Protein AF-0000000066259050 (afdb_homodimer)

Foldseek 3Di:
DKKKWWKWFQLQQFQKADDDPPTHHVQVQQQVLVCVVVVHDDGFHKAWQDIAGRLATAPTIMIMGDDPDDDDQVCVQVSSVVRGPPRMGTDGMDDDDPPDDNHPQFQKFKKKFAAFQDCDDDPVCNSAHHYDVAFFDQVQLALLQVVQAAWAQQLLQADPPDPDDGRIWHKHDWDWDDDPGGIMIMTMTRDHHHLNVQQSVQQSRCCRRPVDGSVLSVVSRVVSHNVSTGDRHDNSRMYRYYTDGDD/DKKKWWKWFQLQQFQKADDDPPTHHVQVQQQVLVCVVVVHDDGFHKAWQDIAGRLATAPTIMIMGDDPDDDPFVCVQVSSVVRGDPRMGTDGMDDDDPPDDNHPQFQKFKKKFAAFQDCDDDPVCNSAHHYDVAFFDQVQLFLLQVVQAAWAQQLLQADPPDPDDGRIWHKHDWDWDDDPGGIMIMTMTRDHHHLRVQQSVQQSRCSRRPVDGSVLSVVSRVVSHNVSTGDRHDNSRMYRYYTDGDD

Radius of gyration: 25.81 Å; Cα contacts (8 Å, |Δi|>4): 1143; chains: 2; bounding box: 56×66×53 Å

Solvent-accessible surface area (backbone atoms only — not comparable to full-atom values): 25130 Å² total; per-residue (Å²): 88,36,40,36,34,35,32,27,30,47,18,72,83,25,66,13,26,52,75,44,93,97,50,56,18,52,45,51,51,52,19,49,32,47,9,55,76,66,72,46,88,59,66,42,72,71,42,46,46,68,74,47,54,51,23,25,28,24,64,24,39,38,32,29,36,74,43,89,74,87,66,61,43,87,46,46,24,58,58,48,41,73,59,37,59,79,45,40,34,44,75,40,43,41,80,49,61,87,83,65,40,49,46,79,48,50,54,31,38,30,36,34,38,30,36,28,43,44,82,59,74,51,46,88,42,58,71,53,24,36,76,44,61,60,78,62,40,62,65,48,24,46,54,28,38,54,73,60,47,38,76,44,54,39,43,15,38,24,55,83,92,56,86,72,79,79,46,63,41,36,29,76,44,57,44,71,42,85,50,98,55,32,40,34,36,42,38,29,21,60,54,77,56,61,59,17,68,34,18,48,50,24,27,38,52,35,27,18,57,60,79,39,61,44,72,48,49,59,54,22,45,70,60,55,33,43,82,62,40,47,56,70,38,70,40,34,14,33,27,40,47,38,66,39,60,89,127,88,35,40,36,34,35,30,27,29,47,18,73,82,24,65,13,27,54,76,43,93,97,50,56,17,53,46,50,50,52,19,48,32,47,8,55,75,67,71,44,87,60,66,42,74,70,42,45,44,70,74,47,53,51,23,25,28,25,65,24,39,39,34,29,34,72,43,89,73,87,67,61,43,86,46,45,24,59,58,47,41,73,58,37,60,78,44,42,34,44,76,41,43,39,80,49,60,86,82,64,38,48,47,79,50,50,54,31,39,32,37,34,39,31,35,28,42,46,83,60,73,50,44,87,41,57,71,54,24,36,76,44,61,56,76,64,39,61,66,49,24,46,55,27,37,54,73,61,48,39,78,43,53,41,43,15,37,24,54,82,93,56,85,73,78,79,46,65,41,37,30,76,41,56,43,72,42,81,49,97,55,33,40,35,36,41,37,29,20,59,54,78,55,61,58,17,68,34,18,48,50,23,27,38,51,35,27,17,59,59,76,39,62,42,72,50,50,60,54,22,46,71,60,55,32,44,83,62,41,49,55,70,38,72,39,34,14,32,28,39,46,39,68,38,61,88,125

Secondary structure (DSSP, 8-state):
-EEEEEEEE-GGG-S-SS--TTS--HHHHHHHHHHHHTT-SS----EES--PPTT-EEEEEEEEEE------GGGHHHHHHTTS-TTEEEEEEEEE-TT--TTTTEEEEEEEEEEE--SS--TTTTTTSEE--S---HHHHHHHHHTTSEEEE-GGGS-TT---S--EEEEEEEEEEEETTEEEEEEEES---TTHHHHHHHHHHHHHTTSS-TTHHHHHHHHT-GGGS-PPPPGGGEEEEEEEE--/-EEEEEEEE-GGG-S-SS--TTS--HHHHHHHHHHHHTT-SS----EES--PPTT-EEEEEEEEEE------GGGHHHHHHTTS-TTEEEEEEEEE-TT--TTTTEEEEEEEEEEE--SS--TTTTTTSEE--S---HHHHHHHHHTTSEEEE-GGGS-TT---S--EEEEEEEEEEEETTEEEEEEEES---TTHHHHHHHHHHHHHTTSS-TTHHHHHHHHT-GGGS-PPPPGGGEEEEEEEE--

Structure (mmCIF, N/CA/C/O backbone):
data_AF-0000000066259050-model_v1
#
loop_
_entity.id
_entity.type
_entity.pdbx_description
1 polymer 'tRNA pseudouridine synthase A'
#
loop_
_atom_site.group_PDB
_atom_site.id
_atom_site.type_symbol
_atom_site.label_atom_id
_atom_site.label_alt_id
_atom_site.label_comp_id
_atom_site.label_asym_id
_atom_site.label_entity_id
_atom_site.label_seq_id
_atom_site.pdbx_PDB_ins_code
_atom_site.Cartn_x
_atom_site.Cartn_y
_atom_site.Cartn_z
_atom_site.occupancy
_atom_site.B_iso_or_equiv
_atom_site.auth_seq_id
_atom_site.auth_comp_id
_atom_site.auth_asym_id
_atom_site.auth_atom_id
_atom_site.pdbx_PDB_model_num
ATOM 1 N N . MET A 1 1 ? 21.953 25.75 14.781 1 95.38 1 MET A N 1
ATOM 2 C CA . MET A 1 1 ? 21.312 25.859 13.477 1 95.38 1 MET A CA 1
ATOM 3 C C . MET A 1 1 ? 19.922 25.25 13.5 1 95.38 1 MET A C 1
ATOM 5 O O . MET A 1 1 ? 19.625 24.359 14.312 1 95.38 1 MET A O 1
ATOM 9 N N . LYS A 1 2 ? 19.109 25.797 12.703 1 97.88 2 LYS A N 1
ATOM 10 C CA . LYS A 1 2 ? 17.75 25.281 12.609 1 97.88 2 LYS A CA 1
ATOM 11 C C . LYS A 1 2 ? 17.562 24.453 11.344 1 97.88 2 LYS A C 1
ATOM 13 O O . LYS A 1 2 ? 17.875 24.906 10.242 1 97.88 2 LYS A O 1
ATOM 18 N N . VAL A 1 3 ? 17.094 23.188 11.562 1 98.44 3 VAL A N 1
ATOM 19 C CA . VAL A 1 3 ? 16.922 22.25 10.461 1 98.44 3 VAL A CA 1
ATOM 20 C C . VAL A 1 3 ? 15.438 21.969 10.242 1 98.44 3 VAL A C 1
ATOM 22 O O . VAL A 1 3 ? 14.703 21.719 11.203 1 98.44 3 VAL A O 1
ATOM 25 N N . LYS A 1 4 ? 15 22.125 9.008 1 98.75 4 LYS A N 1
ATOM 26 C CA . LYS A 1 4 ? 13.664 21.75 8.555 1 98.75 4 LYS A CA 1
ATOM 27 C C . LYS A 1 4 ? 13.695 20.406 7.82 1 98.75 4 LYS A C 1
ATOM 29 O O . LYS A 1 4 ? 14.516 20.203 6.93 1 98.75 4 LYS A O 1
ATOM 34 N N . CYS A 1 5 ? 12.852 19.5 8.203 1 98.81 5 CYS A N 1
ATOM 35 C CA . CYS A 1 5 ? 12.766 18.203 7.535 1 98.81 5 CYS A CA 1
ATOM 36 C C . CYS A 1 5 ? 11.359 17.969 6.996 1 98.81 5 CYS A C 1
ATOM 38 O O . CYS A 1 5 ? 10.375 18.344 7.629 1 98.81 5 CYS A O 1
ATOM 40 N N . THR A 1 6 ? 11.273 17.391 5.828 1 98.88 6 THR A N 1
ATOM 41 C CA . THR A 1 6 ? 10.039 16.781 5.332 1 98.88 6 THR A CA 1
ATOM 42 C C . THR A 1 6 ? 9.984 15.297 5.672 1 98.88 6 THR A C 1
ATOM 44 O O . THR A 1 6 ? 10.922 14.555 5.363 1 98.88 6 THR A O 1
ATOM 47 N N . VAL A 1 7 ? 8.922 14.891 6.293 1 98.88 7 VAL A N 1
ATOM 48 C CA . VAL A 1 7 ? 8.844 13.547 6.855 1 98.88 7 VAL A CA 1
ATOM 49 C C . VAL A 1 7 ? 7.586 12.844 6.336 1 98.88 7 VAL A C 1
ATOM 51 O O . VAL A 1 7 ? 6.508 13.445 6.293 1 98.88 7 VAL A O 1
ATOM 54 N N . SER A 1 8 ? 7.75 11.625 5.918 1 98.94 8 SER A N 1
ATOM 55 C CA . SER A 1 8 ? 6.645 10.742 5.57 1 98.94 8 SER A CA 1
ATOM 56 C C . SER A 1 8 ? 6.492 9.625 6.598 1 98.94 8 SER A C 1
ATOM 58 O O . SER A 1 8 ? 7.48 9.117 7.125 1 98.94 8 SER A O 1
ATOM 60 N N . TYR A 1 9 ? 5.25 9.305 6.93 1 98.94 9 TYR A N 1
ATOM 61 C CA . TYR A 1 9 ? 5.066 8.18 7.84 1 98.94 9 TYR A CA 1
ATOM 62 C C . TYR A 1 9 ? 3.744 7.469 7.578 1 98.94 9 TYR A C 1
ATOM 64 O O . TYR A 1 9 ? 2.764 8.102 7.176 1 98.94 9 TYR A O 1
ATOM 72 N N . ASP A 1 10 ? 3.748 6.184 7.676 1 98.88 10 ASP A N 1
ATOM 73 C CA . ASP A 1 10 ? 2.58 5.312 7.77 1 98.88 10 ASP A CA 1
ATOM 74 C C . ASP A 1 10 ? 1.981 5.352 9.172 1 98.88 10 ASP A C 1
ATOM 76 O O . ASP A 1 10 ? 2.543 4.777 10.109 1 98.88 10 ASP A O 1
ATOM 80 N N . GLY A 1 11 ? 0.837 5.957 9.305 1 98.81 11 GLY A N 1
ATOM 81 C CA . GLY A 1 11 ? 0.256 6.223 10.609 1 98.81 11 GLY A CA 1
ATOM 82 C C . GLY A 1 11 ? -0.428 5.008 11.219 1 98.81 11 GLY A C 1
ATOM 83 O O . GLY A 1 11 ? -0.92 5.066 12.344 1 98.81 11 GLY A O 1
ATOM 84 N N . THR A 1 12 ? -0.425 3.898 10.617 1 98.31 12 THR A N 1
ATOM 85 C CA . THR A 1 12 ? -1.229 2.727 10.945 1 98.31 12 THR A CA 1
ATOM 86 C C . THR A 1 12 ? -1 2.299 12.391 1 98.31 12 THR A C 1
ATOM 88 O O . THR A 1 12 ? -1.951 1.971 13.102 1 98.31 12 THR A O 1
ATOM 91 N N . HIS A 1 13 ? 0.211 2.318 12.836 1 98 13 HIS A N 1
ATOM 92 C CA . HIS A 1 13 ? 0.525 1.746 14.141 1 98 13 HIS A CA 1
ATOM 93 C C . HIS A 1 13 ? 0.914 2.832 15.141 1 98 13 HIS A C 1
ATOM 95 O O . HIS A 1 13 ? 1.601 2.557 16.125 1 98 13 HIS A O 1
ATOM 101 N N . PHE A 1 14 ? 0.519 4.043 14.867 1 98.62 14 PHE A N 1
ATOM 102 C CA . PHE A 1 14 ? 0.807 5.145 15.773 1 98.62 14 PHE A CA 1
ATOM 103 C C . PHE A 1 14 ? -0.468 5.637 16.453 1 98.62 14 PHE A C 1
ATOM 105 O O . PHE A 1 14 ? -1.526 5.695 15.82 1 98.62 14 PHE A O 1
ATOM 112 N N . LYS A 1 15 ? -0.369 6.016 17.656 1 98.19 15 LYS A N 1
ATOM 113 C CA . LYS A 1 15 ? -1.437 6.727 18.359 1 98.19 15 LYS A CA 1
ATOM 114 C C . LYS A 1 15 ? -1.343 8.227 18.125 1 98.19 15 LYS A C 1
ATOM 116 O O . LYS A 1 15 ? -1.374 9.016 19.062 1 98.19 15 LYS A O 1
ATOM 121 N N . GLY A 1 16 ? -1.185 8.625 16.797 1 97.88 16 GLY A N 1
ATOM 122 C CA . GLY A 1 16 ? -1.098 10.016 16.391 1 97.88 16 GLY A CA 1
ATOM 123 C C . GLY A 1 16 ? 0.329 10.523 16.312 1 97.88 16 GLY A C 1
ATOM 124 O O . GLY A 1 16 ? 1.279 9.758 16.469 1 97.88 16 GLY A O 1
ATOM 125 N N . TYR A 1 17 ? 0.377 11.766 15.984 1 98.5 17 TYR A N 1
ATOM 126 C CA . TYR A 1 17 ? 1.682 12.414 15.867 1 98.5 17 TYR A CA 1
ATOM 127 C C . TYR A 1 17 ? 2.24 12.758 17.25 1 98.5 17 TYR A C 1
ATOM 129 O O . TYR A 1 17 ? 3.395 12.445 17.547 1 98.5 17 TYR A O 1
ATOM 137 N N . GLN A 1 18 ? 1.467 13.328 18.078 1 97.25 18 GLN A N 1
ATOM 138 C CA . GLN A 1 18 ? 1.889 13.984 19.312 1 97.25 18 GLN A CA 1
ATOM 139 C C . GLN A 1 18 ? 2.195 12.961 20.406 1 97.25 18 GLN A C 1
ATOM 141 O O . GLN A 1 18 ? 1.489 11.961 20.547 1 97.25 18 GLN A O 1
ATOM 146 N N . VAL A 1 19 ? 3.111 13.32 21.219 1 96.88 19 VAL A N 1
ATOM 147 C CA . VAL A 1 19 ? 3.539 12.469 22.312 1 96.88 19 VAL A CA 1
ATOM 148 C C . VAL A 1 19 ? 2.352 12.156 23.219 1 96.88 19 VAL A C 1
ATOM 150 O O . VAL A 1 19 ? 1.592 13.062 23.594 1 96.88 19 VAL A O 1
ATOM 153 N N . GLN A 1 20 ? 2.178 10.969 23.5 1 94.94 20 GLN A N 1
ATOM 154 C CA . GLN A 1 20 ? 1.234 10.445 24.469 1 94.94 20 GLN A CA 1
ATOM 155 C C . GLN A 1 20 ? 1.911 9.438 25.406 1 94.94 20 GLN A C 1
ATOM 157 O O . GLN A 1 20 ? 2.537 8.484 24.938 1 94.94 20 GLN A O 1
ATOM 162 N N . PRO A 1 21 ? 1.773 9.648 26.672 1 93.88 21 PRO A N 1
ATOM 163 C CA . PRO A 1 21 ? 2.463 8.75 27.609 1 93.88 21 PRO A CA 1
ATOM 164 C C . PRO A 1 21 ? 2.156 7.277 27.344 1 93.88 21 PRO A C 1
ATOM 166 O O . PRO A 1 21 ? 0.988 6.895 27.25 1 93.88 21 PRO A O 1
ATOM 169 N N . GLY A 1 22 ? 3.25 6.551 27.172 1 95.25 22 GLY A N 1
ATOM 170 C CA . GLY A 1 22 ? 3.148 5.105 27.047 1 95.25 22 GLY A CA 1
ATOM 171 C C . GLY A 1 22 ? 2.691 4.645 25.688 1 95.25 22 GLY A C 1
ATOM 172 O O . GLY A 1 22 ? 2.516 3.445 25.453 1 95.25 22 GLY A O 1
ATOM 173 N N . GLN A 1 23 ? 2.492 5.535 24.828 1 97.38 23 GLN A N 1
ATOM 174 C CA . GLN A 1 23 ? 2.008 5.164 23.5 1 97.38 23 GLN A CA 1
ATOM 175 C C . GLN A 1 23 ? 3.064 5.438 22.438 1 97.38 23 GLN A C 1
ATOM 177 O O . GLN A 1 23 ? 3.924 6.305 22.609 1 97.38 23 GLN A O 1
ATOM 182 N N . ARG A 1 24 ? 3.029 4.656 21.375 1 98 24 ARG A N 1
ATOM 183 C CA . ARG A 1 24 ? 3.91 4.895 20.234 1 98 24 ARG A CA 1
ATOM 184 C C . ARG A 1 24 ? 3.396 6.043 19.375 1 98 24 ARG A C 1
ATOM 186 O O . ARG A 1 24 ? 2.303 5.965 18.812 1 98 24 ARG A O 1
ATOM 193 N N . THR A 1 25 ? 4.145 7.117 19.281 1 98.62 25 THR A N 1
ATOM 194 C CA . THR A 1 25 ? 3.766 8.281 18.484 1 98.62 25 THR A CA 1
ATOM 195 C C . THR A 1 25 ? 4.875 8.648 17.5 1 98.62 25 THR A C 1
ATOM 197 O O . THR A 1 25 ? 6.031 8.273 17.703 1 98.62 25 THR A O 1
ATOM 200 N N . VAL A 1 26 ? 4.543 9.344 16.422 1 98.81 26 VAL A N 1
ATOM 201 C CA . VAL A 1 26 ? 5.516 9.75 15.414 1 98.81 26 VAL A CA 1
ATOM 202 C C . VAL A 1 26 ? 6.57 10.656 16.047 1 98.81 26 VAL A C 1
ATOM 204 O O . VAL A 1 26 ? 7.77 10.469 15.82 1 98.81 26 VAL A O 1
ATOM 207 N N . GLN A 1 27 ? 6.09 11.594 16.844 1 98.69 27 GLN A N 1
ATOM 208 C CA . GLN A 1 27 ? 6.969 12.562 17.484 1 98.69 27 GLN A CA 1
ATOM 209 C C . GLN A 1 27 ? 8.023 11.867 18.344 1 98.69 27 GLN A C 1
ATOM 211 O O . GLN A 1 27 ? 9.211 12.164 18.234 1 98.69 27 GLN A O 1
ATOM 216 N N . THR A 1 28 ? 7.582 10.93 19.188 1 97.94 28 THR A N 1
ATOM 217 C CA . THR A 1 28 ? 8.5 10.25 20.078 1 97.94 28 THR A CA 1
ATOM 218 C C . THR A 1 28 ? 9.562 9.484 19.297 1 97.94 28 THR A C 1
ATOM 220 O O . THR A 1 28 ? 10.734 9.477 19.672 1 97.94 28 THR A O 1
ATOM 223 N N . GLU A 1 29 ? 9.203 8.867 18.219 1 98.44 29 GLU A N 1
ATOM 224 C CA . GLU A 1 29 ? 10.148 8.125 17.391 1 98.44 29 GLU A CA 1
ATOM 225 C C . GLU A 1 29 ? 11.211 9.055 16.812 1 98.44 29 GLU A C 1
ATOM 227 O O . GLU A 1 29 ? 12.398 8.734 16.812 1 98.44 29 GLU A O 1
ATOM 232 N N . ILE A 1 30 ? 10.773 10.188 16.281 1 98.75 30 ILE A N 1
ATOM 233 C CA . ILE A 1 30 ? 11.703 11.109 15.625 1 98.75 30 ILE A CA 1
ATOM 234 C C . ILE A 1 30 ? 12.617 11.742 16.672 1 98.75 30 ILE A C 1
ATOM 236 O O . ILE A 1 30 ? 13.828 11.828 16.469 1 98.75 30 ILE A O 1
ATOM 240 N N . GLU A 1 31 ? 12.039 12.211 17.781 1 98.56 31 GLU A N 1
ATOM 241 C CA . GLU A 1 31 ? 12.844 12.805 18.859 1 98.56 31 GLU A CA 1
ATOM 242 C C . GLU A 1 31 ? 13.867 11.805 19.391 1 98.56 31 GLU A C 1
ATOM 244 O O . GLU A 1 31 ? 15.008 12.18 19.688 1 98.56 31 GLU A O 1
ATOM 249 N N . SER A 1 32 ? 13.453 10.555 19.531 1 97.88 32 SER A N 1
ATOM 250 C CA . SER A 1 32 ? 14.359 9.5 19.984 1 97.88 32 SER A CA 1
ATOM 251 C C . SER A 1 32 ? 15.508 9.305 19 1 97.88 32 SER A C 1
ATOM 253 O O . SER A 1 32 ? 16.672 9.172 19.406 1 97.88 32 SER A O 1
ATOM 255 N N . ALA A 1 33 ? 15.203 9.266 17.703 1 98.44 33 ALA A N 1
ATOM 256 C CA . ALA A 1 33 ? 16.234 9.133 16.688 1 98.44 33 ALA A CA 1
ATOM 257 C C . ALA A 1 33 ? 17.219 10.305 16.75 1 98.44 33 ALA A C 1
ATOM 259 O O . ALA A 1 33 ? 18.438 10.109 16.641 1 98.44 33 ALA A O 1
ATOM 260 N N . LEU A 1 34 ? 16.703 11.5 16.906 1 98.56 34 LEU A N 1
ATOM 261 C CA . LEU A 1 34 ? 17.531 12.688 17.016 1 98.56 34 LEU A CA 1
ATOM 262 C C . LEU A 1 34 ? 18.422 12.617 18.25 1 98.56 34 LEU A C 1
ATOM 264 O O . LEU A 1 34 ? 19.594 13.008 18.203 1 98.56 34 LEU A O 1
ATOM 268 N N . ALA A 1 35 ? 17.859 12.156 19.375 1 98.38 35 ALA A N 1
ATOM 269 C CA . ALA A 1 35 ? 18.656 12.008 20.594 1 98.38 35 ALA A CA 1
ATOM 270 C C . ALA A 1 35 ? 19.844 11.086 20.359 1 98.38 35 ALA A C 1
ATOM 272 O O . ALA A 1 35 ? 20.969 11.398 20.766 1 98.38 35 ALA A O 1
ATOM 273 N N . LYS A 1 36 ? 19.594 9.984 19.688 1 97.94 36 LYS A N 1
ATOM 274 C CA . LYS A 1 36 ? 20.656 9.039 19.375 1 97.94 36 LYS A CA 1
ATOM 275 C C . LYS A 1 36 ? 21.719 9.688 18.5 1 97.94 36 LYS A C 1
ATOM 277 O O . LYS A 1 36 ? 22.922 9.516 18.75 1 97.94 36 LYS A O 1
ATOM 282 N N . MET A 1 37 ? 21.281 10.383 17.516 1 96.88 37 MET A N 1
ATOM 283 C CA . MET A 1 37 ? 22.203 11.062 16.609 1 96.88 37 MET A CA 1
ATOM 284 C C . MET A 1 37 ? 23.062 12.07 17.359 1 96.88 37 MET A C 1
ATOM 286 O O . MET A 1 37 ? 24.219 12.273 17.016 1 96.88 37 MET A O 1
ATOM 290 N N . HIS A 1 38 ? 22.516 12.656 18.312 1 97 38 HIS A N 1
ATOM 291 C CA . HIS A 1 38 ? 23.203 13.664 19.109 1 97 38 HIS A CA 1
ATOM 292 C C . HIS A 1 38 ? 23.984 13.016 20.25 1 97 38 HIS A C 1
ATOM 294 O O . HIS A 1 38 ? 24.625 13.711 21.047 1 97 38 HIS A O 1
ATOM 300 N N . LYS A 1 39 ? 23.859 11.711 20.422 1 96.38 39 LYS A N 1
ATOM 301 C CA . LYS A 1 39 ? 24.547 10.945 21.469 1 96.38 39 LYS A CA 1
ATOM 302 C C . LYS A 1 39 ? 24.172 11.469 22.844 1 96.38 39 LYS A C 1
ATOM 304 O O . LYS A 1 39 ? 25.062 11.719 23.672 1 96.38 39 LYS A O 1
ATOM 309 N N . GLN A 1 40 ? 22.859 11.633 23.031 1 95.12 40 GLN A N 1
ATOM 310 C CA . GLN A 1 40 ? 22.375 12.078 24.328 1 95.12 40 GLN A CA 1
ATOM 311 C C . GLN A 1 40 ? 21.125 11.297 24.75 1 95.12 40 GLN A C 1
ATOM 313 O O . GLN A 1 40 ? 20.469 10.664 23.922 1 95.12 40 GLN A O 1
ATOM 318 N N . ASP A 1 41 ? 20.844 11.375 26.031 1 92.81 41 ASP A N 1
ATOM 319 C CA . ASP A 1 41 ? 19.719 10.633 26.594 1 92.81 41 ASP A CA 1
ATOM 320 C C . ASP A 1 41 ? 18.422 11.422 26.453 1 92.81 41 ASP A C 1
ATOM 322 O O . ASP A 1 41 ? 17.344 10.844 26.266 1 92.81 41 ASP A O 1
ATOM 326 N N . GLU A 1 42 ? 18.688 12.703 26.562 1 92.44 42 GLU A N 1
ATOM 327 C CA . GLU A 1 42 ? 17.5 13.562 26.484 1 92.44 42 GLU A CA 1
ATOM 328 C C . GLU A 1 42 ? 16.984 13.664 25.062 1 92.44 42 GLU A C 1
ATOM 330 O O . GLU A 1 42 ? 17.766 13.789 24.109 1 92.44 42 GLU A O 1
ATOM 335 N N . LEU A 1 43 ? 15.672 13.664 24.969 1 92.31 43 LEU A N 1
ATOM 336 C CA . LEU A 1 43 ? 15.055 13.812 23.656 1 92.31 43 LEU A CA 1
ATOM 337 C C . LEU A 1 43 ? 15.336 15.195 23.078 1 92.31 43 LEU A C 1
ATOM 339 O O . LEU A 1 43 ? 15.422 16.172 23.828 1 92.31 43 LEU A O 1
ATOM 343 N N . VAL A 1 44 ? 15.508 15.242 21.828 1 94.75 44 VAL A N 1
ATOM 344 C CA . VAL A 1 44 ? 15.625 16.516 21.125 1 94.75 44 VAL A CA 1
ATOM 345 C C . VAL A 1 44 ? 14.234 16.984 20.688 1 94.75 44 VAL A C 1
ATOM 347 O O . VAL A 1 44 ? 13.586 16.344 19.859 1 94.75 44 VAL A O 1
ATOM 350 N N . PRO A 1 45 ? 13.836 18.047 21.234 1 96.75 45 PRO A N 1
ATOM 351 C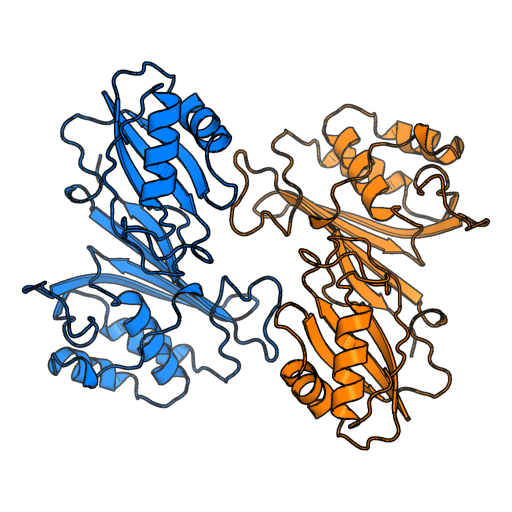 CA . PRO A 1 45 ? 12.477 18.5 20.906 1 96.75 45 PRO A CA 1
ATOM 352 C C . PRO A 1 45 ? 12.328 18.906 19.438 1 96.75 45 PRO A C 1
ATOM 354 O O . PRO A 1 45 ? 13.25 19.484 18.859 1 96.75 45 PRO A O 1
ATOM 357 N N . ILE A 1 46 ? 11.211 18.531 18.859 1 98.56 46 ILE A N 1
ATOM 358 C CA . ILE A 1 46 ? 10.891 18.953 17.484 1 98.56 46 ILE A CA 1
ATOM 359 C C . ILE A 1 46 ? 9.547 19.672 17.484 1 98.56 46 ILE A C 1
ATOM 361 O O . ILE A 1 46 ? 8.727 19.5 18.391 1 98.56 46 ILE A O 1
ATOM 365 N N . VAL A 1 47 ? 9.352 20.531 16.5 1 98.56 47 VAL A N 1
ATOM 366 C CA . VAL A 1 47 ? 8.086 21.219 16.25 1 98.56 47 VAL A CA 1
ATOM 367 C C . VAL A 1 47 ? 7.547 20.797 14.883 1 98.56 47 VAL A C 1
ATOM 369 O O . VAL A 1 47 ? 8.281 20.797 13.891 1 98.56 47 VAL A O 1
ATOM 372 N N . ALA A 1 48 ? 6.363 20.422 14.867 1 98.69 48 ALA A N 1
ATOM 373 C CA . ALA A 1 48 ? 5.742 20 13.609 1 98.69 48 ALA A CA 1
ATOM 374 C C . ALA A 1 48 ? 4.797 21.078 13.078 1 98.69 48 ALA A C 1
ATOM 376 O O . ALA A 1 48 ? 4.367 21.953 13.836 1 98.69 48 ALA A O 1
ATOM 377 N N . SER A 1 49 ? 4.531 20.984 11.773 1 98.5 49 SER A N 1
ATOM 378 C CA . SER A 1 49 ? 3.584 21.906 11.156 1 98.5 49 SER A CA 1
ATOM 379 C C . SER A 1 49 ? 2.172 21.688 11.688 1 98.5 49 SER A C 1
ATOM 381 O O . SER A 1 49 ? 1.343 22.609 11.648 1 98.5 49 SER A O 1
ATOM 383 N N . GLY A 1 50 ? 1.875 20.531 12.102 1 96.19 50 GLY A N 1
ATOM 384 C CA . GLY A 1 50 ? 0.585 20.109 12.625 1 96.19 50 GLY A CA 1
ATOM 385 C C . GLY A 1 50 ? 0.606 18.719 13.219 1 96.19 50 GLY A C 1
ATOM 386 O O . GLY A 1 50 ? 1.619 18.016 13.141 1 96.19 50 GLY A O 1
ATOM 387 N N . ARG A 1 51 ? -0.431 18.359 13.836 1 95.06 51 ARG A N 1
ATOM 388 C CA . ARG A 1 51 ? -0.564 17.047 14.477 1 95.06 51 ARG A CA 1
ATOM 389 C C . ARG A 1 51 ? -1.593 16.188 13.75 1 95.06 51 ARG A C 1
ATOM 391 O O . ARG A 1 51 ? -2.678 16.656 13.406 1 95.06 51 ARG A O 1
ATOM 398 N N . THR A 1 52 ? -1.215 15.039 13.359 1 97.62 52 THR A N 1
ATOM 399 C CA . THR A 1 52 ? -2.156 14.102 12.758 1 97.62 52 THR A CA 1
ATOM 400 C C . THR A 1 52 ? -2.748 13.18 13.82 1 97.62 52 THR A C 1
ATOM 402 O O . THR A 1 52 ? -2.066 12.805 14.773 1 97.62 52 THR A O 1
ATOM 405 N N . ASP A 1 53 ? -3.988 12.75 13.602 1 96.5 53 ASP A N 1
ATOM 406 C CA . ASP A 1 53 ? -4.68 11.82 14.484 1 96.5 53 ASP A CA 1
ATOM 407 C C . ASP A 1 53 ? -4.094 10.414 14.383 1 96.5 53 ASP A C 1
ATOM 409 O O . ASP A 1 53 ? -3.309 10.133 13.469 1 96.5 53 ASP A O 1
ATOM 413 N N . SER A 1 54 ? -4.512 9.633 15.445 1 98 54 SER A N 1
ATOM 414 C CA . SER A 1 54 ? -4.188 8.211 15.367 1 98 54 SER A CA 1
ATOM 415 C C . SER A 1 54 ? -4.648 7.609 14.039 1 98 54 SER A C 1
ATOM 417 O O . SER A 1 54 ? -5.781 7.844 13.609 1 98 54 SER A O 1
ATOM 419 N N . GLY A 1 55 ? -3.725 6.945 13.375 1 98.5 55 GLY A N 1
ATOM 420 C CA . GLY A 1 55 ? -4.082 6.23 12.156 1 98.5 55 GLY A CA 1
ATOM 421 C C . GLY A 1 55 ? -3.904 7.066 10.906 1 98.5 55 GLY A C 1
ATOM 422 O O . GLY A 1 55 ? -3.92 6.535 9.789 1 98.5 55 GLY A O 1
ATOM 423 N N . VAL A 1 56 ? -3.758 8.367 11.047 1 98.88 56 VAL A N 1
ATOM 424 C CA . VAL A 1 56 ? -3.617 9.25 9.891 1 98.88 56 VAL A CA 1
ATOM 425 C C . VAL A 1 56 ? -2.18 9.211 9.383 1 98.88 56 VAL A C 1
ATOM 427 O O . VAL A 1 56 ? -1.234 9.156 10.172 1 98.88 56 VAL A O 1
ATOM 430 N N . HIS A 1 57 ? -2.045 9.227 8.102 1 98.94 57 HIS A N 1
ATOM 431 C CA . HIS A 1 57 ? -0.75 9.141 7.441 1 98.94 57 HIS A CA 1
ATOM 432 C C . HIS A 1 57 ? -0.213 10.523 7.094 1 98.94 57 HIS A C 1
ATOM 434 O O . HIS A 1 57 ? -0.936 11.516 7.191 1 98.94 57 HIS A O 1
ATOM 440 N N . ALA A 1 58 ? 1.052 10.516 6.695 1 98.94 58 ALA A N 1
ATOM 441 C CA . ALA A 1 58 ? 1.622 11.734 6.125 1 98.94 58 ALA A CA 1
ATOM 442 C C . ALA A 1 58 ? 2.58 11.414 4.984 1 98.94 58 ALA A C 1
ATOM 444 O O . ALA A 1 58 ? 3.449 10.547 5.121 1 98.94 58 ALA A O 1
ATOM 445 N N . LYS A 1 59 ? 2.383 12.055 3.898 1 98.69 59 LYS A N 1
ATOM 446 C CA . LYS A 1 59 ? 3.344 12.031 2.799 1 98.69 59 LYS A CA 1
ATOM 447 C C . LYS A 1 59 ? 4.375 13.141 2.947 1 98.69 59 LYS A C 1
ATOM 449 O O . LYS A 1 59 ? 5.523 12.992 2.521 1 98.69 59 LYS A O 1
ATOM 454 N N . GLY A 1 60 ? 3.875 14.242 3.59 1 98.69 60 GLY A N 1
ATOM 455 C CA . GLY A 1 60 ? 4.77 15.383 3.674 1 98.69 60 GLY A CA 1
ATOM 456 C C . GLY A 1 60 ? 4.551 16.219 4.918 1 98.69 60 GLY A C 1
ATOM 457 O O . GLY A 1 60 ? 4.293 17.422 4.828 1 98.69 60 GLY A O 1
ATOM 458 N N . GLN A 1 61 ? 4.68 15.656 6.086 1 98.88 61 GLN A N 1
ATOM 459 C CA . GLN A 1 61 ? 4.77 16.438 7.316 1 98.88 61 GLN A CA 1
ATOM 460 C C . GLN A 1 61 ? 6.07 17.234 7.363 1 98.88 61 GLN A C 1
ATOM 462 O O . GLN A 1 61 ? 7.074 16.844 6.77 1 98.88 61 GLN A O 1
ATOM 467 N N . VAL A 1 62 ? 6.027 18.391 7.988 1 98.88 62 VAL A N 1
ATOM 468 C CA . VAL A 1 62 ? 7.238 19.188 8.141 1 98.88 62 VAL A CA 1
ATOM 469 C C . VAL A 1 62 ? 7.543 19.375 9.625 1 98.88 62 VAL A C 1
ATOM 471 O O . VAL A 1 62 ? 6.648 19.703 10.414 1 98.88 62 VAL A O 1
ATOM 474 N N . ILE A 1 63 ? 8.734 19.172 9.953 1 98.88 63 ILE A N 1
ATOM 475 C CA . ILE A 1 63 ? 9.188 19.438 11.32 1 98.88 63 ILE A CA 1
ATOM 476 C C . ILE A 1 63 ? 10.43 20.328 11.289 1 98.88 63 ILE A C 1
ATOM 478 O O . ILE A 1 63 ? 11.094 20.453 10.258 1 98.88 63 ILE A O 1
ATOM 482 N N . HIS A 1 64 ? 10.719 20.969 12.391 1 98.75 64 HIS A N 1
ATOM 483 C CA . HIS A 1 64 ? 12.016 21.625 12.555 1 98.75 64 HIS A CA 1
ATOM 484 C C . HIS A 1 64 ? 12.57 21.375 13.953 1 98.75 64 HIS A C 1
ATOM 486 O O . HIS A 1 64 ? 11.828 21.016 14.875 1 98.75 64 HIS A O 1
ATOM 492 N N . PHE A 1 65 ? 13.812 21.484 14.086 1 98.62 65 PHE A N 1
ATOM 493 C CA . PHE A 1 65 ? 14.523 21.391 15.359 1 98.62 65 PHE A CA 1
ATOM 494 C C . PHE A 1 65 ? 15.844 22.141 15.297 1 98.62 65 PHE A C 1
ATOM 496 O O . PHE A 1 65 ? 16.312 22.484 14.219 1 98.62 65 PHE A O 1
ATOM 503 N N . ASP A 1 66 ? 16.344 22.469 16.453 1 97.94 66 ASP A N 1
ATOM 504 C CA . ASP A 1 66 ? 17.656 23.078 16.578 1 97.94 66 ASP A CA 1
ATOM 505 C C . ASP A 1 66 ? 18.734 22.031 16.859 1 97.94 66 ASP A C 1
ATOM 507 O O . ASP A 1 66 ? 18.469 21.062 17.578 1 97.94 66 ASP A O 1
ATOM 511 N N . THR A 1 67 ? 19.859 22.281 16.281 1 97.69 67 THR A N 1
ATOM 512 C CA . THR A 1 67 ? 20.922 21.297 16.469 1 97.69 67 THR A CA 1
ATOM 513 C C . THR A 1 67 ? 22.297 21.953 16.391 1 97.69 67 THR A C 1
ATOM 515 O O . THR A 1 67 ? 22.5 22.875 15.602 1 97.69 67 THR A O 1
ATOM 518 N N . PRO A 1 68 ? 23.266 21.484 17.203 1 96.56 68 PRO A N 1
ATOM 519 C CA . PRO A 1 68 ? 24.656 21.938 17.078 1 96.56 68 PRO A CA 1
ATOM 520 C C . PRO A 1 68 ? 25.469 21.125 16.078 1 96.56 68 PRO A C 1
ATOM 522 O O . PRO A 1 68 ? 26.609 21.453 15.789 1 96.56 68 PRO A O 1
ATOM 525 N N . LEU A 1 69 ? 24.828 20.031 15.547 1 96.25 69 LEU A N 1
ATOM 526 C CA . LEU A 1 69 ? 25.547 19.141 14.656 1 96.25 69 LEU A CA 1
ATOM 527 C C . LEU A 1 69 ? 25.766 19.781 13.289 1 96.25 69 LEU A C 1
ATOM 529 O O . LEU A 1 69 ? 24.859 20.453 12.766 1 96.25 69 LEU A O 1
ATOM 533 N N . SER A 1 70 ? 26.953 19.578 12.789 1 93.94 70 SER A N 1
ATOM 534 C CA . SER A 1 70 ? 27.281 20.109 11.469 1 93.94 70 SER A CA 1
ATOM 535 C C . SER A 1 70 ? 27.266 19 10.414 1 93.94 70 SER A C 1
ATOM 537 O O . SER A 1 70 ? 28.312 18.672 9.852 1 93.94 70 SER A O 1
ATOM 539 N N . ILE A 1 71 ? 26.219 18.422 10.211 1 95.12 71 ILE A N 1
ATOM 540 C CA . ILE A 1 71 ? 26 17.406 9.188 1 95.12 71 ILE A CA 1
ATOM 541 C C . ILE A 1 71 ? 25.5 18.062 7.906 1 95.12 71 ILE A C 1
ATOM 543 O O . ILE A 1 71 ? 24.625 18.938 7.945 1 95.12 71 ILE A O 1
ATOM 547 N N . PRO A 1 72 ? 26.172 17.719 6.746 1 97.56 72 PRO A N 1
ATOM 548 C CA . PRO A 1 72 ? 25.609 18.234 5.5 1 97.56 72 PRO A CA 1
ATOM 549 C C . PRO A 1 72 ? 24.125 17.906 5.348 1 97.56 72 PRO A C 1
ATOM 551 O O . PRO A 1 72 ? 23.703 16.781 5.664 1 97.56 72 PRO A O 1
ATOM 554 N N . MET A 1 73 ? 23.359 18.875 4.859 1 97.62 73 MET A N 1
ATOM 555 C CA . MET A 1 73 ? 21.891 18.766 4.84 1 97.62 73 MET A CA 1
ATOM 556 C C . MET A 1 73 ? 21.469 17.547 4.035 1 97.62 73 MET A C 1
ATOM 558 O O . MET A 1 73 ? 20.5 16.859 4.406 1 97.62 73 MET A O 1
ATOM 562 N N . GLU A 1 74 ? 22.172 17.25 2.963 1 97.44 74 GLU A N 1
ATOM 563 C CA . GLU A 1 74 ? 21.812 16.141 2.098 1 97.44 74 GLU A CA 1
ATOM 564 C C . GLU A 1 74 ? 22.016 14.797 2.805 1 97.44 74 GLU A C 1
ATOM 566 O O . GLU A 1 74 ? 21.5 13.766 2.359 1 97.44 74 GLU A O 1
ATOM 571 N N . ARG A 1 75 ? 22.703 14.773 3.912 1 98 75 ARG A N 1
ATOM 572 C CA . ARG A 1 75 ? 23.031 13.539 4.609 1 98 75 ARG A CA 1
ATOM 573 C C . ARG A 1 75 ? 22.062 13.289 5.77 1 98 75 ARG A C 1
ATOM 575 O O . ARG A 1 75 ? 21.984 12.18 6.293 1 98 75 ARG A O 1
ATOM 582 N N . TRP A 1 76 ? 21.375 14.344 6.215 1 98.12 76 TRP A N 1
ATOM 583 C CA . TRP A 1 76 ? 20.484 14.25 7.367 1 98.12 76 TRP A CA 1
ATOM 584 C C . TRP A 1 76 ? 19.438 13.156 7.156 1 98.12 76 TRP A C 1
ATOM 586 O O . TRP A 1 76 ? 19.234 12.312 8.031 1 98.12 76 TRP A O 1
ATOM 596 N N . PRO A 1 77 ? 18.766 13.133 5.953 1 98.69 77 PRO A N 1
ATOM 597 C CA . PRO A 1 77 ? 17.781 12.078 5.758 1 98.69 77 PRO A CA 1
ATOM 598 C C . PRO A 1 77 ? 18.359 10.672 5.91 1 98.69 77 PRO A C 1
ATOM 600 O O . PRO A 1 77 ? 17.766 9.82 6.574 1 98.69 77 PRO A O 1
ATOM 603 N N . PHE A 1 78 ? 19.531 10.469 5.363 1 98.25 78 PHE A N 1
ATOM 604 C CA . PHE A 1 78 ? 20.156 9.156 5.449 1 98.25 78 PHE A CA 1
ATOM 605 C C . PHE A 1 78 ? 20.484 8.812 6.895 1 98.25 78 PHE A C 1
ATOM 607 O O . PHE A 1 78 ? 20.234 7.695 7.348 1 98.25 78 PHE A O 1
ATOM 614 N N . ALA A 1 79 ? 21.078 9.719 7.586 1 98.12 79 ALA A N 1
ATOM 615 C CA . ALA A 1 79 ? 21.453 9.508 8.977 1 98.12 79 ALA A CA 1
ATOM 616 C C . ALA A 1 79 ? 20.234 9.203 9.844 1 98.12 79 ALA A C 1
ATOM 618 O O . ALA A 1 79 ? 20.234 8.234 10.609 1 98.12 79 ALA A O 1
ATOM 619 N N . LEU A 1 80 ? 19.219 10.008 9.711 1 98.56 80 LEU A N 1
ATOM 620 C CA . LEU A 1 80 ? 18.016 9.82 10.516 1 98.56 80 LEU A CA 1
ATOM 621 C C . LEU A 1 80 ? 17.297 8.523 10.141 1 98.56 80 LEU A C 1
ATOM 623 O O . LEU A 1 80 ? 16.844 7.785 11.016 1 98.56 80 LEU A O 1
ATOM 627 N N . ASN A 1 81 ? 17.203 8.266 8.867 1 98.62 81 ASN A N 1
ATOM 628 C CA . ASN A 1 81 ? 16.469 7.094 8.398 1 98.62 81 ASN A CA 1
ATOM 629 C C . ASN A 1 81 ? 17.156 5.801 8.836 1 98.62 81 ASN A C 1
ATOM 631 O O . ASN A 1 81 ? 16.5 4.758 8.938 1 98.62 81 ASN A O 1
ATOM 635 N N . SER A 1 82 ? 18.438 5.848 9.086 1 98.12 82 SER A N 1
ATOM 636 C CA . SER A 1 82 ? 19.125 4.676 9.594 1 98.12 82 SER A CA 1
ATOM 637 C C . SER A 1 82 ? 18.734 4.387 11.039 1 98.12 82 SER A C 1
ATOM 639 O O . SER A 1 82 ? 18.969 3.279 11.539 1 98.12 82 SER A O 1
ATOM 641 N N . LEU A 1 83 ? 18.172 5.344 11.719 1 98.44 83 LEU A N 1
ATOM 642 C CA . LEU A 1 83 ? 17.828 5.227 13.133 1 98.44 83 LEU A CA 1
ATOM 643 C C . LEU A 1 83 ? 16.312 5.113 13.32 1 98.44 83 LEU A C 1
ATOM 645 O O . LEU A 1 83 ? 15.836 4.738 14.398 1 98.44 83 LEU A O 1
ATOM 649 N N . LEU A 1 84 ? 15.578 5.449 12.336 1 98.75 84 LEU A N 1
ATOM 650 C CA . LEU A 1 84 ? 14.125 5.453 12.406 1 98.75 84 LEU A CA 1
ATOM 651 C C . LEU A 1 84 ? 13.555 4.09 12.031 1 98.75 84 LEU A C 1
ATOM 653 O O . LEU A 1 84 ? 14.164 3.355 11.242 1 98.75 84 LEU A O 1
ATOM 657 N N . PRO A 1 85 ? 12.391 3.766 12.633 1 98.44 85 PRO A N 1
ATOM 658 C CA . PRO A 1 85 ? 11.711 2.572 12.125 1 98.44 85 PRO A CA 1
ATOM 659 C C . PRO A 1 85 ? 11.273 2.717 10.672 1 98.44 85 PRO A C 1
ATOM 661 O O . PRO A 1 85 ? 11.281 3.822 10.125 1 98.44 85 PRO A O 1
ATOM 664 N N . ASP A 1 86 ? 10.828 1.625 10.031 1 97.94 86 ASP A N 1
ATOM 665 C CA . ASP A 1 86 ? 10.617 1.607 8.586 1 97.94 86 ASP A CA 1
ATOM 666 C C . ASP A 1 86 ? 9.297 2.277 8.219 1 97.94 86 ASP A C 1
ATOM 668 O O . ASP A 1 86 ? 9.008 2.475 7.035 1 97.94 86 ASP A O 1
ATOM 672 N N . ASP A 1 87 ? 8.492 2.621 9.258 1 98.69 87 ASP A N 1
ATOM 673 C CA . ASP A 1 87 ? 7.223 3.275 8.953 1 98.69 87 ASP A CA 1
ATOM 674 C C . ASP A 1 87 ? 7.332 4.789 9.109 1 98.69 87 ASP A C 1
ATOM 676 O O . ASP A 1 87 ? 6.32 5.492 9.141 1 98.69 87 ASP A O 1
ATOM 680 N N . ILE A 1 88 ? 8.5 5.328 9.258 1 98.94 88 ILE A N 1
ATOM 681 C CA . ILE A 1 88 ? 8.812 6.75 9.195 1 98.94 88 ILE A CA 1
ATOM 682 C C . ILE A 1 88 ? 10.039 6.969 8.305 1 98.94 88 ILE A C 1
ATOM 684 O O . ILE A 1 88 ? 11.023 6.227 8.398 1 98.94 88 ILE A O 1
ATOM 688 N N . ARG A 1 89 ? 9.969 7.988 7.453 1 98.88 89 ARG A N 1
ATOM 689 C CA . ARG A 1 89 ? 11.117 8.336 6.621 1 98.88 89 ARG A CA 1
ATOM 690 C C . ARG A 1 89 ? 11.273 9.852 6.508 1 98.88 89 ARG A C 1
ATOM 692 O O . ARG A 1 89 ? 10.289 10.562 6.297 1 98.88 89 ARG A O 1
ATOM 699 N N . VAL A 1 90 ? 12.445 10.305 6.75 1 98.88 90 VAL A N 1
ATOM 700 C CA . VAL A 1 90 ? 12.812 11.68 6.402 1 98.88 90 VAL A CA 1
ATOM 701 C C . VAL A 1 90 ? 13.172 11.75 4.918 1 98.88 90 VAL A C 1
ATOM 703 O O . VAL A 1 90 ? 14.031 11.016 4.445 1 98.88 90 VAL A O 1
ATOM 706 N N . LEU A 1 91 ? 12.594 12.656 4.238 1 98.75 91 LEU A N 1
ATOM 707 C CA . LEU A 1 91 ? 12.742 12.719 2.791 1 98.75 91 LEU A CA 1
ATOM 708 C C . LEU A 1 91 ? 13.711 13.828 2.393 1 98.75 91 LEU A C 1
ATOM 710 O O . LEU A 1 91 ? 14.422 13.711 1.388 1 98.75 91 LEU A O 1
ATOM 714 N N . LYS A 1 92 ? 13.656 14.859 3.133 1 98.56 92 LYS A N 1
ATOM 715 C CA . LYS A 1 92 ? 14.438 16.062 2.83 1 98.56 92 LYS A CA 1
ATOM 716 C C . LYS A 1 92 ? 14.812 16.812 4.105 1 98.56 92 LYS A C 1
ATOM 718 O O . LYS A 1 92 ? 14.039 16.828 5.07 1 98.56 92 LYS A O 1
ATOM 723 N N . ALA A 1 93 ? 15.953 17.391 4.109 1 98.56 93 ALA A N 1
ATOM 724 C CA . ALA A 1 93 ? 16.406 18.281 5.172 1 98.56 93 ALA A CA 1
ATOM 725 C C . ALA A 1 93 ? 17 19.562 4.59 1 98.56 93 ALA A C 1
ATOM 727 O O . ALA A 1 93 ? 17.688 19.531 3.574 1 98.56 93 ALA A O 1
ATOM 728 N N . GLU A 1 94 ? 16.703 20.656 5.23 1 98.06 94 GLU A N 1
ATOM 729 C CA . GLU A 1 94 ? 17.234 21.953 4.82 1 98.06 94 GLU A CA 1
ATOM 730 C C . GLU A 1 94 ? 17.516 22.844 6.027 1 98.06 94 GLU A C 1
ATOM 732 O O . GLU A 1 94 ? 16.797 22.797 7.02 1 98.06 94 GLU A O 1
ATOM 737 N N . GLU A 1 95 ? 18.562 23.641 5.891 1 97.94 95 GLU A N 1
ATOM 738 C CA . GLU A 1 95 ? 18.797 24.688 6.887 1 97.94 95 GLU A CA 1
ATOM 739 C C . GLU A 1 95 ? 17.875 25.875 6.656 1 97.94 95 GLU A C 1
ATOM 741 O O . GLU A 1 95 ? 17.688 26.312 5.52 1 97.94 95 GLU A O 1
ATOM 746 N N . VAL A 1 96 ? 17.328 26.328 7.715 1 97.62 96 VAL A N 1
ATOM 747 C CA . VAL A 1 96 ? 16.391 27.438 7.566 1 97.62 96 VAL A CA 1
ATOM 748 C C . VAL A 1 96 ? 16.766 28.578 8.508 1 97.62 96 VAL A C 1
ATOM 750 O O . VAL A 1 96 ? 17.609 28.406 9.391 1 97.62 96 VAL A O 1
ATOM 753 N N . ASP A 1 97 ? 16.188 29.734 8.266 1 96.38 97 ASP A N 1
ATOM 754 C CA . ASP A 1 97 ? 16.406 30.922 9.094 1 96.38 97 ASP A CA 1
ATOM 755 C C . ASP A 1 97 ? 15.93 30.688 10.523 1 96.38 97 ASP A C 1
ATOM 757 O O . ASP A 1 97 ? 14.961 29.953 10.75 1 96.38 97 ASP A O 1
ATOM 761 N N . GLU A 1 98 ? 16.531 31.406 11.422 1 95.88 98 GLU A N 1
ATOM 762 C CA . GLU A 1 98 ? 16.188 31.266 12.828 1 95.88 98 GLU A CA 1
ATOM 763 C C . GLU A 1 98 ? 14.742 31.672 13.086 1 95.88 98 GLU A C 1
ATOM 765 O O . GLU A 1 98 ? 14.125 31.219 14.047 1 95.88 98 GLU A O 1
ATOM 770 N N . SER A 1 99 ? 14.195 32.438 12.242 1 96.44 99 SER A N 1
ATOM 771 C CA . SER A 1 99 ? 12.836 32.938 12.414 1 96.44 99 SER A CA 1
ATOM 772 C C . SER A 1 99 ? 11.812 31.922 11.914 1 96.44 99 SER A C 1
ATOM 774 O O . SER A 1 99 ? 10.617 32.062 12.195 1 96.44 99 SER A O 1
ATOM 776 N N . PHE A 1 100 ? 12.297 30.984 11.188 1 97.44 100 PHE A N 1
ATOM 777 C CA . PHE A 1 100 ? 11.391 29.969 10.664 1 97.44 100 PHE A CA 1
ATOM 778 C C . PHE A 1 100 ? 10.727 29.203 11.797 1 97.44 100 PHE A C 1
ATOM 780 O O . PHE A 1 100 ? 11.383 28.859 12.789 1 97.44 100 PHE A O 1
ATOM 787 N N . HIS A 1 101 ? 9.438 28.938 11.656 1 98.06 101 HIS A N 1
ATOM 788 C CA . HIS A 1 101 ? 8.68 28.109 12.586 1 98.06 101 HIS A CA 1
ATOM 789 C C . HIS A 1 101 ? 7.73 27.172 11.844 1 98.06 101 HIS A C 1
ATOM 791 O O . HIS A 1 101 ? 6.793 27.625 11.188 1 98.06 101 HIS A O 1
ATOM 797 N N . ALA A 1 102 ? 7.953 25.859 11.992 1 98.25 102 ALA A N 1
ATOM 798 C CA . ALA A 1 102 ? 7.23 24.875 11.195 1 98.25 102 ALA A CA 1
ATOM 799 C C . ALA A 1 102 ? 5.723 25.031 11.344 1 98.25 102 ALA A C 1
ATOM 801 O O . ALA A 1 102 ? 4.969 24.812 10.391 1 98.25 102 ALA A O 1
ATOM 802 N N . ARG A 1 103 ? 5.258 25.422 12.477 1 97.25 103 ARG A N 1
ATOM 803 C CA . ARG A 1 103 ? 3.832 25.547 12.758 1 97.25 103 ARG A CA 1
ATOM 804 C C . ARG A 1 103 ? 3.305 26.922 12.344 1 97.25 103 ARG A C 1
ATOM 806 O O . ARG A 1 103 ? 2.289 27.016 11.656 1 97.25 103 ARG A O 1
ATOM 813 N N . PHE A 1 104 ? 4.051 27.953 12.695 1 96.56 104 PHE A N 1
ATOM 814 C CA . PHE A 1 104 ? 3.504 29.297 12.609 1 96.56 104 PHE A CA 1
ATOM 815 C C . PHE A 1 104 ? 3.82 29.922 11.25 1 96.56 104 PHE A C 1
ATOM 817 O O . PHE A 1 104 ? 3.193 30.906 10.852 1 96.56 104 PHE A O 1
ATOM 824 N N . SER A 1 105 ? 4.77 29.422 10.562 1 97.44 105 SER A N 1
ATOM 825 C CA . SER A 1 105 ? 5.152 29.969 9.258 1 97.44 105 SER A CA 1
ATOM 826 C C . SER A 1 105 ? 4.348 29.328 8.133 1 97.44 105 SER A C 1
ATOM 828 O O . SER A 1 105 ? 4.559 29.641 6.961 1 97.44 105 SER A O 1
ATOM 830 N N . 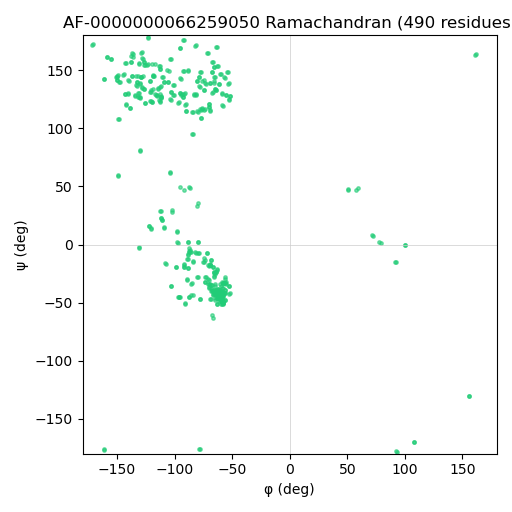VAL A 1 106 ? 3.428 28.438 8.492 1 97.81 106 VAL A N 1
ATOM 831 C CA . VAL A 1 106 ? 2.639 27.734 7.484 1 97.81 106 VAL A CA 1
ATOM 832 C C . VAL A 1 106 ? 1.765 28.719 6.723 1 97.81 106 VAL A C 1
ATOM 834 O O . VAL A 1 106 ? 1.122 29.578 7.328 1 97.81 106 VAL A O 1
ATOM 837 N N . VAL A 1 107 ? 1.779 28.562 5.445 1 98 107 VAL A N 1
ATOM 838 C CA . VAL A 1 107 ? 0.889 29.328 4.582 1 98 107 VAL A CA 1
ATOM 839 C C . VAL A 1 107 ? -0.356 28.5 4.258 1 98 107 VAL A C 1
ATOM 841 O O . VAL A 1 107 ? -1.476 29.016 4.297 1 98 107 VAL A O 1
ATOM 844 N N . SER A 1 108 ? -0.182 27.312 3.938 1 98.44 108 SER A N 1
ATOM 845 C CA . SER A 1 108 ? -1.303 26.422 3.658 1 98.44 108 SER A CA 1
ATOM 846 C C . SER A 1 108 ? -0.898 24.953 3.811 1 98.44 108 SER A C 1
ATOM 848 O O . SER A 1 108 ? 0.292 24.641 3.875 1 98.44 108 SER A O 1
ATOM 850 N N . LYS A 1 109 ? -1.866 24.156 3.943 1 98.5 109 LYS A N 1
ATOM 851 C CA . LYS A 1 109 ? -1.703 22.703 4.004 1 98.5 109 LYS A CA 1
ATOM 852 C C . LYS A 1 109 ? -2.637 22 3.02 1 98.5 109 LYS A C 1
ATOM 854 O O . LYS A 1 109 ? -3.77 22.438 2.811 1 98.5 109 LYS A O 1
ATOM 859 N N . GLU A 1 110 ? -2.143 20.969 2.492 1 98.81 110 GLU A N 1
ATOM 860 C CA . GLU A 1 110 ? -2.959 20.109 1.649 1 98.81 110 GLU A CA 1
ATOM 861 C C . GLU A 1 110 ? -3.125 18.719 2.279 1 98.81 110 GLU A C 1
ATOM 863 O O . GLU A 1 110 ? -2.148 18.109 2.721 1 98.81 110 GLU A O 1
ATOM 868 N N . TYR A 1 111 ? -4.348 18.344 2.355 1 98.88 111 TYR A N 1
ATOM 869 C CA . TYR A 1 111 ? -4.68 16.984 2.746 1 98.88 111 TYR A CA 1
ATOM 870 C C . TYR A 1 111 ? -5.328 16.219 1.594 1 98.88 111 TYR A C 1
ATOM 872 O O . TYR A 1 111 ? -5.914 16.828 0.696 1 98.88 111 TYR A O 1
ATOM 880 N N . ARG A 1 112 ? -5.168 14.938 1.646 1 98.94 112 ARG A N 1
ATOM 881 C CA . ARG A 1 112 ? -5.875 14.047 0.728 1 98.94 112 ARG A CA 1
ATOM 882 C C . ARG A 1 112 ? -6.562 12.914 1.48 1 98.94 112 ARG A C 1
ATOM 884 O O . ARG A 1 112 ? -6.043 12.422 2.482 1 98.94 112 ARG A O 1
ATOM 891 N N . TYR A 1 113 ? -7.719 12.633 1.069 1 98.94 113 TYR A N 1
ATOM 892 C CA . TYR A 1 113 ? -8.484 11.516 1.615 1 98.94 113 TYR A CA 1
ATOM 893 C C . TYR A 1 113 ? -8.812 10.492 0.531 1 98.94 113 TYR A C 1
ATOM 895 O O . TYR A 1 113 ? -9.469 10.82 -0.461 1 98.94 113 TYR A O 1
ATOM 903 N N . LYS A 1 114 ? -8.398 9.258 0.748 1 98.88 114 LYS A N 1
ATOM 904 C CA . LYS A 1 114 ? -8.547 8.219 -0.268 1 98.88 114 LYS A CA 1
ATOM 905 C C . LYS A 1 114 ? -9.703 7.281 0.073 1 98.88 114 LYS A C 1
ATOM 907 O O . LYS A 1 114 ? -9.805 6.797 1.201 1 98.88 114 LYS A O 1
ATOM 912 N N . VAL A 1 115 ? -10.547 7.062 -0.969 1 98.75 115 VAL A N 1
ATOM 913 C CA . VAL A 1 115 ? -11.719 6.203 -0.821 1 98.75 115 VAL A CA 1
ATOM 914 C C . VAL A 1 115 ? -11.703 5.121 -1.897 1 98.75 115 VAL A C 1
ATOM 916 O O . VAL A 1 115 ? -11.609 5.422 -3.09 1 98.75 115 VAL A O 1
ATOM 919 N N . SER A 1 116 ? -11.719 3.91 -1.455 1 98.5 116 SER A N 1
ATOM 920 C CA . SER A 1 116 ? -11.891 2.795 -2.381 1 98.5 116 SER A CA 1
ATOM 921 C C . SER A 1 116 ? -13.352 2.363 -2.463 1 98.5 116 SER A C 1
ATOM 923 O O . SER A 1 116 ? -13.992 2.127 -1.438 1 98.5 116 SER A O 1
ATOM 925 N N . THR A 1 117 ? -13.828 2.246 -3.674 1 98 117 THR A N 1
ATOM 926 C CA . THR A 1 117 ? -15.219 1.855 -3.848 1 98 117 THR A CA 1
ATOM 927 C C . THR A 1 117 ? -15.32 0.433 -4.391 1 98 117 THR A C 1
ATOM 929 O O . THR A 1 117 ? -16.359 0.039 -4.926 1 98 117 THR A O 1
ATOM 932 N N . GLU A 1 118 ? -14.258 -0.299 -4.336 1 97.06 118 GLU A N 1
ATOM 933 C CA . GLU A 1 118 ? -14.266 -1.697 -4.758 1 97.06 118 GLU A CA 1
ATOM 934 C C . GLU A 1 118 ? -15.25 -2.516 -3.932 1 97.06 118 GLU A C 1
ATOM 936 O O . GLU A 1 118 ? -15.445 -2.248 -2.744 1 97.06 118 GLU A O 1
ATOM 941 N N . THR A 1 119 ? -15.859 -3.512 -4.562 1 97.25 119 THR A N 1
ATOM 942 C CA . THR A 1 119 ? -16.844 -4.355 -3.879 1 97.25 119 THR A CA 1
ATOM 943 C C . THR A 1 119 ? -16.219 -5.023 -2.658 1 97.25 119 THR A C 1
ATOM 945 O O . THR A 1 119 ? -16.781 -4.992 -1.566 1 97.25 119 THR A O 1
ATOM 948 N N . HIS A 1 120 ? -15.07 -5.652 -2.887 1 97.81 120 HIS A N 1
ATOM 949 C CA . HIS A 1 120 ? -14.312 -6.258 -1.796 1 97.81 120 HIS A CA 1
ATOM 950 C C . HIS A 1 120 ? -13.086 -5.43 -1.449 1 97.81 120 HIS A C 1
ATOM 952 O O . HIS A 1 120 ? -12.422 -4.895 -2.34 1 97.81 120 HIS A O 1
ATOM 958 N N . GLN A 1 121 ? -12.828 -5.32 -0.177 1 97.38 121 GLN A N 1
ATOM 959 C CA . GLN A 1 121 ? -11.695 -4.516 0.285 1 97.38 121 GLN A CA 1
ATOM 960 C C . GLN A 1 121 ? -10.398 -4.969 -0.371 1 97.38 121 GLN A C 1
ATOM 962 O O . GLN A 1 121 ? -10.109 -6.164 -0.433 1 97.38 121 GLN A O 1
ATOM 967 N N . ASN A 1 122 ? -9.664 -4.043 -0.934 1 97.94 122 ASN A N 1
ATOM 968 C CA . ASN A 1 122 ? -8.336 -4.316 -1.476 1 97.94 122 ASN A CA 1
ATOM 969 C C . ASN A 1 122 ? -7.32 -4.594 -0.368 1 97.94 122 ASN A C 1
ATOM 971 O O . ASN A 1 122 ? -7.047 -3.725 0.46 1 97.94 122 ASN A O 1
ATOM 975 N N . VAL A 1 123 ? -6.777 -5.715 -0.361 1 98.56 123 VAL A N 1
ATOM 976 C CA . VAL A 1 123 ? -5.914 -6.141 0.735 1 98.56 123 VAL A CA 1
ATOM 977 C C . VAL A 1 123 ? -4.652 -5.285 0.765 1 98.56 123 VAL A C 1
ATOM 979 O O . VAL A 1 123 ? -4.035 -5.113 1.818 1 98.56 123 VAL A O 1
ATOM 982 N N . PHE A 1 124 ? -4.258 -4.68 -0.318 1 98.06 124 PHE A N 1
ATOM 983 C CA . PHE A 1 124 ? -3 -3.947 -0.421 1 98.06 124 PHE A CA 1
ATOM 984 C C . PHE A 1 124 ? -3.186 -2.494 -0.005 1 98.06 124 PHE A C 1
ATOM 986 O O . PHE A 1 124 ? -2.211 -1.792 0.271 1 98.06 124 PHE A O 1
ATOM 993 N N . THR A 1 125 ? -4.41 -1.995 -0.024 1 97.62 125 THR A N 1
ATOM 994 C CA . THR A 1 125 ? -4.641 -0.594 0.308 1 97.62 125 THR A CA 1
ATOM 995 C C . THR A 1 125 ? -5.574 -0.47 1.509 1 97.62 125 THR A C 1
ATOM 997 O O . THR A 1 125 ? -6.031 0.627 1.836 1 97.62 125 THR A O 1
ATOM 1000 N N . ARG A 1 126 ? -5.789 -1.553 2.191 1 97.75 126 ARG A N 1
ATOM 1001 C CA . ARG A 1 126 ? -6.773 -1.616 3.268 1 97.75 126 ARG A CA 1
ATOM 1002 C C . ARG A 1 126 ? -6.395 -0.684 4.414 1 97.75 126 ARG A C 1
ATOM 1004 O O . ARG A 1 126 ? -7.258 -0.228 5.16 1 97.75 126 ARG A O 1
ATOM 1011 N N . GLN A 1 127 ? -5.145 -0.354 4.551 1 97.94 127 GLN A N 1
ATOM 1012 C CA . GLN A 1 127 ? -4.688 0.552 5.602 1 97.94 127 GLN A CA 1
ATOM 1013 C C . GLN A 1 127 ? -4.535 1.975 5.07 1 97.94 127 GLN A C 1
ATOM 1015 O O . GLN A 1 127 ? -4.145 2.881 5.809 1 97.94 127 GLN A O 1
ATOM 1020 N N . TYR A 1 128 ? -4.863 2.178 3.791 1 98.44 128 TYR A N 1
ATOM 1021 C CA . TYR A 1 128 ? -4.438 3.422 3.158 1 98.44 128 TYR A CA 1
ATOM 1022 C C . TYR A 1 128 ? -5.598 4.09 2.43 1 98.44 128 TYR A C 1
ATOM 1024 O O . TYR A 1 128 ? -5.434 5.164 1.845 1 98.44 128 TYR A O 1
ATOM 1032 N N . ALA A 1 129 ? -6.73 3.463 2.42 1 98.62 129 ALA A N 1
ATOM 1033 C CA . ALA A 1 129 ? -7.941 4.012 1.812 1 98.62 129 ALA A CA 1
ATOM 1034 C C . ALA A 1 129 ? -9.188 3.555 2.562 1 98.62 129 ALA A C 1
ATOM 1036 O O . ALA A 1 129 ? -9.281 2.4 2.988 1 98.62 129 ALA A O 1
ATOM 1037 N N . CYS A 1 130 ? -10.07 4.445 2.703 1 98.56 130 CYS A N 1
ATOM 1038 C CA . CYS A 1 130 ? -11.359 4.102 3.283 1 98.56 130 CYS A CA 1
ATOM 1039 C C . CYS A 1 130 ? -12.18 3.238 2.328 1 98.56 130 CYS A C 1
ATOM 1041 O O . CYS A 1 130 ? -12.43 3.635 1.189 1 98.56 130 CYS A O 1
ATOM 1043 N N . HIS A 1 131 ? -12.539 2.061 2.773 1 98.38 131 HIS A N 1
ATOM 1044 C CA . HIS A 1 131 ? -13.375 1.185 1.961 1 98.38 131 HIS A CA 1
ATOM 1045 C C . HIS A 1 131 ? -14.836 1.593 2.041 1 98.38 131 HIS A C 1
ATOM 1047 O O . HIS A 1 131 ? -15.445 1.546 3.115 1 98.38 131 HIS A O 1
ATOM 1053 N N . PHE A 1 132 ? -15.406 2.031 0.983 1 97.94 132 PHE A N 1
ATOM 1054 C CA . PHE A 1 132 ? -16.797 2.465 0.843 1 97.94 132 PHE A CA 1
ATOM 1055 C C . PHE A 1 132 ? -17.453 1.793 -0.357 1 97.94 132 PHE A C 1
ATOM 1057 O O . PHE A 1 132 ? -17.609 2.41 -1.413 1 97.94 132 PHE A O 1
ATOM 1064 N N . PRO A 1 133 ? -17.922 0.51 -0.157 1 96.25 133 PRO A N 1
ATOM 1065 C CA . PRO A 1 133 ? -18.344 -0.308 -1.295 1 96.25 133 PRO A CA 1
ATOM 1066 C C . PRO A 1 133 ? -19.75 0.038 -1.772 1 96.25 133 PRO A C 1
ATOM 1068 O O . PRO A 1 133 ? -20.516 -0.855 -2.145 1 96.25 133 PRO A O 1
ATOM 1071 N N . TYR A 1 134 ? -20.188 1.26 -1.699 1 94.5 134 TYR A N 1
ATOM 1072 C CA . TYR A 1 134 ? -21.516 1.69 -2.129 1 94.5 134 TYR A CA 1
ATOM 1073 C C . TYR A 1 134 ? -21.422 2.695 -3.271 1 94.5 134 TYR A C 1
ATOM 1075 O O . TYR A 1 134 ? -20.375 3.342 -3.451 1 94.5 134 TYR A O 1
ATOM 1083 N N . ARG A 1 135 ? -22.484 2.725 -4.004 1 94.75 135 ARG A N 1
ATOM 1084 C CA . ARG A 1 135 ? -22.531 3.678 -5.109 1 94.75 135 ARG A CA 1
ATOM 1085 C C . ARG A 1 135 ? -22.484 5.113 -4.598 1 94.75 135 ARG A C 1
ATOM 1087 O O . ARG A 1 135 ? -23.188 5.461 -3.645 1 94.75 135 ARG A O 1
ATOM 1094 N N . LEU A 1 136 ? -21.625 5.938 -5.219 1 98.12 136 LEU A N 1
ATOM 1095 C CA . LEU A 1 136 ? -21.469 7.344 -4.863 1 98.12 136 LEU A CA 1
ATOM 1096 C C . LEU A 1 136 ? -21.781 8.242 -6.055 1 98.12 136 LEU A C 1
ATOM 1098 O O . LEU A 1 136 ? -21.312 7.98 -7.172 1 98.12 136 LEU A O 1
ATOM 1102 N N . ASP A 1 137 ? -22.578 9.219 -5.84 1 98.31 137 ASP A N 1
ATOM 1103 C CA . ASP A 1 137 ? -22.781 10.266 -6.836 1 98.31 137 ASP A CA 1
ATOM 1104 C C . ASP A 1 137 ? -21.719 11.344 -6.719 1 98.31 137 ASP A C 1
ATOM 1106 O O . ASP A 1 137 ? -21.859 12.297 -5.949 1 98.31 137 ASP A O 1
ATOM 1110 N N . ALA A 1 138 ? -20.656 11.234 -7.523 1 97.88 138 ALA A N 1
ATOM 1111 C CA . ALA A 1 138 ? -19.5 12.117 -7.426 1 97.88 138 ALA A CA 1
ATOM 1112 C C . ALA A 1 138 ? -19.875 13.555 -7.77 1 97.88 138 ALA A C 1
ATOM 1114 O O . ALA A 1 138 ? -19.312 14.5 -7.223 1 97.88 138 ALA A O 1
ATOM 1115 N N . ASP A 1 139 ? -20.781 13.727 -8.672 1 98.19 139 ASP A N 1
ATOM 1116 C CA . ASP A 1 139 ? -21.188 15.07 -9.062 1 98.19 139 ASP A CA 1
ATOM 1117 C C . ASP A 1 139 ? -21.844 15.797 -7.898 1 98.19 139 ASP A C 1
ATOM 1119 O O . ASP A 1 139 ? -21.594 16.984 -7.68 1 98.19 139 ASP A O 1
ATOM 1123 N N . LYS A 1 140 ? -22.703 15.117 -7.18 1 98.62 140 LYS A N 1
ATOM 1124 C CA . LYS A 1 140 ? -23.297 15.711 -5.992 1 98.62 140 LYS A CA 1
ATOM 1125 C C . LYS A 1 140 ? -22.25 16.047 -4.945 1 98.62 140 LYS A C 1
ATOM 1127 O O . LYS A 1 140 ? -22.328 17.078 -4.27 1 98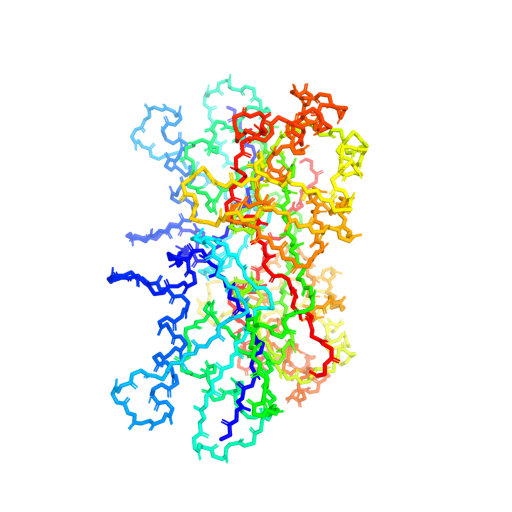.62 140 LYS A O 1
ATOM 1132 N N . MET A 1 141 ? -21.328 15.125 -4.812 1 98.75 141 MET A N 1
ATOM 1133 C CA . MET A 1 141 ? -20.234 15.367 -3.873 1 98.75 141 MET A CA 1
ATOM 1134 C C . MET A 1 141 ? -19.469 16.625 -4.25 1 98.75 141 MET A C 1
ATOM 1136 O O . MET A 1 141 ? -19.141 17.438 -3.383 1 98.75 141 MET A O 1
ATOM 1140 N N . ARG A 1 142 ? -19.172 16.766 -5.52 1 98.75 142 ARG A N 1
ATOM 1141 C CA . ARG A 1 142 ? -18.422 17.922 -6.02 1 98.75 142 ARG A CA 1
ATOM 1142 C C . ARG A 1 142 ? -19.219 19.203 -5.844 1 98.75 142 ARG A C 1
ATOM 1144 O O . ARG A 1 142 ? -18.656 20.25 -5.473 1 98.75 142 ARG A O 1
ATOM 1151 N N . GLU A 1 143 ? -20.453 19.109 -6.137 1 98.69 143 GLU A N 1
ATOM 1152 C CA . GLU A 1 143 ? -21.328 20.266 -5.902 1 98.69 143 GLU A CA 1
ATOM 1153 C C . GLU A 1 143 ? -21.297 20.688 -4.438 1 98.69 143 GLU A C 1
ATOM 1155 O O . GLU A 1 143 ? -21.078 21.859 -4.133 1 98.69 143 GLU A O 1
ATOM 1160 N N . ALA A 1 144 ? -21.484 19.75 -3.549 1 98.81 144 ALA A N 1
ATOM 1161 C CA . ALA A 1 144 ? -21.469 20 -2.113 1 98.81 144 ALA A CA 1
ATOM 1162 C C . ALA A 1 144 ? -20.109 20.578 -1.673 1 98.81 144 ALA A C 1
ATOM 1164 O O . ALA A 1 144 ? -20.062 21.5 -0.864 1 98.81 144 ALA A O 1
ATOM 1165 N N . ALA A 1 145 ? -19.047 20.016 -2.176 1 98.88 145 ALA A N 1
ATOM 1166 C CA . ALA A 1 145 ? -17.688 20.469 -1.86 1 98.88 145 ALA A CA 1
ATOM 1167 C C . ALA A 1 145 ? -17.516 21.953 -2.188 1 98.88 145 ALA A C 1
ATOM 1169 O O . ALA A 1 145 ? -16.844 22.672 -1.46 1 98.88 145 ALA A O 1
ATOM 1170 N N . GLY A 1 146 ? -18.094 22.344 -3.258 1 98.75 146 GLY A N 1
ATOM 1171 C CA . GLY A 1 146 ? -18.016 23.734 -3.686 1 98.75 146 GLY A CA 1
ATOM 1172 C C . GLY A 1 146 ? -18.5 24.719 -2.633 1 98.75 146 GLY A C 1
ATOM 1173 O O . GLY A 1 146 ? -17.969 25.828 -2.514 1 98.75 146 GLY A O 1
ATOM 1174 N N . TYR A 1 147 ? -19.469 24.328 -1.841 1 98.75 147 TYR A N 1
ATOM 1175 C CA . TYR A 1 147 ? -20.078 25.219 -0.845 1 98.75 147 TYR A CA 1
ATOM 1176 C C . TYR A 1 147 ? -19.141 25.406 0.346 1 98.75 147 TYR A C 1
ATOM 1178 O O . TYR A 1 147 ? -19.344 26.312 1.161 1 98.75 147 TYR A O 1
ATOM 1186 N N . LEU A 1 148 ? -18.141 24.531 0.423 1 98.81 148 LEU A N 1
ATOM 1187 C CA . LEU A 1 148 ? -17.219 24.594 1.548 1 98.81 148 LEU A CA 1
ATOM 1188 C C . LEU A 1 148 ? -16.016 25.469 1.212 1 98.81 148 LEU A C 1
ATOM 1190 O O . LEU A 1 148 ? -15.242 25.844 2.102 1 98.81 148 LEU A O 1
ATOM 1194 N N . ILE A 1 149 ? -15.805 25.734 -0.06 1 98.88 149 ILE A N 1
ATOM 1195 C CA . ILE A 1 149 ? -14.68 26.547 -0.498 1 98.88 149 ILE A CA 1
ATOM 1196 C C . ILE A 1 149 ? -14.891 28 -0.064 1 98.88 149 ILE A C 1
ATOM 1198 O O . ILE A 1 149 ? -15.992 28.531 -0.188 1 98.88 149 ILE A O 1
ATOM 1202 N N . GLY A 1 150 ? -13.859 28.656 0.403 1 98.75 150 GLY A N 1
ATOM 1203 C CA . GLY A 1 150 ? -13.906 30.016 0.916 1 98.75 150 GLY A CA 1
ATOM 1204 C C . GLY A 1 150 ? -13.758 30.078 2.424 1 98.75 150 GLY A C 1
ATOM 1205 O O . GLY A 1 150 ? -13.281 29.141 3.053 1 98.75 150 GLY A O 1
ATOM 1206 N N . THR A 1 151 ? -14 31.281 2.938 1 98.81 151 THR A N 1
ATOM 1207 C CA . THR A 1 151 ? -13.875 31.516 4.371 1 98.81 151 THR A CA 1
ATOM 1208 C C . THR A 1 151 ? -15.195 31.266 5.086 1 98.81 151 THR A C 1
ATOM 1210 O O . THR A 1 151 ? -16.219 31.875 4.738 1 98.81 151 THR A O 1
ATOM 1213 N N . HIS A 1 152 ? -15.188 30.359 6.004 1 98.75 152 HIS A N 1
ATOM 1214 C CA . HIS A 1 152 ? -16.391 30 6.758 1 98.75 152 HIS A CA 1
ATOM 1215 C C . HIS A 1 152 ? -16.047 29.719 8.219 1 98.75 152 HIS A C 1
ATOM 1217 O O . HIS A 1 152 ? -14.883 29.531 8.57 1 98.75 152 HIS A O 1
ATOM 1223 N N . ASP A 1 153 ? -17.047 29.859 9.086 1 98.31 153 ASP A N 1
ATOM 1224 C CA . ASP A 1 153 ? -17 29.234 10.406 1 98.31 153 ASP A CA 1
ATOM 1225 C C . ASP A 1 153 ? -17.234 27.734 10.305 1 98.31 153 ASP A C 1
ATOM 1227 O O . ASP A 1 153 ? -18.312 27.297 9.922 1 98.31 153 ASP A O 1
ATOM 1231 N N . PHE A 1 154 ? -16.25 26.938 10.656 1 98.5 154 PHE A N 1
ATOM 1232 C CA . PHE A 1 154 ? -16.328 25.484 10.453 1 98.5 154 PHE A CA 1
ATOM 1233 C C . PHE A 1 154 ? -16.656 24.781 11.758 1 98.5 154 PHE A C 1
ATOM 1235 O O . PHE A 1 154 ? -16.234 23.641 11.977 1 98.5 154 PHE A O 1
ATOM 1242 N N . THR A 1 155 ? -17.344 25.391 12.68 1 97.56 155 THR A N 1
ATOM 1243 C CA . THR A 1 155 ? -17.75 24.797 13.945 1 97.56 155 THR A CA 1
ATOM 1244 C C . THR A 1 155 ? -18.453 23.469 13.727 1 97.56 155 THR A C 1
ATOM 1246 O O . THR A 1 155 ? -18.188 22.484 14.445 1 97.56 155 THR A O 1
ATOM 1249 N N . SER A 1 156 ? -19.359 23.375 12.695 1 98.12 156 SER A N 1
ATOM 1250 C CA . SER A 1 156 ? -20.094 22.141 12.414 1 98.12 156 SER A CA 1
ATOM 1251 C C . SER A 1 156 ? -19.156 21.047 11.93 1 98.12 156 SER A C 1
ATOM 1253 O O . SER A 1 156 ? -19.531 19.859 11.922 1 98.12 156 SER A O 1
ATOM 1255 N N . PHE A 1 157 ? -17.984 21.422 11.469 1 98.31 157 PHE A N 1
ATOM 1256 C CA . PHE A 1 157 ? -17.031 20.484 10.898 1 98.31 157 PHE A CA 1
ATOM 1257 C C . PHE A 1 157 ? -15.805 20.359 11.789 1 98.31 157 PHE A C 1
ATOM 1259 O O . PHE A 1 157 ? -14.688 20.156 11.305 1 98.31 157 PHE A O 1
ATOM 1266 N N . CYS A 1 158 ? -15.945 20.547 12.961 1 96.56 158 CYS A N 1
ATOM 1267 C CA . CYS A 1 158 ? -14.898 20.438 13.977 1 96.56 158 CYS A CA 1
ATOM 1268 C C . CYS A 1 158 ? -15.352 19.547 15.125 1 96.56 158 CYS A C 1
ATOM 1270 O O . CYS A 1 158 ? -16.531 19.562 15.508 1 96.56 158 CYS A O 1
ATOM 1272 N N . ALA A 1 159 ? -14.375 18.797 15.648 1 93.62 159 ALA A N 1
ATOM 1273 C CA . ALA A 1 159 ? -14.703 17.969 16.797 1 93.62 159 ALA A CA 1
ATOM 1274 C C . ALA A 1 159 ? -15.281 18.828 17.938 1 93.62 159 ALA A C 1
ATOM 1276 O O . ALA A 1 159 ? -14.828 19.938 18.172 1 93.62 159 ALA A O 1
ATOM 1277 N N . ALA A 1 160 ? -16.297 18.328 18.734 1 85.31 160 ALA A N 1
ATOM 1278 C CA . ALA A 1 160 ? -17.031 19.062 19.766 1 85.31 160 ALA A CA 1
ATOM 1279 C C . ALA A 1 160 ? -16.125 19.422 20.953 1 85.31 160 ALA A C 1
ATOM 1281 O O . ALA A 1 160 ? -16.25 20.5 21.531 1 85.31 160 ALA A O 1
ATOM 1282 N N . ASN A 1 161 ? -15.188 18.578 21.297 1 82.25 161 ASN A N 1
ATOM 1283 C CA . ASN A 1 161 ? -14.391 18.781 22.516 1 82.25 161 ASN A CA 1
ATOM 1284 C C . ASN A 1 161 ? -13.078 19.5 22.203 1 82.25 161 ASN A C 1
ATOM 1286 O O . ASN A 1 161 ? -12.016 19.078 22.656 1 82.25 161 ASN A O 1
ATOM 1290 N N . THR A 1 162 ? -13.211 20.656 21.422 1 82.38 162 THR A N 1
ATOM 1291 C CA . THR A 1 162 ? -11.984 21.375 21.094 1 82.38 162 THR A CA 1
ATOM 1292 C C . THR A 1 162 ? -11.891 22.656 21.906 1 82.38 162 THR A C 1
ATOM 1294 O O . THR A 1 162 ? -12.906 23.281 22.219 1 82.38 162 THR A O 1
ATOM 1297 N N . GLU A 1 163 ? -10.695 23.062 22.188 1 83.88 163 GLU A N 1
ATOM 1298 C CA . GLU A 1 163 ? -10.445 24.266 22.969 1 83.88 163 GLU A CA 1
ATOM 1299 C C . GLU A 1 163 ? -10.359 25.5 22.062 1 83.88 163 GLU A C 1
ATOM 1301 O O . GLU A 1 163 ? -10.438 26.625 22.547 1 83.88 163 GLU A O 1
ATOM 1306 N N . VAL A 1 164 ? -10.273 25.266 20.812 1 86.12 164 VAL A N 1
ATOM 1307 C CA . VAL A 1 164 ? -10.109 26.359 19.859 1 86.12 164 VAL A CA 1
ATOM 1308 C C . VAL A 1 164 ? -11.375 27.219 19.828 1 86.12 164 VAL A C 1
ATOM 1310 O O . VAL A 1 164 ? -12.484 26.688 19.703 1 86.12 164 VAL A O 1
ATOM 1313 N N . GLN A 1 165 ? -11.219 28.5 19.938 1 87.75 165 GLN A N 1
ATOM 1314 C CA . GLN A 1 165 ? -12.352 29.422 20.016 1 87.75 165 GLN A CA 1
ATOM 1315 C C . GLN A 1 165 ? -12.75 29.906 18.609 1 87.75 165 GLN A C 1
ATOM 1317 O O . GLN A 1 165 ? -13.914 29.812 18.234 1 87.75 165 GLN A O 1
ATOM 1322 N N . ASP A 1 166 ? -11.734 30.359 17.922 1 93.62 166 ASP A N 1
ATOM 1323 C CA . ASP A 1 166 ? -11.984 30.812 16.562 1 93.62 166 ASP A CA 1
ATOM 1324 C C . ASP A 1 166 ? -11.953 29.641 15.586 1 93.62 166 ASP A C 1
ATOM 1326 O O . ASP A 1 166 ? -10.898 29.031 15.359 1 93.62 166 ASP A O 1
ATOM 1330 N N . LYS A 1 167 ? -13.07 29.359 15.016 1 96.88 167 LYS A N 1
ATOM 1331 C CA . LYS A 1 167 ? -13.164 28.188 14.141 1 96.88 167 LYS A CA 1
ATOM 1332 C C . LYS A 1 167 ? -13.375 28.609 12.688 1 96.88 167 LYS A C 1
ATOM 1334 O O . LYS A 1 167 ? -13.961 27.859 11.898 1 96.88 167 LYS A O 1
ATOM 1339 N N . VAL A 1 168 ? -12.953 29.859 12.422 1 98.19 168 VAL A N 1
ATOM 1340 C CA . VAL A 1 168 ? -12.984 30.328 11.047 1 98.19 168 VAL A CA 1
ATOM 1341 C C . VAL A 1 168 ? -11.734 29.859 10.305 1 98.19 168 VAL A C 1
ATOM 1343 O O . VAL A 1 168 ? -10.617 29.984 10.82 1 98.19 168 VAL A O 1
ATOM 1346 N N . ARG A 1 169 ? -11.906 29.297 9.211 1 98.44 169 ARG A N 1
ATOM 1347 C CA . ARG A 1 169 ? -10.844 28.859 8.305 1 98.44 169 ARG A CA 1
ATOM 1348 C C . ARG A 1 169 ? -11.188 29.203 6.855 1 98.44 169 ARG A C 1
ATOM 1350 O O . ARG A 1 169 ? -12.336 29.516 6.543 1 98.44 169 ARG A O 1
ATOM 1357 N N . GLU A 1 170 ? -10.18 29.141 6.043 1 98.81 170 GLU A N 1
ATOM 1358 C CA . GLU A 1 170 ? -10.375 29.328 4.605 1 98.81 170 GLU A CA 1
ATOM 1359 C C . GLU A 1 170 ? -9.898 28.094 3.828 1 98.81 170 GLU A C 1
ATOM 1361 O O . GLU A 1 170 ? -8.75 27.672 3.963 1 98.81 170 GLU A O 1
ATOM 1366 N N . ILE A 1 171 ? -10.773 27.531 3.064 1 98.88 171 ILE A N 1
ATOM 1367 C CA . ILE A 1 171 ? -10.43 26.469 2.125 1 98.88 171 ILE A CA 1
ATOM 1368 C C . ILE A 1 171 ? -10.219 27.047 0.733 1 98.88 171 ILE A C 1
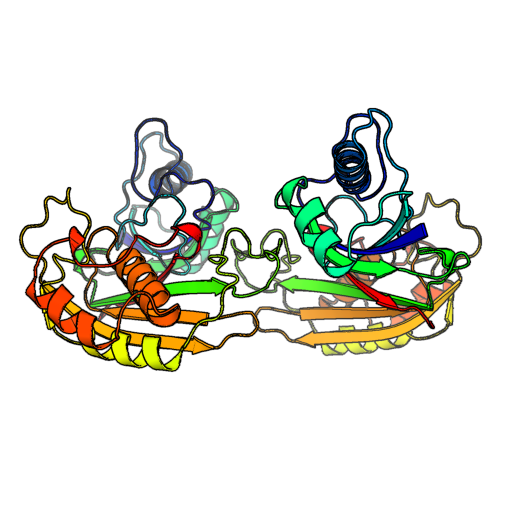ATOM 1370 O O . ILE A 1 171 ? -11.102 27.719 0.186 1 98.88 171 ILE A O 1
ATOM 1374 N N . TYR A 1 172 ? -9.055 26.844 0.194 1 98.88 172 TYR A N 1
ATOM 1375 C CA . TYR A 1 172 ? -8.695 27.359 -1.12 1 98.88 172 TYR A CA 1
ATOM 1376 C C . TYR A 1 172 ? -9.18 26.438 -2.227 1 98.88 172 TYR A C 1
ATOM 1378 O O . TYR A 1 172 ? -9.633 26.891 -3.279 1 98.88 172 TYR A O 1
ATOM 1386 N N . THR A 1 173 ? -8.992 25.188 -2.006 1 98.69 173 THR A N 1
ATOM 1387 C CA . THR A 1 173 ? -9.383 24.172 -2.977 1 98.69 173 THR A CA 1
ATOM 1388 C C . THR A 1 173 ? -9.977 22.953 -2.271 1 98.69 173 THR A C 1
ATOM 1390 O O . THR A 1 173 ? -9.516 22.562 -1.198 1 98.69 173 THR A O 1
ATOM 1393 N N . LEU A 1 174 ? -10.969 22.391 -2.844 1 98.88 174 LEU A N 1
ATOM 1394 C CA . LEU A 1 174 ? -11.594 21.141 -2.416 1 98.88 174 LEU A CA 1
ATOM 1395 C C . LEU A 1 174 ? -12.156 20.375 -3.611 1 98.88 174 LEU A C 1
ATOM 1397 O O . LEU A 1 174 ? -13.156 20.781 -4.199 1 98.88 174 LEU A O 1
ATOM 1401 N N . GLU A 1 175 ? -11.453 19.328 -3.893 1 98.44 175 GLU A N 1
ATOM 1402 C CA . GLU A 1 175 ? -11.773 18.594 -5.121 1 98.44 175 GLU A CA 1
ATOM 1403 C C . GLU A 1 175 ? -11.875 17.094 -4.867 1 98.44 175 GLU A C 1
ATOM 1405 O O . GLU A 1 175 ? -11.172 16.562 -4.012 1 98.44 175 GLU A O 1
ATOM 1410 N N . TRP A 1 176 ? -12.797 16.5 -5.602 1 98.5 176 TRP A N 1
ATOM 1411 C CA . TRP A 1 176 ? -12.852 15.055 -5.684 1 98.5 176 TRP A CA 1
ATOM 1412 C C . TRP A 1 176 ? -12.469 14.57 -7.078 1 98.5 176 TRP A C 1
ATOM 1414 O O . TRP A 1 176 ? -13.031 15.031 -8.078 1 98.5 176 TRP A O 1
ATOM 1424 N N . LYS A 1 177 ? -11.578 13.719 -7.129 1 98.44 177 LYS A N 1
ATOM 1425 C CA . LYS A 1 177 ? -11.172 13.141 -8.406 1 98.44 177 LYS A CA 1
ATOM 1426 C C . LYS A 1 177 ? -11.406 11.633 -8.438 1 98.44 177 LYS A C 1
ATOM 1428 O O . LYS A 1 177 ? -11.242 10.953 -7.418 1 98.44 177 LYS A O 1
ATOM 1433 N N . ASN A 1 178 ? -11.781 11.195 -9.656 1 97.81 178 ASN A N 1
ATOM 1434 C CA . ASN A 1 178 ? -11.828 9.758 -9.859 1 97.81 178 ASN A CA 1
A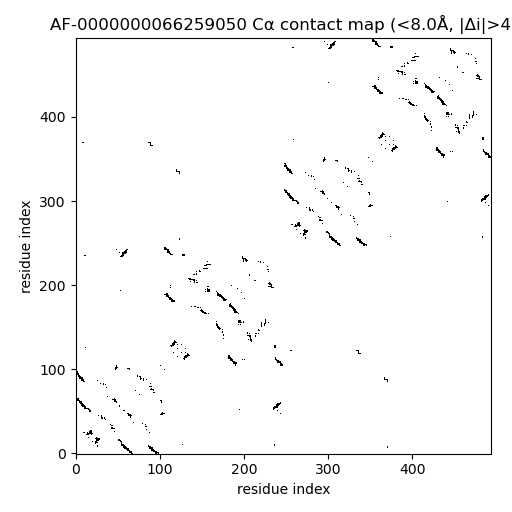TOM 1435 C C . ASN A 1 178 ? -10.422 9.164 -9.992 1 97.81 178 ASN A C 1
ATOM 1437 O O . ASN A 1 178 ? -9.57 9.727 -10.688 1 97.81 178 ASN A O 1
ATOM 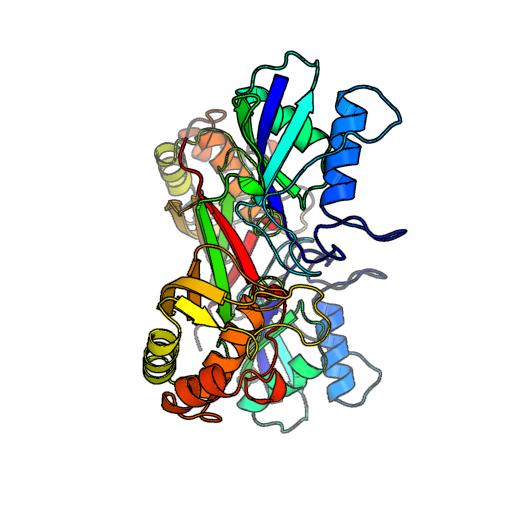1441 N N . VAL A 1 179 ? -10.242 8.086 -9.266 1 96.69 179 VAL A N 1
ATOM 1442 C CA . VAL A 1 179 ? -9.023 7.301 -9.438 1 96.69 179 VAL A CA 1
ATOM 1443 C C . VAL A 1 179 ? -9.375 5.859 -9.797 1 96.69 179 VAL A C 1
ATOM 1445 O O . VAL A 1 179 ? -10.555 5.52 -9.93 1 96.69 179 VAL A O 1
ATOM 1448 N N . SER A 1 180 ? -8.367 5.012 -10.016 1 92.81 180 SER A N 1
ATOM 1449 C CA . SER A 1 180 ? -8.57 3.674 -10.562 1 92.81 180 SER A CA 1
ATOM 1450 C C . SER A 1 180 ? -9.508 2.852 -9.68 1 92.81 180 SER A C 1
ATOM 1452 O O . SER A 1 180 ? -10.328 2.082 -10.18 1 92.81 180 SER A O 1
ATOM 1454 N N . ASP A 1 181 ? -9.461 3.082 -8.398 1 95.12 181 ASP A N 1
ATOM 1455 C CA . ASP A 1 181 ? -10.195 2.191 -7.508 1 95.12 181 ASP A CA 1
ATOM 1456 C C . ASP A 1 181 ? -11.211 2.971 -6.672 1 95.12 181 ASP A C 1
ATOM 1458 O O . ASP A 1 181 ? -11.68 2.477 -5.645 1 95.12 181 ASP A O 1
ATOM 1462 N N . GLY A 1 182 ? -11.492 4.195 -7.102 1 97.62 182 GLY A N 1
ATOM 1463 C CA . GLY A 1 182 ? -12.453 4.965 -6.324 1 97.62 182 GLY A CA 1
ATOM 1464 C C . GLY A 1 182 ? -12.297 6.465 -6.492 1 97.62 182 GLY A C 1
ATOM 1465 O O . GLY A 1 182 ? -12.289 6.969 -7.617 1 97.62 182 GLY A O 1
ATOM 1466 N N . LEU A 1 183 ? -12.258 7.145 -5.32 1 98.62 183 LEU A N 1
ATOM 1467 C CA . LEU A 1 183 ? -12.18 8.602 -5.32 1 98.62 183 LEU A CA 1
ATOM 1468 C C . LEU A 1 183 ? -11.07 9.086 -4.395 1 98.62 183 LEU A C 1
ATOM 1470 O O . LEU A 1 183 ? -10.695 8.391 -3.449 1 98.62 183 LEU A O 1
ATOM 1474 N N . GLU A 1 184 ? -10.609 10.219 -4.664 1 98.88 184 GLU A N 1
ATOM 1475 C CA . GLU A 1 184 ? -9.656 10.914 -3.803 1 98.88 184 GLU A CA 1
ATOM 1476 C C . GLU A 1 184 ? -10.047 12.375 -3.609 1 98.88 184 GLU A C 1
ATOM 1478 O O . GLU A 1 184 ? -10.312 13.086 -4.582 1 98.88 184 GLU A O 1
ATOM 1483 N N . MET A 1 185 ? -10.102 12.773 -2.393 1 98.88 185 MET A N 1
ATOM 1484 C CA . MET A 1 185 ? -10.352 14.172 -2.047 1 98.88 185 MET A CA 1
ATOM 1485 C C . MET A 1 185 ? -9.039 14.922 -1.841 1 98.88 185 MET A C 1
ATOM 1487 O O . MET A 1 185 ? -8.141 14.43 -1.162 1 98.88 185 MET A O 1
ATOM 1491 N N . ARG A 1 186 ? -8.898 15.992 -2.459 1 98.88 186 ARG A N 1
ATOM 1492 C CA . ARG A 1 186 ? -7.82 16.938 -2.211 1 98.88 186 ARG A CA 1
ATOM 1493 C C . ARG A 1 186 ? -8.352 18.234 -1.61 1 98.88 186 ARG A C 1
ATOM 1495 O O . ARG A 1 186 ? -9.234 18.891 -2.189 1 98.88 186 ARG A O 1
ATOM 1502 N N . VAL A 1 187 ? -7.859 18.625 -0.458 1 98.94 187 VAL A N 1
ATOM 1503 C CA . VAL A 1 187 ? -8.297 19.859 0.188 1 98.94 187 VAL A CA 1
ATOM 1504 C C . VAL A 1 187 ? -7.074 20.672 0.622 1 98.94 187 VAL A C 1
ATOM 1506 O O . VAL A 1 187 ? -6.117 20.125 1.172 1 98.94 187 VAL A O 1
ATOM 1509 N N . ARG A 1 188 ? -7.098 21.891 0.272 1 98.88 188 ARG A N 1
ATOM 1510 C CA . ARG A 1 188 ? -6.047 22.828 0.664 1 98.88 188 ARG A CA 1
ATOM 1511 C C . ARG A 1 188 ? -6.637 24.078 1.304 1 98.88 188 ARG A C 1
ATOM 1513 O O . ARG A 1 188 ? -7.641 24.609 0.825 1 98.88 188 ARG A O 1
ATOM 1520 N N . GLY A 1 189 ? -6.062 24.469 2.336 1 98.69 189 GLY A N 1
ATOM 1521 C CA . GLY A 1 189 ? -6.52 25.656 3.049 1 98.69 189 GLY A CA 1
ATOM 1522 C C . GLY A 1 189 ? -5.473 26.234 3.98 1 98.69 189 GLY A C 1
ATOM 1523 O O . GLY A 1 189 ? -4.34 25.75 4.023 1 98.69 189 GLY A O 1
ATOM 1524 N N . ASN A 1 190 ? -5.82 27.25 4.711 1 97.75 190 ASN A N 1
ATOM 1525 C CA . ASN A 1 190 ? -4.875 27.953 5.566 1 97.75 190 ASN A CA 1
ATOM 1526 C C . ASN A 1 190 ? -4.688 27.234 6.902 1 97.75 190 ASN A C 1
ATOM 1528 O O . ASN A 1 190 ? -3.836 27.625 7.703 1 97.75 190 ASN A O 1
ATOM 1532 N N . GLY A 1 191 ? -5.434 26.281 7.094 1 96.19 191 GLY A N 1
ATOM 1533 C CA . GLY A 1 191 ? -5.418 25.484 8.305 1 96.19 191 GLY A CA 1
ATOM 1534 C C . GLY A 1 191 ? -6.699 24.688 8.516 1 96.19 191 GLY A C 1
ATOM 1535 O O . GLY A 1 191 ? -7.727 24.984 7.902 1 96.19 191 GLY A O 1
ATOM 1536 N N . PHE A 1 192 ? -6.578 23.734 9.359 1 97.62 192 PHE A N 1
ATOM 1537 C CA . PHE A 1 192 ? -7.734 22.891 9.594 1 97.62 192 PHE A CA 1
ATOM 1538 C C . PHE A 1 192 ? -7.918 22.609 11.078 1 97.62 192 PHE A C 1
ATOM 1540 O O . PHE A 1 192 ? -6.938 22.469 11.812 1 97.62 192 PHE A O 1
ATOM 1547 N N . LEU A 1 193 ? -9.133 22.516 11.469 1 97 193 LEU A N 1
ATOM 1548 C CA . LEU A 1 193 ? -9.484 22.219 12.844 1 97 193 LEU A CA 1
ATOM 1549 C C . LEU A 1 193 ? -9.406 20.719 13.117 1 97 193 LEU A C 1
ATOM 1551 O O . LEU A 1 193 ? -9.211 19.922 12.188 1 97 193 LEU A O 1
ATOM 1555 N N . TYR A 1 194 ? -9.547 20.422 14.461 1 96.12 194 TYR A N 1
ATOM 1556 C CA . TYR A 1 194 ? -9.508 19.031 14.883 1 96.12 194 TYR A CA 1
ATOM 1557 C C . TYR A 1 194 ? -10.594 18.219 14.195 1 96.12 194 TYR A C 1
ATOM 1559 O O . TYR A 1 194 ? -11.781 18.547 14.289 1 96.12 194 TYR A O 1
ATOM 1567 N N . ASN A 1 195 ? -10.227 17.172 13.414 1 97.56 195 ASN A N 1
ATOM 1568 C CA . ASN A 1 195 ? -11.078 16.234 12.695 1 97.56 195 ASN A CA 1
ATOM 1569 C C . ASN A 1 195 ? -11.758 16.891 11.5 1 97.56 195 ASN A C 1
ATOM 1571 O O . ASN A 1 195 ? -12.57 16.266 10.82 1 97.56 195 ASN A O 1
ATOM 1575 N N . MET A 1 196 ? -11.398 18.047 11.203 1 98.44 196 MET A N 1
ATOM 1576 C CA . MET A 1 196 ? -12.141 18.844 10.227 1 98.44 196 MET A CA 1
ATOM 1577 C C . MET A 1 196 ? -12.164 18.141 8.867 1 98.44 196 MET A C 1
ATOM 1579 O O . MET A 1 196 ? -13.234 17.906 8.305 1 98.44 196 MET A O 1
ATOM 1583 N N . VAL A 1 197 ? -11.008 17.734 8.375 1 98.88 197 VAL A N 1
ATOM 1584 C CA . VAL A 1 197 ? -10.898 17.141 7.047 1 98.88 197 VAL A CA 1
ATOM 1585 C C . VAL A 1 197 ? -11.672 15.82 7.004 1 98.88 197 VAL A C 1
ATOM 1587 O O . VAL A 1 197 ? -12.359 15.531 6.02 1 98.88 197 VAL A O 1
ATOM 1590 N N . ARG A 1 198 ? -11.609 15.055 8.047 1 98.88 198 ARG A N 1
ATOM 1591 C CA . ARG A 1 198 ? -12.305 13.766 8.102 1 98.88 198 ARG A CA 1
ATOM 1592 C C . ARG A 1 198 ? -13.812 13.961 8.188 1 98.88 198 ARG A C 1
ATOM 1594 O O . ARG A 1 198 ? -14.578 13.164 7.641 1 98.88 198 ARG A O 1
ATOM 1601 N N . ILE A 1 199 ? -14.227 14.969 8.922 1 98.81 199 ILE A N 1
ATOM 1602 C CA . ILE A 1 199 ? -15.656 15.258 9 1 98.81 199 ILE A CA 1
ATOM 1603 C C . ILE A 1 199 ? -16.156 15.75 7.645 1 98.81 199 ILE A C 1
ATOM 1605 O O . ILE A 1 199 ? -17.25 15.375 7.203 1 98.81 199 ILE A O 1
ATOM 1609 N N . ILE A 1 200 ? -15.344 16.578 6.996 1 98.88 200 ILE A N 1
ATOM 1610 C CA . ILE A 1 200 ? -15.68 17.016 5.648 1 98.88 200 ILE A CA 1
ATOM 1611 C C . ILE A 1 200 ? -15.805 15.812 4.723 1 98.88 200 ILE A C 1
ATOM 1613 O O . ILE A 1 200 ? -16.812 15.656 4.023 1 98.88 200 ILE A O 1
ATOM 1617 N N . ALA A 1 201 ? -14.828 14.945 4.762 1 98.94 201 ALA A N 1
ATOM 1618 C CA . ALA A 1 201 ? -14.844 13.742 3.93 1 98.94 201 ALA A CA 1
ATOM 1619 C C . ALA A 1 201 ? -16.078 12.891 4.223 1 98.94 201 ALA A C 1
ATOM 1621 O O . ALA A 1 201 ? -16.797 12.484 3.303 1 98.94 201 ALA A O 1
ATOM 1622 N N . GLY A 1 202 ? -16.312 12.648 5.5 1 98.81 202 GLY A N 1
ATOM 1623 C CA . GLY A 1 202 ? -17.469 11.852 5.883 1 98.81 202 GLY A CA 1
ATOM 1624 C C . GLY A 1 202 ? -18.781 12.453 5.434 1 98.81 202 GLY A C 1
ATOM 1625 O O . GLY A 1 202 ? -19.656 11.742 4.941 1 98.81 202 GLY A O 1
ATOM 1626 N N . THR A 1 203 ? -18.938 13.75 5.617 1 98.94 203 THR A N 1
ATOM 1627 C CA . THR A 1 203 ? -20.141 14.461 5.219 1 98.94 203 THR A CA 1
ATOM 1628 C C . THR A 1 203 ? -20.359 14.359 3.711 1 98.94 203 THR A C 1
ATOM 1630 O O . THR A 1 203 ? -21.453 14.062 3.254 1 98.94 203 THR A O 1
ATOM 1633 N N . LEU A 1 204 ? -19.312 14.586 2.961 1 98.88 204 LEU A N 1
ATOM 1634 C CA . LEU A 1 204 ? -19.422 14.57 1.507 1 98.88 204 LEU A CA 1
ATOM 1635 C C . LEU A 1 204 ? -19.703 13.164 0.995 1 98.88 204 LEU A C 1
ATOM 1637 O O . LEU A 1 204 ? -20.406 12.984 -0 1 98.88 204 LEU A O 1
ATOM 1641 N N . LEU A 1 205 ? -19.141 12.133 1.646 1 98.81 205 LEU A N 1
ATOM 1642 C CA . LEU A 1 205 ? -19.469 10.758 1.312 1 98.81 205 LEU A CA 1
ATOM 1643 C C . LEU A 1 205 ? -20.953 10.477 1.549 1 98.81 205 LEU A C 1
ATOM 1645 O O . LEU A 1 205 ? -21.594 9.781 0.758 1 98.81 205 LEU A O 1
ATOM 1649 N N . GLU A 1 206 ? -21.484 11.031 2.617 1 98.69 206 GLU A N 1
ATOM 1650 C CA . GLU A 1 206 ? -22.906 10.852 2.918 1 98.69 206 GLU A CA 1
ATOM 1651 C C . GLU A 1 206 ? -23.781 11.617 1.93 1 98.69 206 GLU A C 1
ATOM 1653 O O . GLU A 1 206 ? -24.906 11.203 1.631 1 98.69 206 GLU A O 1
ATOM 1658 N N . VAL A 1 207 ? -23.281 12.742 1.401 1 98.75 207 VAL A N 1
ATOM 1659 C CA . VAL A 1 207 ? -23.969 13.398 0.289 1 98.75 207 VAL A CA 1
ATOM 1660 C C . VAL A 1 207 ? -23.984 12.469 -0.926 1 98.75 207 VAL A C 1
ATOM 1662 O O . VAL A 1 207 ? -25.031 12.258 -1.537 1 98.75 207 VAL A O 1
ATOM 1665 N N . GLY A 1 208 ? -22.844 11.961 -1.276 1 98.62 208 GLY A N 1
ATOM 1666 C CA . GLY A 1 208 ? -22.719 11.086 -2.428 1 98.62 208 GLY A CA 1
ATOM 1667 C C . GLY A 1 208 ? -23.609 9.852 -2.334 1 98.62 208 GLY A C 1
ATOM 1668 O O . GLY A 1 208 ? -24.078 9.344 -3.354 1 98.62 208 GLY A O 1
ATOM 1669 N N . SER A 1 209 ? -23.797 9.383 -1.096 1 98.06 209 SER A N 1
ATOM 1670 C CA . SER A 1 209 ? -24.594 8.18 -0.892 1 98.06 209 SER A CA 1
ATOM 1671 C C . SER A 1 209 ? -26.078 8.508 -0.781 1 98.06 209 SER A C 1
ATOM 1673 O O . SER A 1 209 ? -26.906 7.609 -0.634 1 98.06 209 SER A O 1
ATOM 1675 N N . GLY A 1 210 ? -26.391 9.805 -0.753 1 98.12 210 GLY A N 1
ATOM 1676 C CA . GLY A 1 210 ? -27.781 10.227 -0.829 1 98.12 210 GLY A CA 1
ATOM 1677 C C . GLY A 1 210 ? -28.375 10.578 0.523 1 98.12 210 GLY A C 1
ATOM 1678 O O . GLY A 1 210 ? -29.547 10.945 0.618 1 98.12 210 GLY A O 1
ATOM 1679 N N . LYS A 1 211 ? -27.609 10.461 1.53 1 97.88 211 LYS A N 1
ATOM 1680 C CA . LYS A 1 211 ? -28.125 10.781 2.861 1 97.88 211 LYS A CA 1
ATOM 1681 C C . LYS A 1 211 ? -28.422 12.266 2.988 1 97.88 211 LYS A C 1
ATOM 1683 O O . LYS A 1 211 ? -29.391 12.648 3.646 1 97.88 211 LYS A O 1
ATOM 1688 N N . PHE A 1 212 ? -27.547 13.094 2.4 1 98.31 212 PHE A N 1
ATOM 1689 C CA . PHE A 1 212 ? -27.719 14.539 2.426 1 98.31 212 PHE A CA 1
ATOM 1690 C C . PHE A 1 212 ? -27.859 15.094 1.011 1 98.31 212 PHE A C 1
ATOM 1692 O O . PHE A 1 212 ? -27.25 14.57 0.075 1 98.31 212 PHE A O 1
ATOM 1699 N N . HIS A 1 213 ? -28.656 16.109 0.886 1 98.38 213 HIS A N 1
ATOM 1700 C CA . HIS A 1 213 ? -28.641 16.922 -0.326 1 98.38 213 HIS A CA 1
ATOM 1701 C C . HIS A 1 213 ? -27.469 17.891 -0.315 1 98.38 213 HIS A C 1
ATOM 1703 O O . HIS A 1 213 ? -27.109 18.438 0.735 1 98.38 213 HIS A O 1
ATOM 1709 N N . PRO A 1 214 ? -26.844 18.172 -1.485 1 98.5 214 PRO A N 1
ATOM 1710 C CA . PRO A 1 214 ? -25.703 19.078 -1.531 1 98.5 214 PRO A CA 1
ATOM 1711 C C . PRO A 1 214 ? -25.984 20.422 -0.865 1 98.5 214 PRO A C 1
ATOM 1713 O O . PRO A 1 214 ? -25.141 20.953 -0.151 1 98.5 214 PRO A O 1
ATOM 1716 N N . ASP A 1 215 ? -27.156 20.922 -0.968 1 97.75 215 ASP A N 1
ATOM 1717 C CA . ASP A 1 215 ? -27.516 22.25 -0.466 1 97.75 215 ASP A CA 1
ATOM 1718 C C . ASP A 1 215 ? -27.516 22.281 1.061 1 97.75 215 ASP A C 1
ATOM 1720 O O . ASP A 1 215 ? -27.5 23.344 1.669 1 97.75 215 ASP A O 1
ATOM 1724 N N . GLU A 1 216 ? -27.562 21.125 1.615 1 98.44 216 GLU A N 1
ATOM 1725 C CA . GLU A 1 216 ? -27.594 21.062 3.072 1 98.44 216 GLU A CA 1
ATOM 1726 C C . GLU A 1 216 ? -26.281 21.484 3.689 1 98.44 216 GLU A C 1
ATOM 1728 O O . GLU A 1 216 ? -26.203 21.797 4.883 1 98.44 216 GLU A O 1
ATOM 1733 N N . ILE A 1 217 ? -25.25 21.5 2.863 1 98.62 217 ILE A N 1
ATOM 1734 C CA . ILE A 1 217 ? -23.953 21.953 3.338 1 98.62 217 ILE A CA 1
ATOM 1735 C C . ILE A 1 217 ? -24.047 23.391 3.854 1 98.62 217 ILE A C 1
ATOM 1737 O O . ILE A 1 217 ? -23.484 23.719 4.895 1 98.62 217 ILE A O 1
ATOM 1741 N N . LYS A 1 218 ? -24.781 24.25 3.154 1 98.25 218 LYS A N 1
ATOM 1742 C CA . LYS A 1 218 ? -24.953 25.641 3.557 1 98.25 218 LYS A CA 1
ATOM 1743 C C . LYS A 1 218 ? -25.609 25.734 4.934 1 98.25 218 LYS A C 1
ATOM 1745 O O . LYS A 1 218 ? -25.172 26.516 5.781 1 98.25 218 LYS A O 1
ATOM 1750 N N . ALA A 1 219 ? -26.609 24.906 5.074 1 98.25 219 ALA A N 1
ATOM 1751 C CA . ALA A 1 219 ? -27.312 24.875 6.359 1 98.25 219 ALA A CA 1
ATOM 1752 C C . ALA A 1 219 ? -26.391 24.359 7.465 1 98.25 219 ALA A C 1
ATOM 1754 O O . ALA A 1 219 ? -26.469 24.828 8.602 1 98.25 219 ALA A O 1
ATOM 1755 N N . MET A 1 220 ? -25.578 23.375 7.145 1 98.56 220 MET A N 1
ATOM 1756 C CA . MET A 1 220 ? -24.641 22.844 8.117 1 98.56 220 MET A CA 1
ATOM 1757 C C . MET A 1 220 ? -23.656 23.922 8.57 1 98.56 220 MET A C 1
ATOM 1759 O O . MET A 1 220 ? -23.391 24.062 9.766 1 98.56 220 MET A O 1
ATOM 1763 N N . LEU A 1 221 ? -23.125 24.703 7.598 1 98.25 221 LEU A N 1
ATOM 1764 C CA . LEU A 1 221 ? -22.203 25.781 7.918 1 98.25 221 LEU A CA 1
ATOM 1765 C C . LEU A 1 221 ? -22.891 26.828 8.805 1 98.25 221 LEU A C 1
ATOM 1767 O O . LEU A 1 221 ? -22.297 27.297 9.773 1 98.25 221 LEU A O 1
ATOM 1771 N N . ALA A 1 222 ? -24.125 27.109 8.547 1 98 222 ALA A N 1
ATOM 1772 C CA . ALA A 1 222 ? -24.875 28.125 9.273 1 98 222 ALA A CA 1
ATOM 1773 C C . ALA A 1 222 ? -25.219 27.656 10.68 1 98 222 ALA A C 1
ATOM 1775 O O . ALA A 1 222 ? -25.328 28.469 11.602 1 98 222 ALA A O 1
ATOM 1776 N N . ALA A 1 223 ? -25.344 26.406 10.891 1 97.75 223 ALA A N 1
ATOM 1777 C CA . ALA A 1 223 ? -25.812 25.844 12.148 1 97.75 223 ALA A CA 1
ATOM 1778 C C . ALA A 1 223 ? -24.781 26.016 13.258 1 97.75 223 ALA A C 1
ATOM 1780 O O . ALA A 1 223 ? -25.125 26.109 14.43 1 97.75 223 ALA A O 1
ATOM 1781 N N . ARG A 1 224 ? -23.516 25.953 12.875 1 96.31 224 ARG A N 1
ATOM 1782 C CA . ARG A 1 224 ? -22.422 26.016 13.836 1 96.31 224 ARG A CA 1
ATOM 1783 C C . ARG A 1 224 ? -22.625 25.016 14.977 1 96.31 224 ARG A C 1
ATOM 1785 O O . ARG A 1 224 ? -22.5 25.375 16.141 1 96.31 224 ARG A O 1
ATOM 1792 N N . ASN A 1 225 ? -22.953 23.844 14.594 1 95.81 225 ASN A N 1
ATOM 1793 C CA . ASN A 1 225 ? -23.25 22.703 15.469 1 95.81 225 ASN A CA 1
ATOM 1794 C C . ASN A 1 225 ? -22.719 21.406 14.883 1 95.81 225 ASN A C 1
ATOM 1796 O O . ASN A 1 225 ? -23.172 20.969 13.82 1 95.81 225 ASN A O 1
ATOM 1800 N N . ARG A 1 226 ? -21.875 20.781 15.617 1 96.69 226 ARG A N 1
ATOM 1801 C CA . ARG A 1 226 ? -21.219 19.562 15.133 1 96.69 226 ARG A CA 1
ATOM 1802 C C . ARG A 1 226 ? -22.234 18.516 14.734 1 96.69 226 ARG A C 1
ATOM 1804 O O . ARG A 1 226 ? -22.016 17.734 13.805 1 96.69 226 ARG A O 1
ATOM 1811 N N . GLU A 1 227 ? -23.391 18.438 15.297 1 96.62 227 GLU A N 1
ATOM 1812 C CA . GLU A 1 227 ? -24.406 17.422 15.062 1 96.62 227 GLU A CA 1
ATOM 1813 C C . GLU A 1 227 ? -25.078 17.625 13.703 1 96.62 227 GLU A C 1
ATOM 1815 O O . GLU A 1 227 ? -25.781 16.734 13.219 1 96.62 227 GLU A O 1
ATOM 1820 N N . ALA A 1 228 ? -24.844 18.75 13.148 1 97.5 228 ALA A N 1
ATOM 1821 C CA . ALA A 1 228 ? -25.5 19.078 11.883 1 97.5 228 ALA A CA 1
ATOM 1822 C C . ALA A 1 228 ? -24.781 18.406 10.711 1 97.5 228 ALA A C 1
ATOM 1824 O O . ALA A 1 228 ? -25.391 18.156 9.664 1 97.5 228 ALA A O 1
ATOM 1825 N N . ALA A 1 229 ? -23.469 18.141 10.812 1 97.88 229 ALA A N 1
ATOM 1826 C CA . ALA A 1 229 ? -22.656 17.578 9.727 1 97.88 229 ALA A CA 1
ATOM 1827 C C . ALA A 1 229 ? -22.609 16.047 9.82 1 97.88 229 ALA A C 1
ATOM 1829 O O . ALA A 1 229 ? -23.25 15.453 10.688 1 97.88 229 ALA A O 1
ATOM 1830 N N . GLY A 1 230 ? -22 15.477 8.875 1 97.94 230 GLY A N 1
ATOM 1831 C CA . GLY A 1 230 ? -21.953 14.031 8.781 1 97.94 230 GLY A CA 1
ATOM 1832 C C . GLY A 1 230 ? -20.938 13.398 9.719 1 97.94 230 GLY A C 1
ATOM 1833 O O . GLY A 1 230 ? -20.391 14.078 10.586 1 97.94 230 GLY A O 1
ATOM 1834 N N . LYS A 1 231 ? -20.781 12.086 9.617 1 97.81 231 LYS A N 1
ATOM 1835 C CA . LYS A 1 231 ? -19.891 11.312 10.477 1 97.81 231 LYS A CA 1
ATOM 1836 C C . LYS A 1 231 ? -18.422 11.664 10.203 1 97.81 231 LYS A C 1
ATOM 1838 O O . LYS A 1 231 ? -18.094 12.195 9.141 1 97.81 231 LYS A O 1
ATOM 1843 N N . THR A 1 232 ? -17.578 11.43 11.164 1 98.31 232 THR A N 1
ATOM 1844 C CA . THR A 1 232 ? -16.125 11.531 10.977 1 98.31 232 THR A CA 1
ATOM 1845 C C . THR A 1 232 ? -15.594 10.328 10.211 1 98.31 232 THR A C 1
ATOM 1847 O O . THR A 1 232 ? -15.703 9.188 10.672 1 98.31 232 THR A O 1
ATOM 1850 N N . ALA A 1 233 ? -15.047 10.547 9.062 1 98.75 233 ALA A N 1
ATOM 1851 C CA . ALA A 1 233 ? -14.539 9.461 8.227 1 98.75 233 ALA A CA 1
ATOM 1852 C C . ALA A 1 233 ? -13.352 8.766 8.891 1 98.75 233 ALA A C 1
ATOM 1854 O O . ALA A 1 233 ? -12.648 9.375 9.703 1 98.75 233 ALA A O 1
ATOM 1855 N N . PRO A 1 234 ? -13.117 7.473 8.586 1 98.69 234 PRO A N 1
ATOM 1856 C CA . PRO A 1 234 ? -11.992 6.734 9.172 1 98.69 234 PRO A CA 1
ATOM 1857 C C . PRO A 1 234 ? -10.648 7.43 8.953 1 98.69 234 PRO A C 1
ATOM 1859 O O . PRO A 1 234 ? -10.43 8.047 7.906 1 98.69 234 PRO A O 1
ATOM 1862 N N . SER A 1 235 ? -9.75 7.262 9.891 1 98.75 235 SER A N 1
ATOM 1863 C CA . SER A 1 235 ? -8.492 8 9.891 1 98.75 235 SER A CA 1
ATOM 1864 C C . SER A 1 235 ? -7.543 7.473 8.812 1 98.75 235 SER A C 1
ATOM 1866 O O . SER A 1 235 ? -6.777 8.234 8.227 1 98.75 235 SER A O 1
ATOM 1868 N N . HIS A 1 236 ? -7.605 6.18 8.523 1 98.62 236 HIS A N 1
ATOM 1869 C CA . HIS A 1 236 ? -6.59 5.547 7.695 1 98.62 236 HIS A CA 1
ATOM 1870 C C . HIS A 1 236 ? -6.73 5.973 6.234 1 98.62 236 HIS A C 1
ATOM 1872 O O . HIS A 1 236 ? -5.883 5.641 5.406 1 98.62 236 HIS A O 1
ATOM 1878 N N . GLY A 1 237 ? -7.758 6.691 5.875 1 98.81 237 GLY A N 1
ATOM 1879 C CA . GLY A 1 237 ? -7.887 7.246 4.535 1 98.81 237 GLY A CA 1
ATOM 1880 C C . GLY A 1 237 ? -7.246 8.617 4.395 1 98.81 237 GLY A C 1
ATOM 1881 O O . GLY A 1 237 ? -7.105 9.125 3.281 1 98.81 237 GLY A O 1
ATOM 1882 N N . LEU A 1 238 ? -6.816 9.219 5.449 1 98.94 238 LEU A N 1
ATOM 1883 C CA . LEU A 1 238 ? -6.383 10.617 5.438 1 98.94 238 LEU A CA 1
ATOM 1884 C C . LEU A 1 238 ? -4.859 10.711 5.418 1 98.94 238 LEU A C 1
ATOM 1886 O O . LEU A 1 238 ? -4.18 9.977 6.141 1 98.94 238 LEU A O 1
ATOM 1890 N N . TYR A 1 239 ? -4.379 11.641 4.582 1 98.94 239 TYR A N 1
ATOM 1891 C CA . TYR A 1 239 ? -2.957 11.93 4.453 1 98.94 239 TYR A CA 1
ATOM 1892 C C . TYR A 1 239 ? -2.689 13.422 4.57 1 98.94 239 TYR A C 1
ATOM 1894 O O . TYR A 1 239 ? -3.312 14.227 3.873 1 98.94 239 TYR A O 1
ATOM 1902 N N . LEU A 1 240 ? -1.791 13.82 5.484 1 98.94 240 LEU A N 1
ATOM 1903 C CA . LEU A 1 240 ? -1.145 15.109 5.273 1 98.94 240 LEU A CA 1
ATOM 1904 C C . LEU A 1 240 ? -0.204 15.055 4.078 1 98.94 240 LEU A C 1
ATOM 1906 O O . LEU A 1 240 ? 0.837 14.398 4.125 1 98.94 240 LEU A O 1
ATOM 1910 N N . TRP A 1 241 ? -0.547 15.805 3.096 1 98.75 241 TRP A N 1
ATOM 1911 C CA . TRP A 1 241 ? 0.099 15.586 1.805 1 98.75 241 TRP A CA 1
ATOM 1912 C C . TRP A 1 241 ? 1.277 16.531 1.621 1 98.75 241 TRP A C 1
ATOM 1914 O O . TRP A 1 241 ? 2.359 16.125 1.198 1 98.75 241 TRP A O 1
ATOM 1924 N N . GLU A 1 242 ? 1.034 17.766 1.955 1 98.69 242 GLU A N 1
ATOM 1925 C CA . GLU A 1 242 ? 2.057 18.781 1.739 1 98.69 242 GLU A CA 1
ATOM 1926 C C . GLU A 1 242 ? 1.788 20.016 2.588 1 98.69 242 GLU A C 1
ATOM 1928 O O . GLU A 1 242 ? 0.633 20.391 2.805 1 98.69 242 GLU A O 1
ATOM 1933 N N . VAL A 1 243 ? 2.797 20.578 3.076 1 98.75 243 VAL A N 1
ATOM 1934 C CA . VAL A 1 243 ? 2.738 21.844 3.812 1 98.75 243 VAL A CA 1
ATOM 1935 C C . VAL A 1 243 ? 3.477 22.938 3.037 1 98.75 243 VAL A C 1
ATOM 1937 O O . VAL A 1 243 ? 4.586 22.703 2.543 1 98.75 243 VAL A O 1
ATOM 1940 N N . PHE A 1 244 ? 2.852 24.078 2.957 1 98.44 244 PHE A N 1
ATOM 1941 C CA . PHE A 1 244 ? 3.406 25.156 2.143 1 98.44 244 PHE A CA 1
ATOM 1942 C C . PHE A 1 244 ? 3.861 26.328 3.016 1 98.44 244 PHE A C 1
ATOM 1944 O O . PHE A 1 244 ? 3.154 26.719 3.943 1 98.44 244 PHE A O 1
ATOM 1951 N N . TYR A 1 245 ? 5.031 26.781 2.635 1 97.81 245 TYR A N 1
ATOM 1952 C CA . TYR A 1 245 ? 5.617 27.953 3.293 1 97.81 245 TYR A CA 1
ATOM 1953 C C . TYR A 1 245 ? 5.98 29.016 2.277 1 97.81 245 TYR A C 1
ATOM 1955 O O . TYR A 1 245 ? 6.105 28.734 1.083 1 97.81 245 TYR A O 1
ATOM 1963 N N . ASP A 1 246 ? 6.066 30.359 2.562 1 89.88 246 ASP A N 1
ATOM 1964 C CA . ASP A 1 246 ? 6.504 31.422 1.667 1 89.88 246 ASP A CA 1
ATOM 1965 C C . ASP A 1 246 ? 7.988 31.281 1.334 1 89.88 246 ASP A C 1
ATOM 1967 O O . ASP A 1 246 ? 8.406 31.531 0.2 1 89.88 246 ASP A O 1
ATOM 1971 N N . ASN A 1 247 ? 8.914 31.391 2.318 1 66.94 247 ASN A N 1
ATOM 1972 C CA . ASN A 1 247 ? 10.352 31.422 2.088 1 66.94 247 ASN A CA 1
ATOM 1973 C C . ASN A 1 247 ? 11.023 30.125 2.576 1 66.94 247 ASN A C 1
ATOM 1975 O O . ASN A 1 247 ? 10.562 29.516 3.541 1 66.94 247 ASN A O 1
ATOM 1979 N N . MET B 1 1 ? -20.547 -30.172 -5.656 1 95.38 1 MET B N 1
ATOM 1980 C CA . MET B 1 1 ? -20.219 -29.172 -6.676 1 95.38 1 MET B CA 1
ATOM 1981 C C . MET B 1 1 ? -18.797 -28.656 -6.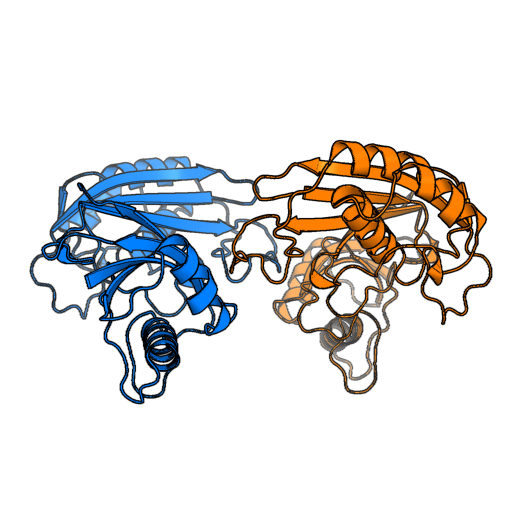508 1 95.38 1 MET B C 1
ATOM 1983 O O . MET B 1 1 ? -18.25 -28.672 -5.402 1 95.38 1 MET B O 1
ATOM 1987 N N . LYS B 1 2 ? -18.25 -28.328 -7.582 1 97.88 2 LYS B N 1
ATOM 1988 C CA . LYS B 1 2 ? -16.906 -27.781 -7.559 1 97.88 2 LYS B CA 1
ATOM 1989 C C . LYS B 1 2 ? -16.906 -26.266 -7.746 1 97.88 2 LYS B C 1
ATOM 1991 O O . LYS B 1 2 ? -17.5 -25.766 -8.703 1 97.88 2 LYS B O 1
ATOM 1996 N N . VAL B 1 3 ? -16.281 -25.562 -6.77 1 98.44 3 VAL B N 1
ATOM 1997 C CA . VAL B 1 3 ? -16.266 -24.094 -6.777 1 98.44 3 VAL B CA 1
ATOM 1998 C C . VAL B 1 3 ? -14.836 -23.609 -7.023 1 98.44 3 VAL B C 1
ATOM 2000 O O . VAL B 1 3 ? -13.891 -24.078 -6.398 1 98.44 3 VAL B O 1
ATOM 2003 N N . LYS B 1 4 ? -14.703 -22.719 -7.98 1 98.75 4 LYS B N 1
ATOM 2004 C CA . LYS B 1 4 ? -13.469 -22 -8.273 1 98.75 4 LYS B CA 1
ATOM 2005 C C . LYS B 1 4 ? -13.516 -20.578 -7.699 1 98.75 4 LYS B C 1
ATOM 2007 O O . LYS B 1 4 ? -14.492 -19.859 -7.906 1 98.75 4 LYS B O 1
ATOM 2012 N N . CYS B 1 5 ? -12.523 -20.188 -6.957 1 98.81 5 CYS B N 1
ATOM 2013 C CA . CYS B 1 5 ? -12.453 -18.844 -6.406 1 98.81 5 CYS B CA 1
ATOM 2014 C C . CYS B 1 5 ? -11.18 -18.141 -6.863 1 98.81 5 CYS B C 1
ATOM 2016 O O . CYS B 1 5 ? -10.125 -18.766 -6.98 1 98.81 5 CYS B O 1
ATOM 2018 N N . THR B 1 6 ? -11.297 -16.875 -7.16 1 98.88 6 THR B N 1
ATOM 2019 C CA . THR B 1 6 ? -10.148 -15.977 -7.281 1 98.88 6 THR B CA 1
ATOM 2020 C C . THR B 1 6 ? -9.875 -15.273 -5.957 1 98.88 6 THR B C 1
ATOM 2022 O O . THR B 1 6 ? -10.766 -14.656 -5.375 1 98.88 6 THR B O 1
ATOM 2025 N N . VAL B 1 7 ? -8.656 -15.367 -5.504 1 98.88 7 VAL B N 1
ATOM 2026 C CA . VAL B 1 7 ? -8.32 -14.914 -4.156 1 98.88 7 VAL B CA 1
ATOM 2027 C C . VAL B 1 7 ? -7.145 -13.938 -4.219 1 98.88 7 VAL B C 1
ATOM 2029 O O . VAL B 1 7 ? -6.168 -14.18 -4.934 1 98.88 7 VAL B O 1
ATOM 2032 N N . SER B 1 8 ? -7.277 -12.859 -3.525 1 98.94 8 SER B N 1
ATOM 2033 C CA . SER B 1 8 ? -6.191 -11.906 -3.309 1 98.94 8 SER B CA 1
ATOM 2034 C C . SER B 1 8 ? -5.699 -11.945 -1.865 1 98.94 8 SER B C 1
ATOM 2036 O O . SER B 1 8 ? -6.496 -12.125 -0.939 1 98.94 8 SER B O 1
ATOM 2038 N N . TYR B 1 9 ? -4.391 -11.859 -1.687 1 98.94 9 TYR B N 1
ATOM 2039 C CA . TYR B 1 9 ? -3.896 -11.805 -0.315 1 98.94 9 TYR B CA 1
ATOM 2040 C C . TYR B 1 9 ? -2.6 -11.008 -0.232 1 98.94 9 TYR B C 1
ATOM 2042 O O . TYR B 1 9 ? -1.803 -11.008 -1.174 1 98.94 9 TYR B O 1
ATOM 2050 N N . ASP B 1 10 ? -2.453 -10.258 0.804 1 98.88 10 ASP B N 1
ATOM 2051 C CA . ASP B 1 10 ? -1.211 -9.648 1.265 1 98.88 10 ASP B CA 1
ATOM 2052 C C . ASP B 1 10 ? -0.323 -10.672 1.969 1 98.88 10 ASP B C 1
ATOM 2054 O O . ASP B 1 10 ? -0.602 -11.07 3.104 1 98.88 10 ASP B O 1
ATOM 2058 N N . GLY B 1 11 ? 0.756 -11.047 1.346 1 98.81 11 GLY B N 1
ATOM 2059 C CA . GLY B 1 11 ? 1.582 -12.141 1.821 1 98.81 11 GLY B CA 1
ATOM 2060 C C . GLY B 1 11 ? 2.504 -11.75 2.959 1 98.81 11 GLY B C 1
ATOM 2061 O O . GLY B 1 11 ? 3.225 -12.586 3.5 1 98.81 11 GLY B O 1
ATOM 2062 N N . THR B 1 12 ? 2.477 -10.586 3.43 1 98.31 12 THR B N 1
ATOM 2063 C CA . THR B 1 12 ? 3.449 -9.992 4.344 1 98.31 12 THR B CA 1
ATOM 2064 C C . THR B 1 12 ? 3.59 -10.836 5.605 1 98.31 12 THR B C 1
ATOM 2066 O O . THR B 1 12 ? 4.703 -11.07 6.082 1 98.31 12 THR B O 1
ATOM 2069 N N . HIS B 1 13 ? 2.508 -11.312 6.133 1 98 13 HIS B N 1
ATOM 2070 C CA . HIS B 1 13 ? 2.549 -11.969 7.438 1 98 13 HIS B CA 1
ATOM 2071 C C . HIS B 1 13 ? 2.285 -13.461 7.312 1 98 13 HIS B C 1
ATOM 2073 O O . HIS B 1 13 ? 1.87 -14.109 8.281 1 98 13 HIS B O 1
ATOM 2079 N N . PHE B 1 14 ? 2.488 -13.992 6.145 1 98.62 14 PHE B N 1
ATOM 2080 C CA . PHE B 1 14 ? 2.299 -15.43 5.934 1 98.62 14 PHE B CA 1
ATOM 2081 C C . PHE B 1 14 ? 3.637 -16.125 5.695 1 98.62 14 PHE B C 1
ATOM 2083 O O . PHE B 1 14 ? 4.516 -15.57 5.031 1 98.62 14 PHE B O 1
ATOM 2090 N N . LYS B 1 15 ? 3.764 -17.297 6.176 1 98.19 15 LYS B N 1
ATOM 2091 C CA . LYS B 1 15 ? 4.883 -18.156 5.828 1 98.19 15 LYS B CA 1
ATOM 2092 C C . LYS B 1 15 ? 4.578 -18.969 4.562 1 98.19 15 LYS B C 1
ATOM 2094 O O . LYS B 1 15 ? 4.738 -20.188 4.543 1 98.19 15 LYS B O 1
ATOM 2099 N N . GLY B 1 16 ? 4.098 -18.234 3.486 1 97.94 16 GLY B N 1
ATOM 2100 C CA . GLY B 1 16 ? 3.777 -18.828 2.197 1 97.94 16 GLY B CA 1
ATOM 2101 C C . GLY B 1 16 ? 2.326 -19.25 2.08 1 97.94 16 GLY B C 1
ATOM 2102 O O . GLY B 1 16 ? 1.52 -18.984 2.971 1 97.94 16 GLY B O 1
ATOM 2103 N N . TYR B 1 17 ? 2.078 -19.812 0.948 1 98.5 17 TYR B N 1
ATOM 2104 C CA . TYR B 1 17 ? 0.723 -20.281 0.677 1 98.5 17 TYR B CA 1
ATOM 2105 C C . TYR B 1 17 ? 0.45 -21.594 1.379 1 98.5 17 TYR B C 1
ATOM 2107 O O . TYR B 1 17 ? -0.567 -21.75 2.061 1 98.5 17 TYR B O 1
ATOM 2115 N N . GLN B 1 18 ? 1.321 -22.516 1.3 1 97.19 18 GLN B N 1
ATOM 2116 C CA . GLN B 1 18 ? 1.118 -23.922 1.656 1 97.19 18 GLN B CA 1
ATOM 2117 C C . GLN B 1 18 ? 1.169 -24.109 3.168 1 97.19 18 GLN B C 1
ATOM 2119 O O . GLN B 1 18 ? 1.988 -23.5 3.854 1 97.19 18 GLN B O 1
ATOM 2124 N N . VAL B 1 19 ? 0.421 -25.047 3.594 1 96.88 19 VAL B N 1
ATOM 2125 C CA . VAL B 1 19 ? 0.333 -25.375 5.016 1 96.88 19 VAL B CA 1
ATOM 2126 C C . VAL B 1 19 ? 1.717 -25.75 5.547 1 96.88 19 VAL B C 1
ATOM 2128 O O . VAL B 1 19 ? 2.441 -26.516 4.922 1 96.88 19 VAL B O 1
ATOM 2131 N N . GLN B 1 20 ? 2.068 -25.172 6.574 1 94.94 20 GLN B N 1
ATOM 2132 C CA . GLN B 1 20 ? 3.256 -25.469 7.367 1 94.94 20 GLN B CA 1
ATOM 2133 C C . GLN B 1 20 ? 2.91 -25.594 8.852 1 94.94 20 GLN B C 1
ATOM 2135 O O . GLN B 1 20 ? 2.293 -24.688 9.422 1 94.94 20 GLN B O 1
ATOM 2140 N N . PRO B 1 21 ? 3.303 -26.672 9.445 1 93.88 21 PRO B N 1
ATOM 2141 C CA . PRO B 1 21 ? 2.938 -26.875 10.844 1 93.88 21 PRO B CA 1
ATOM 2142 C C . PRO B 1 21 ? 3.328 -25.688 11.734 1 93.88 21 PRO B C 1
ATOM 2144 O O . PRO B 1 21 ? 4.48 -25.25 11.703 1 93.88 21 PRO B O 1
ATOM 2147 N N . GLY B 1 22 ? 2.295 -25.188 12.414 1 95.25 22 GLY B N 1
ATOM 2148 C CA . GLY B 1 22 ? 2.52 -24.156 13.422 1 95.25 22 GLY B CA 1
ATOM 2149 C C . GLY B 1 22 ? 2.711 -22.781 12.82 1 95.25 22 GLY B C 1
ATOM 2150 O O . GLY B 1 22 ? 2.957 -21.812 13.547 1 95.25 22 GLY B O 1
ATOM 2151 N N . GLN B 1 23 ? 2.627 -22.688 11.57 1 97.38 23 GLN B N 1
ATOM 2152 C CA . GLN B 1 23 ? 2.842 -21.406 10.93 1 97.38 23 GLN B CA 1
ATOM 2153 C C . GLN B 1 23 ? 1.553 -20.875 10.297 1 97.38 23 GLN B C 1
ATOM 2155 O O . GLN B 1 23 ? 0.672 -21.656 9.938 1 97.38 23 GLN B O 1
ATOM 2160 N N . ARG B 1 24 ? 1.431 -19.578 10.227 1 98 24 ARG B N 1
ATOM 2161 C CA . ARG B 1 24 ? 0.298 -18.953 9.539 1 98 24 ARG B CA 1
ATOM 2162 C C . ARG B 1 24 ? 0.487 -19 8.023 1 98 24 ARG B C 1
ATOM 2164 O O . ARG B 1 24 ? 1.435 -18.422 7.496 1 98 24 ARG B O 1
ATOM 2171 N N . THR B 1 25 ? -0.371 -19.703 7.324 1 98.62 25 THR B N 1
ATOM 2172 C CA . THR B 1 25 ? -0.298 -19.812 5.871 1 98.62 25 THR B CA 1
ATOM 2173 C C . THR B 1 25 ? -1.629 -19.422 5.234 1 98.62 25 THR B C 1
ATOM 2175 O O . THR B 1 25 ? -2.67 -19.438 5.891 1 98.62 25 THR B O 1
ATOM 2178 N N . VAL B 1 26 ? -1.617 -19.016 3.975 1 98.81 26 VAL B N 1
ATOM 2179 C CA . VAL B 1 26 ? -2.822 -18.609 3.26 1 98.81 26 VAL B CA 1
ATOM 2180 C C . VAL B 1 26 ? -3.801 -19.781 3.189 1 98.81 26 VAL B C 1
ATOM 2182 O O . VAL B 1 26 ? -4.992 -19.625 3.455 1 98.81 26 VAL B O 1
ATOM 2185 N N . GLN B 1 27 ? -3.26 -20.938 2.857 1 98.69 27 GLN B N 1
ATOM 2186 C CA . GLN B 1 27 ? -4.07 -22.141 2.705 1 98.69 27 GLN B CA 1
ATOM 2187 C C . GLN B 1 27 ? -4.836 -22.453 3.99 1 98.69 27 GLN B C 1
ATOM 2189 O O . GLN B 1 27 ? -6.047 -22.672 3.959 1 98.69 27 GLN B O 1
ATOM 2194 N N . THR B 1 28 ? -4.121 -22.438 5.117 1 97.94 28 THR B N 1
ATOM 2195 C CA . THR B 1 28 ? -4.746 -22.766 6.391 1 97.94 28 THR B CA 1
ATOM 2196 C C . THR B 1 28 ? -5.871 -21.797 6.719 1 97.94 28 THR B C 1
ATOM 2198 O O . THR B 1 28 ? -6.93 -22.203 7.211 1 97.94 28 THR B O 1
ATOM 2201 N N . GLU B 1 29 ? -5.691 -20.531 6.449 1 98.38 29 GLU B N 1
ATOM 2202 C CA . GLU B 1 29 ? -6.719 -19.531 6.715 1 98.38 29 GLU B CA 1
ATOM 2203 C C . GLU B 1 29 ? -7.973 -19.797 5.883 1 98.38 29 GLU B C 1
ATOM 2205 O O . GLU B 1 29 ? -9.086 -19.734 6.395 1 98.38 29 GLU B O 1
ATOM 2210 N N . ILE B 1 30 ? -7.789 -20.078 4.605 1 98.75 30 ILE B N 1
ATOM 2211 C CA . ILE B 1 30 ? -8.922 -20.281 3.709 1 98.75 30 ILE B CA 1
ATOM 2212 C C . ILE B 1 30 ? -9.648 -21.578 4.074 1 98.75 30 ILE B C 1
ATOM 2214 O O . ILE B 1 30 ? -10.875 -21.609 4.152 1 98.75 30 ILE B O 1
ATOM 2218 N N . GLU B 1 31 ? -8.891 -22.656 4.277 1 98.56 31 GLU B N 1
ATOM 2219 C CA . GLU B 1 31 ? -9.492 -23.922 4.664 1 98.56 31 GLU B CA 1
ATOM 2220 C C . GLU B 1 31 ? -10.273 -23.797 5.969 1 98.56 31 GLU B C 1
ATOM 2222 O O . GLU B 1 31 ? -11.344 -24.375 6.121 1 98.56 31 GLU B O 1
ATOM 2227 N N . SER B 1 32 ? -9.703 -23.047 6.91 1 97.75 32 SER B N 1
ATOM 2228 C CA . SER B 1 32 ? -10.375 -22.812 8.18 1 97.75 32 SER B CA 1
ATOM 2229 C C . SER B 1 32 ? -11.688 -22.062 7.977 1 97.75 32 SER B C 1
ATOM 2231 O O . SER B 1 32 ? -12.703 -22.391 8.586 1 97.75 32 SER B O 1
ATOM 2233 N N . ALA B 1 33 ? -11.664 -21.031 7.145 1 98.44 33 ALA B N 1
ATOM 2234 C CA . ALA B 1 33 ? -12.883 -20.281 6.844 1 98.44 33 ALA B CA 1
ATOM 2235 C C . ALA B 1 33 ? -13.938 -21.172 6.211 1 98.44 33 ALA B C 1
ATOM 2237 O O . ALA B 1 33 ? -15.117 -21.109 6.562 1 98.44 33 ALA B O 1
ATOM 2238 N N . LEU B 1 34 ? -13.531 -22.016 5.297 1 98.5 34 LEU B N 1
ATOM 2239 C CA . LEU B 1 34 ? -14.438 -22.953 4.645 1 98.5 34 LEU B CA 1
ATOM 2240 C C . LEU B 1 34 ? -15.023 -23.938 5.656 1 98.5 34 LEU B C 1
ATOM 2242 O O . LEU B 1 34 ? -16.203 -24.266 5.59 1 98.5 34 LEU B O 1
ATOM 2246 N N . ALA B 1 35 ? -14.18 -24.422 6.562 1 98.38 35 ALA B N 1
ATOM 2247 C CA . ALA B 1 35 ? -14.664 -25.328 7.598 1 98.38 35 ALA B CA 1
ATOM 2248 C C . ALA B 1 35 ? -15.773 -24.688 8.422 1 98.38 35 ALA B C 1
ATOM 2250 O O . ALA B 1 35 ? -16.812 -25.312 8.68 1 98.38 35 ALA B O 1
ATOM 2251 N N . LYS B 1 36 ? -15.555 -23.438 8.781 1 97.94 36 LYS B N 1
ATOM 2252 C CA . LYS B 1 36 ? -16.562 -22.703 9.531 1 97.94 36 LYS B CA 1
ATOM 2253 C C . LYS B 1 36 ? -17.859 -22.578 8.734 1 97.94 36 LYS B C 1
ATOM 2255 O O . LYS B 1 36 ? -18.953 -22.766 9.273 1 97.94 36 LYS B O 1
ATOM 2260 N N . MET B 1 37 ? -17.703 -22.234 7.5 1 96.88 37 MET B N 1
ATOM 2261 C CA . MET B 1 37 ? -18.859 -22.078 6.629 1 96.88 37 MET B CA 1
ATOM 2262 C C . MET B 1 37 ? -19.641 -23.375 6.523 1 96.88 37 MET B C 1
ATOM 2264 O O . MET B 1 37 ? -20.875 -23.375 6.402 1 96.88 37 MET B O 1
ATOM 2268 N N . HIS B 1 38 ? -18.938 -24.422 6.539 1 96.94 38 HIS B N 1
ATOM 2269 C CA . HIS B 1 38 ? -19.547 -25.75 6.418 1 96.94 38 HIS B CA 1
ATOM 2270 C C . HIS B 1 38 ? -19.969 -26.281 7.777 1 96.94 38 HIS B C 1
ATOM 2272 O O . HIS B 1 38 ? -20.5 -27.391 7.875 1 96.94 38 HIS B O 1
ATOM 2278 N N . LYS B 1 39 ? -19.688 -25.531 8.883 1 95.75 39 LYS B N 1
ATOM 2279 C CA . LYS B 1 39 ? -20.047 -25.906 10.25 1 95.75 39 LYS B CA 1
ATOM 2280 C C . LYS B 1 39 ? -19.438 -27.266 10.625 1 95.75 39 LYS B C 1
ATOM 2282 O O . LYS B 1 39 ? -20.141 -28.141 11.125 1 95.75 39 LYS B O 1
ATOM 2287 N N . GLN B 1 40 ? -18.156 -27.359 10.297 1 94.5 40 GLN B N 1
ATOM 2288 C CA . GLN B 1 40 ? -17.453 -28.594 10.648 1 94.5 40 GLN B CA 1
ATOM 2289 C C . GLN B 1 40 ? -16.062 -28.281 11.234 1 94.5 40 GLN B C 1
ATOM 2291 O O . GLN B 1 40 ? -15.547 -27.188 11.047 1 94.5 40 GLN B O 1
ATOM 2296 N N . ASP B 1 41 ? -15.547 -29.266 11.906 1 92.69 41 ASP B N 1
ATOM 2297 C CA . ASP B 1 41 ? -14.258 -29.109 12.57 1 92.69 41 ASP B CA 1
ATOM 2298 C C . ASP B 1 41 ? -13.109 -29.391 11.609 1 92.69 41 ASP B C 1
ATOM 2300 O O . ASP B 1 41 ? -12.055 -28.75 11.688 1 92.69 41 ASP B O 1
ATOM 2304 N N . GLU B 1 42 ? -13.477 -30.312 10.75 1 92.31 42 GLU B N 1
ATOM 2305 C CA . GLU B 1 42 ? -12.43 -30.688 9.805 1 92.31 42 GLU B CA 1
ATOM 2306 C C . GLU B 1 42 ? -12.242 -29.625 8.727 1 92.31 42 GLU B C 1
ATOM 2308 O O . GLU B 1 42 ? -13.227 -29.062 8.227 1 92.31 42 GLU B O 1
ATOM 2313 N N . LEU B 1 43 ? -11 -29.406 8.398 1 92.38 43 LEU B N 1
ATOM 2314 C CA . LEU B 1 43 ? -10.703 -28.453 7.34 1 92.38 43 LEU B CA 1
ATOM 2315 C C . LEU B 1 43 ? -11.242 -28.938 6 1 92.38 43 LEU B C 1
ATOM 2317 O O . LEU B 1 43 ? -11.266 -30.141 5.734 1 92.38 43 LEU B O 1
ATOM 2321 N N . VAL B 1 44 ? -11.688 -28.031 5.242 1 94.62 44 VAL B N 1
ATOM 2322 C CA . VAL B 1 44 ? -12.086 -28.328 3.871 1 94.62 44 VAL B CA 1
ATOM 2323 C C . VAL B 1 44 ? -10.883 -28.156 2.941 1 94.62 44 VAL B C 1
ATOM 2325 O O . VAL B 1 44 ? -10.375 -27.047 2.773 1 94.62 44 VAL B O 1
ATOM 2328 N N . PRO B 1 45 ? -10.477 -29.234 2.383 1 96.75 45 PRO B N 1
ATOM 2329 C CA . PRO B 1 45 ? -9.281 -29.125 1.546 1 96.75 45 PRO B CA 1
ATOM 2330 C C . PRO B 1 45 ? -9.5 -28.266 0.307 1 96.75 45 PRO B C 1
ATOM 2332 O O . PRO B 1 45 ? -10.578 -28.297 -0.292 1 96.75 45 PRO B O 1
ATOM 2335 N N . ILE B 1 46 ? -8.492 -27.469 -0.029 1 98.56 46 ILE B N 1
ATOM 2336 C CA . ILE B 1 46 ? -8.516 -26.672 -1.251 1 98.56 46 ILE B CA 1
ATOM 2337 C C . ILE B 1 46 ? -7.293 -27 -2.102 1 98.56 46 ILE B C 1
ATOM 2339 O O . ILE B 1 46 ? -6.281 -27.484 -1.588 1 98.56 46 ILE B O 1
ATOM 2343 N N . VAL B 1 47 ? -7.402 -26.797 -3.4 1 98.5 47 VAL B N 1
ATOM 2344 C CA . VAL B 1 47 ? -6.297 -26.906 -4.348 1 98.5 47 VAL B CA 1
ATOM 2345 C C . VAL B 1 47 ? -6.031 -25.547 -4.992 1 98.5 47 VAL B C 1
ATOM 2347 O O . VAL B 1 47 ? -6.965 -24.875 -5.438 1 98.5 47 VAL B O 1
ATOM 2350 N N . ALA B 1 48 ? -4.855 -25.156 -4.965 1 98.69 48 ALA B N 1
ATOM 2351 C CA . ALA B 1 48 ? -4.488 -23.875 -5.559 1 98.69 48 ALA B CA 1
ATOM 2352 C C . ALA B 1 48 ? -3.799 -24.078 -6.906 1 98.69 48 ALA B C 1
ATOM 2354 O O . ALA B 1 48 ? -3.305 -25.172 -7.199 1 98.69 48 ALA B O 1
ATOM 2355 N N . SER B 1 49 ? -3.824 -23 -7.699 1 98.44 49 SER B N 1
ATOM 2356 C CA . SER B 1 49 ? -3.139 -23.031 -8.984 1 98.44 49 SER B CA 1
ATOM 2357 C C . SER B 1 49 ? -1.628 -23.141 -8.805 1 98.44 49 SER B C 1
ATOM 2359 O O . SER B 1 49 ? -0.926 -23.625 -9.703 1 98.44 49 SER B O 1
ATOM 2361 N N . GLY B 1 50 ? -1.125 -22.672 -7.742 1 96.06 50 GLY B N 1
ATOM 2362 C CA . GLY B 1 50 ? 0.285 -22.656 -7.383 1 96.06 50 GLY B CA 1
ATOM 2363 C C . GLY B 1 50 ? 0.535 -22.219 -5.957 1 96.06 50 GLY B C 1
ATOM 2364 O O . GLY B 1 50 ? -0.396 -21.812 -5.25 1 96.06 50 GLY B O 1
ATOM 2365 N N . ARG B 1 51 ? 1.722 -22.328 -5.531 1 94.94 51 ARG B N 1
ATOM 2366 C CA . ARG B 1 51 ? 2.123 -21.969 -4.18 1 94.94 51 ARG B CA 1
ATOM 2367 C C . ARG B 1 51 ? 3.055 -20.766 -4.191 1 94.94 51 ARG B C 1
ATOM 2369 O O . ARG B 1 51 ? 4 -20.703 -4.98 1 94.94 51 ARG B O 1
ATOM 2376 N N . THR B 1 52 ? 2.711 -19.766 -3.496 1 97.62 52 THR B N 1
ATOM 2377 C CA . THR B 1 52 ? 3.59 -18.609 -3.363 1 97.62 52 THR B CA 1
ATOM 2378 C C . THR B 1 52 ? 4.492 -18.75 -2.143 1 97.62 52 THR B C 1
ATOM 2380 O O . THR B 1 52 ? 4.082 -19.297 -1.122 1 97.62 52 THR B O 1
ATOM 2383 N N . ASP B 1 53 ? 5.691 -18.172 -2.221 1 96.44 53 ASP B N 1
ATOM 2384 C CA . ASP B 1 53 ? 6.652 -18.172 -1.124 1 96.44 53 ASP B CA 1
ATOM 2385 C C . ASP B 1 53 ? 6.199 -17.25 0.004 1 96.44 53 ASP B C 1
ATOM 2387 O O . ASP B 1 53 ? 5.273 -16.453 -0.171 1 96.44 53 ASP B O 1
ATOM 2391 N N . SER B 1 54 ? 6.914 -17.516 1.155 1 98 54 SER B N 1
ATOM 2392 C CA . SER B 1 54 ? 6.73 -16.562 2.254 1 98 54 SER B CA 1
ATOM 2393 C C . SER B 1 54 ? 6.953 -15.125 1.79 1 98 54 SER B C 1
ATOM 2395 O O . SER B 1 54 ? 7.926 -14.836 1.094 1 98 54 SER B O 1
ATOM 2397 N N . GLY B 1 55 ? 5.973 -14.289 2.092 1 98.5 55 GLY B N 1
ATOM 2398 C CA . GLY B 1 55 ? 6.125 -12.875 1.804 1 98.5 55 GLY B CA 1
ATOM 2399 C C . GLY B 1 55 ? 5.59 -12.484 0.438 1 98.5 55 GLY B C 1
ATOM 2400 O O . GLY B 1 55 ? 5.414 -11.297 0.152 1 98.5 55 GLY B O 1
ATOM 2401 N N . VAL B 1 56 ? 5.344 -13.445 -0.426 1 98.88 56 VAL B N 1
ATOM 2402 C CA . VAL B 1 56 ? 4.863 -13.156 -1.773 1 98.88 56 VAL B CA 1
ATOM 2403 C C . VAL B 1 56 ? 3.359 -12.891 -1.74 1 98.88 56 VAL B C 1
ATOM 2405 O O . VAL B 1 56 ? 2.623 -13.555 -1.006 1 98.88 56 VAL B O 1
ATOM 2408 N N . HIS B 1 57 ? 2.947 -11.945 -2.512 1 98.94 57 HIS B N 1
ATOM 2409 C CA . HIS B 1 57 ? 1.553 -11.516 -2.566 1 98.94 57 HIS B CA 1
ATOM 2410 C C . HIS B 1 57 ? 0.812 -12.203 -3.709 1 98.94 57 HIS B C 1
ATOM 2412 O O . HIS B 1 57 ? 1.433 -12.844 -4.562 1 98.94 57 HIS B O 1
ATOM 2418 N N . ALA B 1 58 ? -0.503 -12.023 -3.672 1 98.94 58 ALA B N 1
ATOM 2419 C CA . ALA B 1 58 ? -1.307 -12.43 -4.82 1 98.94 58 ALA B CA 1
ATOM 2420 C C . ALA B 1 58 ? -2.453 -11.453 -5.066 1 98.94 58 ALA B C 1
ATOM 2422 O O . ALA B 1 58 ? -3.178 -11.094 -4.133 1 98.94 58 ALA B O 1
ATOM 2423 N N . LYS B 1 59 ? -2.568 -11.031 -6.258 1 98.69 59 LYS B N 1
ATOM 2424 C CA . LYS B 1 59 ? -3.74 -10.289 -6.707 1 98.69 59 LYS B CA 1
ATOM 2425 C C . LYS B 1 59 ? -4.824 -11.227 -7.227 1 98.69 59 LYS B C 1
ATOM 2427 O O . LYS B 1 59 ? -6.016 -10.93 -7.121 1 98.69 59 LYS B O 1
ATOM 2432 N N . GLY B 1 60 ? -4.305 -12.367 -7.77 1 98.69 60 GLY B N 1
ATOM 2433 C CA . GLY B 1 60 ? -5.273 -13.266 -8.383 1 98.69 60 GLY B CA 1
ATOM 2434 C C . GLY B 1 60 ? -4.863 -14.727 -8.305 1 98.69 60 GLY B C 1
ATOM 2435 O O . GLY B 1 60 ? -4.742 -15.391 -9.336 1 98.69 60 GLY B O 1
ATOM 2436 N N . GLN B 1 61 ? -4.676 -15.258 -7.141 1 98.88 61 GLN B N 1
ATOM 2437 C CA . GLN B 1 61 ? -4.574 -16.703 -6.957 1 98.88 61 GLN B CA 1
ATOM 2438 C C . GLN B 1 61 ? -5.902 -17.391 -7.254 1 98.88 61 GLN B C 1
ATOM 2440 O O . GLN B 1 61 ? -6.965 -16.797 -7.105 1 98.88 61 GLN B O 1
ATOM 2445 N N . VAL B 1 62 ? -5.84 -18.609 -7.742 1 98.88 62 VAL B N 1
ATOM 2446 C CA . VAL B 1 62 ? -7.062 -19.359 -7.988 1 98.88 62 VAL B CA 1
ATOM 2447 C C . VAL B 1 62 ? -7.051 -20.641 -7.16 1 98.88 62 VAL B C 1
ATOM 2449 O O . VAL B 1 62 ? -6.039 -21.344 -7.113 1 98.88 62 VAL B O 1
ATOM 2452 N N . ILE B 1 63 ? -8.117 -20.875 -6.535 1 98.88 63 ILE B N 1
ATOM 2453 C CA . ILE B 1 63 ? -8.281 -22.125 -5.797 1 98.88 63 ILE B CA 1
ATOM 2454 C C . ILE B 1 63 ? -9.586 -22.812 -6.211 1 98.88 63 ILE B C 1
ATOM 2456 O O . ILE B 1 63 ? -10.461 -22.172 -6.797 1 98.88 63 ILE B O 1
ATOM 2460 N N . HIS B 1 64 ? -9.688 -24.094 -5.961 1 98.75 64 HIS B N 1
ATOM 2461 C CA . HIS B 1 64 ? -10.977 -24.766 -6.066 1 98.75 64 HIS B CA 1
ATOM 2462 C C . HIS B 1 64 ? -11.188 -25.734 -4.906 1 98.75 64 HIS B C 1
ATOM 2464 O O . HIS B 1 64 ? -10.227 -26.125 -4.234 1 98.75 64 HIS B O 1
ATOM 2470 N N . PHE B 1 65 ? -12.367 -26.031 -4.637 1 98.56 65 PHE B N 1
ATOM 2471 C CA . PHE B 1 65 ? -12.766 -27 -3.623 1 98.56 65 PHE B CA 1
ATOM 2472 C C . PHE B 1 65 ? -14.141 -27.578 -3.941 1 98.56 65 PHE B C 1
ATOM 2474 O O . PHE B 1 65 ? -14.875 -27.031 -4.766 1 98.56 65 PHE B O 1
ATOM 2481 N N . ASP B 1 66 ? -14.398 -28.719 -3.365 1 97.88 66 ASP B N 1
ATOM 2482 C CA . ASP B 1 66 ? -15.711 -29.359 -3.461 1 97.88 66 ASP B CA 1
ATOM 2483 C C . ASP B 1 66 ? -16.578 -29 -2.256 1 97.88 66 ASP B C 1
ATOM 2485 O O . ASP B 1 66 ? -16.078 -28.875 -1.137 1 97.88 66 ASP B O 1
ATOM 2489 N N . THR B 1 67 ? -17.828 -28.828 -2.572 1 97.69 67 THR B N 1
ATOM 2490 C CA . THR B 1 67 ? -18.719 -28.453 -1.48 1 97.69 67 THR B CA 1
ATOM 2491 C C . THR B 1 67 ? -20.141 -28.969 -1.726 1 97.69 67 THR B C 1
ATOM 2493 O O . THR B 1 67 ? -20.609 -28.984 -2.867 1 97.69 67 THR B O 1
ATOM 2496 N N . PRO B 1 68 ? -20.844 -29.375 -0.665 1 96.5 68 PRO B N 1
ATOM 2497 C CA . PRO B 1 68 ? -22.266 -29.719 -0.781 1 96.5 68 PRO B CA 1
ATOM 2498 C C . PRO B 1 68 ? -23.188 -28.516 -0.61 1 96.5 68 PRO B C 1
ATOM 2500 O O . PRO B 1 68 ? -24.406 -28.625 -0.784 1 96.5 68 PRO B O 1
ATOM 2503 N N . LEU B 1 69 ? -22.578 -27.328 -0.241 1 96.25 69 LEU B N 1
ATOM 2504 C CA . LEU B 1 69 ? -23.391 -26.156 0.046 1 96.25 69 LEU B CA 1
ATOM 2505 C C . LEU B 1 69 ? -23.953 -25.562 -1.237 1 96.25 69 LEU B C 1
ATOM 2507 O O . LEU B 1 69 ? -23.266 -25.5 -2.258 1 96.25 69 LEU B O 1
ATOM 2511 N N . SER B 1 70 ? -25.188 -25.172 -1.146 1 93.88 70 SER B N 1
ATOM 2512 C CA . SER B 1 70 ? -25.859 -24.547 -2.281 1 93.88 70 SER B CA 1
ATOM 2513 C C . SER B 1 70 ? -25.969 -23.047 -2.094 1 93.88 70 SER B C 1
ATOM 2515 O O . SER B 1 70 ? -27.062 -22.5 -1.957 1 93.88 70 SER B O 1
ATOM 2517 N N . ILE B 1 71 ? -24.938 -22.391 -2.002 1 95.25 71 ILE B N 1
ATOM 2518 C CA . ILE B 1 71 ? -24.844 -20.938 -1.91 1 95.25 71 ILE B CA 1
ATOM 2519 C C . ILE B 1 71 ? -24.719 -20.344 -3.309 1 95.25 71 ILE B C 1
ATOM 2521 O O . ILE B 1 71 ? -23.953 -20.844 -4.133 1 95.25 71 ILE B O 1
ATOM 2525 N N . PRO B 1 72 ? -25.578 -19.312 -3.602 1 97.5 72 PRO B N 1
ATOM 2526 C CA . PRO B 1 72 ? -25.359 -18.641 -4.883 1 97.5 72 PRO B CA 1
ATOM 2527 C C . PRO B 1 72 ? -23.922 -18.156 -5.047 1 97.5 72 PRO B C 1
ATOM 2529 O O . PRO B 1 72 ? -23.328 -17.625 -4.102 1 97.5 72 PRO B O 1
ATOM 2532 N N . MET B 1 73 ? -23.375 -18.344 -6.254 1 97.62 73 MET B N 1
ATOM 2533 C CA . MET B 1 73 ? -21.969 -18.094 -6.496 1 97.62 73 MET B CA 1
ATOM 2534 C C . MET B 1 73 ? -21.594 -16.656 -6.156 1 97.62 73 MET B C 1
ATOM 2536 O O . MET B 1 73 ? -20.5 -16.406 -5.625 1 97.62 73 MET B O 1
ATOM 2540 N N . GLU B 1 74 ? -22.484 -15.734 -6.438 1 97.44 74 GLU B N 1
ATOM 2541 C CA . GLU B 1 74 ? -22.203 -14.32 -6.203 1 97.44 74 GLU B CA 1
ATOM 2542 C C . GLU B 1 74 ? -22.109 -14.016 -4.711 1 97.44 74 GLU B C 1
ATOM 2544 O O . GLU B 1 74 ? -21.609 -12.961 -4.316 1 97.44 74 GLU B O 1
ATOM 2549 N N . ARG B 1 75 ? -22.531 -14.906 -3.865 1 98 75 ARG B N 1
ATOM 2550 C CA . ARG B 1 75 ? -22.578 -14.672 -2.426 1 98 75 ARG B CA 1
ATOM 2551 C C . ARG B 1 75 ? -21.359 -15.297 -1.733 1 98 75 ARG B C 1
ATOM 2553 O O . ARG B 1 75 ? -21.062 -14.961 -0.584 1 98 75 ARG B O 1
ATOM 2560 N N . TRP B 1 76 ? -20.703 -16.234 -2.408 1 98.12 76 TRP B N 1
ATOM 2561 C CA . TRP B 1 76 ? -19.578 -16.953 -1.82 1 98.12 76 TRP B CA 1
ATOM 2562 C C . TRP B 1 76 ? -18.5 -15.984 -1.354 1 98.12 76 TRP B C 1
ATOM 2564 O O . TRP B 1 76 ? -18.016 -16.094 -0.224 1 98.12 76 TRP B O 1
ATOM 2574 N N . PRO B 1 77 ? -18.109 -14.992 -2.217 1 98.69 77 PRO B N 1
ATOM 2575 C CA . PRO B 1 77 ? -17.078 -14.062 -1.759 1 98.69 77 PRO B CA 1
ATOM 2576 C C . PRO B 1 77 ? -17.469 -13.336 -0.473 1 98.69 77 PRO B C 1
ATOM 2578 O O . PRO B 1 77 ? -16.656 -13.227 0.448 1 98.69 77 PRO B O 1
ATOM 2581 N N . PHE B 1 78 ? -18.703 -12.898 -0.396 1 98.25 78 PHE B N 1
ATOM 2582 C CA . PHE B 1 78 ? -19.156 -12.18 0.788 1 98.25 78 PHE B CA 1
ATOM 2583 C C . PHE B 1 78 ? -19.141 -13.086 2.012 1 98.25 78 PHE B C 1
ATOM 2585 O O . PHE B 1 78 ? -18.672 -12.68 3.08 1 98.25 78 PHE B O 1
ATOM 2592 N N . ALA B 1 79 ? -19.641 -14.266 1.873 1 98.12 79 ALA B N 1
ATOM 2593 C CA . ALA B 1 79 ? -19.688 -15.227 2.977 1 98.12 79 ALA B CA 1
ATOM 2594 C C . ALA B 1 79 ? -18.281 -15.562 3.471 1 98.12 79 ALA B C 1
ATOM 2596 O O . ALA B 1 79 ? -18.016 -15.516 4.676 1 98.12 79 ALA B O 1
ATOM 2597 N N . LEU B 1 80 ? -17.391 -15.867 2.551 1 98.56 80 LEU B N 1
ATOM 2598 C CA . LEU B 1 80 ? -16.031 -16.234 2.92 1 98.56 80 LEU B CA 1
ATOM 2599 C C . LEU B 1 80 ? -15.297 -15.047 3.52 1 98.56 80 LEU B C 1
ATOM 2601 O O . LEU B 1 80 ? -14.586 -15.188 4.52 1 98.56 80 LEU B O 1
ATOM 2605 N N . ASN B 1 81 ? -15.453 -13.898 2.902 1 98.62 81 ASN B N 1
ATOM 2606 C CA . ASN B 1 81 ? -14.727 -12.719 3.348 1 98.62 81 ASN B CA 1
ATOM 2607 C C . ASN B 1 81 ? -15.156 -12.289 4.746 1 98.62 81 ASN B C 1
ATOM 2609 O O . ASN B 1 81 ? -14.406 -11.625 5.457 1 98.62 81 ASN B O 1
ATOM 2613 N N . SER B 1 82 ? -16.344 -12.625 5.145 1 98.12 82 SER B N 1
ATOM 2614 C CA . SER B 1 82 ? -16.797 -12.336 6.504 1 98.12 82 SER B CA 1
ATOM 2615 C C . SER B 1 82 ? -16.062 -13.203 7.523 1 98.12 82 SER B C 1
ATOM 2617 O O . SER B 1 82 ? -16.062 -12.891 8.719 1 98.12 82 SER B O 1
ATOM 2619 N N . LEU B 1 83 ? -15.461 -14.273 7.098 1 98.44 83 LEU B N 1
ATOM 2620 C CA . LEU B 1 83 ? -14.805 -15.234 7.98 1 98.44 83 LEU B CA 1
ATOM 2621 C C . LEU B 1 83 ? -13.289 -15.148 7.844 1 98.44 83 LEU B C 1
ATOM 2623 O O . LEU B 1 83 ? -12.555 -15.68 8.68 1 98.44 83 LEU B O 1
ATOM 2627 N N . LEU B 1 84 ? -12.828 -14.547 6.832 1 98.75 84 LEU B N 1
ATOM 2628 C CA . LEU B 1 84 ? -11.398 -14.445 6.551 1 98.75 84 LEU B CA 1
ATOM 2629 C C . LEU B 1 84 ? -10.797 -13.219 7.227 1 98.75 84 LEU B C 1
ATOM 2631 O O . LEU B 1 84 ? -11.484 -12.219 7.434 1 98.75 84 LEU B O 1
ATOM 2635 N N . PRO B 1 85 ? -9.5 -13.344 7.582 1 98.44 85 PRO B N 1
ATOM 2636 C CA . PRO B 1 85 ? -8.828 -12.117 8.031 1 98.44 85 PRO B CA 1
ATOM 2637 C C . PRO B 1 85 ? -8.734 -11.062 6.926 1 98.44 85 PRO B C 1
ATOM 2639 O O . PRO B 1 85 ? -8.984 -11.367 5.758 1 98.44 85 PRO B O 1
ATOM 2642 N N . ASP B 1 86 ? -8.336 -9.836 7.266 1 97.94 86 ASP B N 1
ATOM 2643 C CA . ASP B 1 86 ? -8.445 -8.711 6.34 1 97.94 86 ASP B CA 1
ATOM 2644 C C . ASP B 1 86 ? -7.316 -8.727 5.316 1 97.94 86 ASP B C 1
ATOM 2646 O O . ASP B 1 86 ? -7.316 -7.93 4.375 1 97.94 86 ASP B O 1
ATOM 2650 N N . ASP B 1 87 ? -6.34 -9.648 5.52 1 98.69 87 ASP B N 1
ATOM 2651 C CA . ASP B 1 87 ? -5.242 -9.711 4.559 1 98.69 87 ASP B CA 1
ATOM 2652 C C . ASP B 1 87 ? -5.469 -10.82 3.535 1 98.69 87 ASP B C 1
ATOM 2654 O O . ASP B 1 87 ? -4.551 -11.188 2.797 1 98.69 87 ASP B O 1
ATOM 2658 N N . ILE B 1 88 ? -6.621 -11.391 3.465 1 98.88 88 ILE B N 1
ATOM 2659 C CA . ILE B 1 88 ? -7.086 -12.297 2.418 1 98.88 88 ILE B CA 1
ATOM 2660 C C . ILE B 1 88 ? -8.492 -11.891 1.973 1 98.88 88 ILE B C 1
ATOM 2662 O O . ILE B 1 88 ? -9.344 -11.586 2.805 1 98.88 88 ILE B O 1
ATOM 2666 N N . ARG B 1 89 ? -8.719 -11.906 0.668 1 98.88 89 ARG B N 1
ATOM 2667 C CA . ARG B 1 89 ? -10.047 -11.617 0.141 1 98.88 89 ARG B CA 1
ATOM 2668 C C . ARG B 1 89 ? -10.375 -12.523 -1.037 1 98.88 89 ARG B C 1
ATOM 2670 O O . ARG B 1 89 ? -9.539 -12.734 -1.921 1 98.88 89 ARG B O 1
ATOM 2677 N N . VAL B 1 90 ? -11.508 -13.125 -0.981 1 98.88 90 VAL B N 1
ATOM 2678 C CA . VAL B 1 90 ? -12.078 -13.781 -2.15 1 98.88 90 VAL B CA 1
ATOM 2679 C C . VAL B 1 90 ? -12.766 -12.742 -3.039 1 98.88 90 VAL B C 1
ATOM 2681 O O . VAL B 1 90 ? -13.633 -12 -2.58 1 98.88 90 VAL B O 1
ATOM 2684 N N . LEU B 1 91 ? -12.445 -12.75 -4.266 1 98.75 91 LEU B N 1
ATOM 2685 C CA . LEU B 1 91 ? -12.914 -11.703 -5.172 1 98.75 91 LEU B CA 1
ATOM 2686 C C . LEU B 1 91 ? -14.055 -12.219 -6.043 1 98.75 91 LEU B C 1
ATOM 2688 O O . LEU B 1 91 ? -14.945 -11.453 -6.422 1 98.75 91 LEU B O 1
ATOM 2692 N N . LYS B 1 92 ? -13.945 -13.445 -6.387 1 98.56 92 LYS B N 1
ATOM 2693 C CA . LYS B 1 92 ? -14.891 -14.062 -7.309 1 98.56 92 LYS B CA 1
ATOM 2694 C C . LYS B 1 92 ? -15.055 -15.555 -7.012 1 98.56 92 LYS B C 1
ATOM 2696 O O . LYS B 1 92 ? -14.094 -16.219 -6.602 1 98.56 92 LYS B O 1
ATOM 2701 N N . ALA B 1 93 ? -16.219 -16.047 -7.207 1 98.56 93 ALA B N 1
ATOM 2702 C CA . ALA B 1 93 ? -16.516 -17.469 -7.133 1 98.56 93 ALA B CA 1
ATOM 2703 C C . ALA B 1 93 ? -17.344 -17.922 -8.328 1 98.56 93 ALA B C 1
ATOM 2705 O O . ALA B 1 93 ? -18.234 -17.203 -8.781 1 98.56 93 ALA B O 1
ATOM 2706 N N . GLU B 1 94 ? -17.016 -19.078 -8.812 1 98.06 94 GLU B N 1
ATOM 2707 C CA . GLU B 1 94 ? -17.766 -19.656 -9.93 1 98.06 94 GLU B CA 1
ATOM 2708 C C . GLU B 1 94 ? -17.875 -21.172 -9.789 1 98.06 94 GLU B C 1
ATOM 2710 O O . GLU B 1 94 ? -16.938 -21.828 -9.297 1 98.06 94 GLU B O 1
ATOM 2715 N N . GLU B 1 95 ? -19 -21.688 -10.258 1 97.94 95 GLU B N 1
ATOM 2716 C CA . GLU B 1 95 ? -19.109 -23.141 -10.391 1 97.94 95 GLU B CA 1
ATOM 2717 C C . GLU B 1 95 ? -18.391 -23.641 -11.633 1 97.94 95 GLU B C 1
ATOM 2719 O O . GLU B 1 95 ? -18.5 -23.047 -12.703 1 97.94 95 GLU B O 1
ATOM 2724 N N . VAL B 1 96 ? -17.688 -24.703 -11.453 1 97.62 96 VAL B N 1
ATOM 2725 C CA . VAL B 1 96 ? -16.906 -25.203 -12.578 1 97.62 96 VAL B CA 1
ATOM 2726 C C . VAL B 1 96 ? -17.188 -26.688 -12.789 1 97.62 96 VAL B C 1
ATOM 2728 O O . VAL B 1 96 ? -17.797 -27.328 -11.93 1 97.62 96 VAL B O 1
ATOM 2731 N N . ASP B 1 97 ? -16.797 -27.203 -13.945 1 96.31 97 ASP B N 1
ATOM 2732 C CA . ASP B 1 97 ? -16.953 -28.609 -14.273 1 96.31 97 ASP B CA 1
ATOM 2733 C C . ASP B 1 97 ? -16.141 -29.484 -13.328 1 96.31 97 ASP B C 1
ATOM 2735 O O . ASP B 1 97 ? -15.086 -29.094 -12.844 1 96.31 97 ASP B O 1
ATOM 2739 N N . GLU B 1 98 ? -16.625 -30.703 -13.188 1 95.81 98 GLU B N 1
ATOM 2740 C CA . GLU B 1 98 ? -15.961 -31.641 -12.289 1 95.81 98 GLU B CA 1
ATOM 2741 C C . GLU B 1 98 ? -14.539 -31.953 -12.766 1 95.81 98 GLU B C 1
ATOM 2743 O O . GLU B 1 98 ? -13.68 -32.312 -11.961 1 95.81 98 GLU B O 1
ATOM 2748 N N . SER B 1 99 ? -14.266 -31.734 -13.992 1 96.38 99 SER B N 1
ATOM 2749 C CA . SER B 1 99 ? -12.961 -32.031 -14.555 1 96.38 99 SER B CA 1
ATOM 2750 C C . SER B 1 99 ? -11.977 -30.906 -14.32 1 96.38 99 SER B C 1
ATOM 2752 O O . SER B 1 99 ? -10.766 -31.078 -14.508 1 96.38 99 SER B O 1
ATOM 2754 N N . PHE B 1 100 ? -12.516 -29.797 -13.953 1 97.44 100 PHE B N 1
ATOM 2755 C CA . PHE B 1 100 ? -11.648 -28.656 -13.695 1 97.44 100 PHE B CA 1
ATOM 2756 C C . PHE B 1 100 ? -10.68 -28.953 -12.562 1 97.44 100 PHE B C 1
ATOM 2758 O O . PHE B 1 100 ? -11.055 -29.547 -11.555 1 97.44 100 PHE B O 1
ATOM 2765 N N . HIS B 1 101 ? -9.43 -28.531 -12.734 1 98.06 101 HIS B N 1
ATOM 2766 C CA . HIS B 1 101 ? -8.406 -28.625 -11.695 1 98.06 101 HIS B CA 1
ATOM 2767 C C . HIS B 1 101 ? -7.551 -27.359 -11.656 1 98.06 101 HIS B C 1
ATOM 2769 O O . HIS B 1 101 ? -6.828 -27.062 -12.609 1 98.06 101 HIS B O 1
ATOM 2775 N N . ALA B 1 102 ? -7.598 -26.656 -10.523 1 98.19 102 ALA B N 1
ATOM 2776 C CA . ALA B 1 102 ? -6.969 -25.344 -10.414 1 98.19 102 ALA B CA 1
ATOM 2777 C C . ALA B 1 102 ? -5.488 -25.406 -10.781 1 98.19 102 ALA B C 1
ATOM 2779 O O . ALA B 1 102 ? -4.941 -24.469 -11.359 1 98.19 102 ALA B O 1
ATOM 2780 N N . ARG B 1 103 ? -4.84 -26.469 -10.484 1 97.19 103 ARG B N 1
ATOM 2781 C CA . ARG B 1 103 ? -3.404 -26.609 -10.711 1 97.19 103 ARG B CA 1
ATOM 2782 C C . ARG B 1 103 ? -3.123 -27.125 -12.117 1 97.19 103 ARG B C 1
ATOM 2784 O O . ARG B 1 103 ? -2.295 -26.562 -12.836 1 97.19 103 ARG B O 1
ATOM 2791 N N . PHE B 1 104 ? -3.871 -28.141 -12.539 1 96.44 104 PHE B N 1
ATOM 2792 C CA . PHE B 1 104 ? -3.502 -28.875 -13.734 1 96.44 104 PHE B CA 1
ATOM 2793 C C . PHE B 1 104 ? -4.172 -28.281 -14.969 1 96.44 104 PHE B C 1
ATOM 2795 O O . PHE B 1 104 ? -3.748 -28.547 -16.094 1 96.44 104 PHE B O 1
ATOM 2802 N N . SER B 1 105 ? -5.191 -27.547 -14.805 1 97.38 105 SER B N 1
ATOM 2803 C CA . SER B 1 105 ? -5.906 -26.953 -15.93 1 97.38 105 SER B CA 1
ATOM 2804 C C . SER B 1 105 ? -5.309 -25.594 -16.312 1 97.38 105 SER B C 1
ATOM 2806 O O . SER B 1 105 ? -5.805 -24.938 -17.219 1 97.38 105 SER B O 1
ATOM 2808 N N . VAL B 1 106 ? -4.246 -25.188 -15.625 1 97.75 106 VAL B N 1
ATOM 2809 C CA . VAL B 1 106 ? -3.635 -23.891 -15.875 1 97.75 106 VAL B CA 1
ATOM 2810 C C . VAL B 1 106 ? -3.055 -23.859 -17.281 1 97.75 106 VAL B C 1
ATOM 2812 O O . VAL B 1 106 ? -2.383 -24.812 -17.719 1 97.75 106 VAL B O 1
ATOM 2815 N N . VAL B 1 107 ? -3.334 -22.781 -17.953 1 98 107 VAL B N 1
ATOM 2816 C CA . VAL B 1 107 ? -2.74 -22.531 -19.266 1 98 107 VAL B CA 1
ATOM 2817 C C . VAL B 1 107 ? -1.52 -21.625 -19.109 1 98 107 VAL B C 1
ATOM 2819 O O . VAL B 1 107 ? -0.477 -21.875 -19.719 1 98 107 VAL B O 1
ATOM 2822 N N . SER B 1 108 ? -1.635 -20.625 -18.359 1 98.38 108 SER B N 1
ATOM 2823 C CA . SER B 1 108 ? -0.519 -19.719 -18.109 1 98.38 108 SER B CA 1
ATOM 2824 C C . SER B 1 108 ? -0.729 -18.938 -16.812 1 98.38 108 SER B C 1
ATOM 2826 O O . SER B 1 108 ? -1.836 -18.906 -16.266 1 98.38 108 SER B O 1
ATOM 2828 N N . LYS B 1 109 ? 0.323 -18.422 -16.328 1 98.5 109 LYS B N 1
ATOM 2829 C CA . LYS B 1 109 ? 0.325 -17.547 -15.148 1 98.5 109 LYS B CA 1
ATOM 2830 C C . LYS B 1 109 ? 1.086 -16.266 -15.43 1 98.5 109 LYS B C 1
ATOM 2832 O O . LYS B 1 109 ? 2.094 -16.266 -16.141 1 98.5 109 LYS B O 1
ATOM 2837 N N . GLU B 1 110 ? 0.596 -15.25 -14.867 1 98.81 110 GLU B N 1
ATOM 2838 C CA . GLU B 1 110 ? 1.291 -13.969 -14.906 1 98.81 110 GLU B CA 1
ATOM 2839 C C . GLU B 1 110 ? 1.734 -13.531 -13.516 1 98.81 110 GLU B C 1
ATOM 2841 O O . GLU B 1 110 ? 0.948 -13.578 -12.57 1 98.81 110 GLU B O 1
ATOM 2846 N N . TYR B 1 111 ? 2.971 -13.227 -13.445 1 98.88 111 TYR B N 1
ATOM 2847 C CA . TYR B 1 111 ? 3.52 -12.602 -12.25 1 98.88 111 TYR B CA 1
ATOM 2848 C C . TYR B 1 111 ? 3.969 -11.172 -12.531 1 98.88 111 TYR B C 1
ATOM 2850 O O . TYR B 1 111 ? 4.273 -10.828 -13.672 1 98.88 111 TYR B O 1
ATOM 2858 N N . ARG B 1 112 ? 3.959 -10.398 -11.484 1 98.94 112 ARG B N 1
ATOM 2859 C CA . ARG B 1 112 ? 4.531 -9.062 -11.531 1 98.94 112 ARG B CA 1
ATOM 2860 C C . ARG B 1 112 ? 5.488 -8.828 -10.367 1 98.94 112 ARG B C 1
ATOM 2862 O O . ARG B 1 112 ? 5.258 -9.328 -9.266 1 98.94 112 ARG B O 1
ATOM 2869 N N . TYR B 1 113 ? 6.543 -8.211 -10.664 1 98.94 113 TYR B N 1
ATOM 2870 C CA . TYR B 1 113 ? 7.52 -7.828 -9.648 1 98.94 113 TYR B CA 1
ATOM 2871 C C . TYR B 1 113 ? 7.707 -6.316 -9.617 1 98.94 113 TYR B C 1
ATOM 2873 O O . TYR B 1 113 ? 8.094 -5.707 -10.617 1 98.94 113 TYR B O 1
ATOM 2881 N N . LYS B 1 114 ? 7.48 -5.723 -8.453 1 98.88 114 LYS B N 1
ATOM 2882 C CA . LYS B 1 114 ? 7.512 -4.266 -8.32 1 98.88 114 LYS B CA 1
ATOM 2883 C C . LYS B 1 114 ? 8.805 -3.803 -7.656 1 98.88 114 LYS B C 1
ATOM 2885 O O . LYS B 1 114 ? 9.195 -4.332 -6.613 1 98.88 114 LYS B O 1
ATOM 2890 N N . VAL B 1 115 ? 9.422 -2.789 -8.32 1 98.75 115 VAL B N 1
ATOM 2891 C CA . VAL B 1 115 ? 10.68 -2.229 -7.832 1 98.75 115 VAL B CA 1
ATOM 2892 C C . VAL B 1 115 ? 10.547 -0.717 -7.672 1 98.75 115 VAL B C 1
ATOM 2894 O O . VAL B 1 115 ? 10.164 -0.017 -8.609 1 98.75 115 VAL B O 1
ATOM 2897 N N . SER B 1 116 ? 10.781 -0.27 -6.492 1 98.44 116 SER B N 1
ATOM 2898 C CA . SER B 1 116 ? 10.859 1.168 -6.254 1 98.44 116 SER B CA 1
ATOM 2899 C C . SER B 1 116 ? 12.305 1.656 -6.297 1 98.44 116 SER B C 1
ATOM 2901 O O . SER B 1 116 ? 13.172 1.099 -5.625 1 98.44 116 SER B O 1
ATOM 2903 N N . THR B 1 117 ? 12.516 2.705 -7.051 1 98 117 THR B N 1
ATOM 2904 C CA . THR B 1 117 ? 13.875 3.229 -7.168 1 98 117 THR B CA 1
ATOM 2905 C C . THR B 1 117 ? 14 4.566 -6.441 1 98 117 THR B C 1
ATOM 2907 O O . THR B 1 117 ? 14.938 5.332 -6.695 1 98 117 THR B O 1
ATOM 2910 N N . GLU B 1 118 ? 13.047 4.879 -5.633 1 97 118 GLU B N 1
ATOM 2911 C CA . GLU B 1 118 ? 13.102 6.102 -4.832 1 97 118 GLU B CA 1
ATOM 2912 C C . GLU B 1 118 ? 14.328 6.102 -3.922 1 97 118 GLU B C 1
ATOM 2914 O O . GLU B 1 118 ? 14.75 5.051 -3.438 1 97 118 GLU B O 1
ATOM 2919 N N . THR B 1 119 ? 14.883 7.293 -3.689 1 97.25 119 THR B N 1
ATOM 2920 C CA . THR B 1 119 ? 16.062 7.414 -2.846 1 97.25 119 THR B CA 1
ATOM 2921 C C . THR B 1 119 ? 15.797 6.859 -1.45 1 97.25 119 THR B C 1
ATOM 2923 O O . THR B 1 119 ? 16.578 6.074 -0.925 1 97.25 119 THR B O 1
ATOM 2926 N N . HIS B 1 120 ? 14.703 7.309 -0.867 1 97.81 120 HIS B N 1
ATOM 2927 C CA . HIS B 1 120 ? 14.273 6.797 0.429 1 97.81 120 HIS B CA 1
ATOM 2928 C C . HIS B 1 120 ? 13.07 5.871 0.283 1 97.81 120 HIS B C 1
ATOM 2930 O O . HIS B 1 120 ? 12.172 6.129 -0.528 1 97.81 120 HIS B O 1
ATOM 2936 N N . GLN B 1 121 ? 13.086 4.816 1.044 1 97.31 121 GLN B N 1
ATOM 2937 C CA . GLN B 1 121 ? 12.008 3.834 0.971 1 97.31 121 GLN B CA 1
ATOM 2938 C C . GLN B 1 121 ? 10.648 4.488 1.196 1 97.31 121 GLN B C 1
ATOM 2940 O O . GLN B 1 121 ? 10.484 5.281 2.125 1 97.31 121 GLN B O 1
ATOM 2945 N N . ASN B 1 122 ? 9.711 4.242 0.309 1 97.94 122 ASN B N 1
ATOM 2946 C CA . ASN B 1 122 ? 8.328 4.691 0.478 1 97.94 122 ASN B CA 1
ATOM 2947 C C . ASN B 1 122 ? 7.621 3.928 1.592 1 97.94 122 ASN B C 1
ATOM 2949 O O . ASN B 1 122 ? 7.445 2.711 1.501 1 97.94 122 ASN B O 1
ATOM 2953 N N . VAL B 1 123 ? 7.215 4.594 2.57 1 98.56 123 VAL B N 1
ATOM 2954 C CA . VAL B 1 123 ? 6.668 3.947 3.758 1 98.56 123 VAL B CA 1
ATOM 2955 C C . VAL B 1 123 ? 5.359 3.24 3.404 1 98.56 123 VAL B C 1
ATOM 2957 O O . VAL B 1 123 ? 4.977 2.268 4.059 1 98.56 123 VAL B O 1
ATOM 2960 N N . PHE B 1 124 ? 4.668 3.637 2.371 1 98.06 124 PHE B N 1
ATOM 2961 C CA . PHE B 1 124 ? 3.35 3.111 2.033 1 98.06 124 PHE B CA 1
ATOM 2962 C C . PHE B 1 124 ? 3.469 1.879 1.146 1 98.06 124 PHE B C 1
ATOM 2964 O O . PHE B 1 124 ? 2.508 1.12 0.997 1 98.06 124 PHE B O 1
ATOM 2971 N N . THR B 1 125 ? 4.594 1.688 0.486 1 97.56 125 THR B N 1
ATOM 2972 C CA . THR B 1 125 ? 4.742 0.557 -0.422 1 97.56 125 THR B CA 1
ATOM 2973 C C . THR B 1 125 ? 5.906 -0.332 0.012 1 97.56 125 THR B C 1
ATOM 2975 O O . THR B 1 125 ? 6.309 -1.235 -0.723 1 97.56 125 THR B O 1
ATOM 2978 N N . ARG B 1 126 ? 6.371 -0.129 1.208 1 97.75 126 ARG B N 1
ATOM 2979 C CA . ARG B 1 126 ? 7.574 -0.796 1.695 1 97.75 126 ARG B CA 1
ATOM 2980 C C . ARG B 1 126 ? 7.371 -2.305 1.772 1 97.75 126 ARG B C 1
ATOM 2982 O O . ARG B 1 126 ? 8.336 -3.072 1.692 1 97.75 126 ARG B O 1
ATOM 2989 N N . GLN B 1 127 ? 6.164 -2.758 1.883 1 98 127 GLN B N 1
ATOM 2990 C CA . GLN B 1 127 ? 5.863 -4.184 1.935 1 98 127 GLN B CA 1
ATOM 2991 C C . GLN B 1 127 ? 5.453 -4.711 0.563 1 98 127 GLN B C 1
ATOM 2993 O O . GLN B 1 127 ? 5.148 -5.895 0.412 1 98 127 GLN B O 1
ATOM 2998 N N . TYR B 1 128 ? 5.453 -3.84 -0.444 1 98.44 128 TYR B N 1
ATOM 2999 C CA . TYR B 1 128 ? 4.77 -4.203 -1.68 1 98.44 128 TYR B CA 1
ATOM 3000 C C . TYR B 1 128 ? 5.664 -3.955 -2.891 1 98.44 128 TYR B C 1
ATOM 3002 O O . TYR B 1 128 ? 5.258 -4.195 -4.027 1 98.44 128 TYR B O 1
ATOM 3010 N N . ALA B 1 129 ? 6.828 -3.439 -2.67 1 98.62 129 ALA B N 1
ATOM 3011 C CA . ALA B 1 129 ? 7.812 -3.207 -3.727 1 98.62 129 ALA B CA 1
ATOM 3012 C C . ALA B 1 129 ? 9.234 -3.357 -3.193 1 98.62 129 ALA B C 1
ATOM 3014 O O . ALA B 1 129 ? 9.531 -2.93 -2.076 1 98.62 129 ALA B O 1
ATOM 3015 N N . CYS B 1 130 ? 10.031 -3.941 -3.975 1 98.56 130 CYS B N 1
ATOM 3016 C CA . CYS B 1 130 ? 11.445 -4.027 -3.643 1 98.56 130 CYS B CA 1
ATOM 3017 C C . CYS B 1 130 ? 12.117 -2.662 -3.752 1 98.56 130 CYS B C 1
ATOM 3019 O O . CYS B 1 130 ? 12.07 -2.027 -4.809 1 98.56 130 CYS B O 1
ATOM 3021 N N . HIS B 1 131 ? 12.688 -2.209 -2.668 1 98.38 131 HIS B N 1
ATOM 3022 C CA . HIS B 1 131 ? 13.406 -0.943 -2.688 1 98.38 131 HIS B CA 1
ATOM 3023 C C . HIS B 1 131 ? 14.805 -1.118 -3.271 1 98.38 131 HIS B C 1
ATOM 3025 O O . HIS B 1 131 ? 15.633 -1.841 -2.709 1 98.38 131 HIS B O 1
ATOM 3031 N N . PHE B 1 132 ? 15.078 -0.534 -4.371 1 97.88 132 PHE B N 1
ATOM 3032 C CA . PHE B 1 132 ? 16.344 -0.566 -5.094 1 97.88 132 PHE B CA 1
ATOM 3033 C C . PHE B 1 132 ? 16.797 0.842 -5.469 1 97.88 132 PHE B C 1
ATOM 3035 O O . PHE B 1 132 ? 16.656 1.256 -6.621 1 97.88 132 PHE B O 1
ATOM 3042 N N . PRO B 1 133 ? 17.422 1.573 -4.465 1 96.19 133 PRO B N 1
ATOM 3043 C CA . PRO B 1 133 ? 17.672 3.006 -4.641 1 96.19 133 PRO B CA 1
ATOM 3044 C C . PRO B 1 133 ? 18.906 3.287 -5.504 1 96.19 133 PRO B C 1
ATOM 3046 O O . PRO B 1 133 ? 19.672 4.207 -5.207 1 96.19 133 PRO B O 1
ATOM 3049 N N . TYR B 1 134 ? 19.188 2.512 -6.508 1 94.38 134 TYR B N 1
ATOM 3050 C CA . TYR B 1 134 ? 20.328 2.695 -7.395 1 94.38 134 TYR B CA 1
ATOM 3051 C C . TYR B 1 134 ? 19.875 2.91 -8.836 1 94.38 134 TYR B C 1
ATOM 3053 O O . TYR B 1 134 ? 18.766 2.523 -9.203 1 94.38 134 TYR B O 1
ATOM 3061 N N . ARG B 1 135 ? 20.75 3.555 -9.539 1 94.62 135 ARG B N 1
ATOM 3062 C CA . ARG B 1 135 ? 20.453 3.783 -10.945 1 94.62 135 ARG B CA 1
ATOM 3063 C C . ARG B 1 135 ? 20.375 2.467 -11.711 1 94.62 135 ARG B C 1
ATOM 3065 O O . ARG B 1 135 ? 21.234 1.599 -11.555 1 94.62 135 ARG B O 1
ATOM 3072 N N . LEU B 1 136 ? 19.312 2.316 -12.531 1 98.06 136 LEU B N 1
ATOM 3073 C CA . LEU B 1 136 ? 19.109 1.122 -13.336 1 98.06 136 LEU B CA 1
ATOM 3074 C C . LEU B 1 136 ? 19.047 1.476 -14.82 1 98.06 136 LEU B C 1
ATOM 3076 O O . LEU B 1 136 ? 18.375 2.439 -15.203 1 98.06 136 LEU B O 1
ATOM 3080 N N . ASP B 1 137 ? 19.781 0.775 -15.602 1 98.31 137 ASP B N 1
ATOM 3081 C CA . ASP B 1 137 ? 19.656 0.873 -17.047 1 98.31 137 ASP B CA 1
ATOM 3082 C C . ASP B 1 137 ? 18.531 -0.025 -17.562 1 98.31 137 ASP B C 1
ATOM 3084 O O . ASP B 1 137 ? 18.75 -1.205 -17.844 1 98.31 137 ASP B O 1
ATOM 3088 N N . ALA B 1 138 ? 17.344 0.54 -17.734 1 97.88 138 ALA B N 1
ATOM 3089 C CA . ALA B 1 138 ? 16.156 -0.224 -18.094 1 97.88 138 ALA B CA 1
ATOM 3090 C C . ALA B 1 138 ? 16.297 -0.849 -19.469 1 97.88 138 ALA B C 1
ATOM 3092 O O . ALA B 1 138 ? 15.766 -1.933 -19.734 1 97.88 138 ALA B O 1
ATOM 3093 N N . ASP B 1 139 ? 16.938 -0.174 -20.359 1 98.19 139 ASP B N 1
ATOM 3094 C CA . ASP B 1 139 ? 17.125 -0.7 -21.703 1 98.19 139 ASP B CA 1
ATOM 3095 C C . ASP B 1 139 ? 17.938 -1.986 -21.688 1 98.19 139 ASP B C 1
ATOM 3097 O O . ASP B 1 139 ? 17.625 -2.943 -22.406 1 98.19 139 ASP B O 1
ATOM 3101 N N . LYS B 1 140 ? 18.984 -1.998 -20.906 1 98.62 140 LYS B N 1
ATOM 3102 C CA . LYS B 1 140 ? 19.781 -3.219 -20.766 1 98.62 140 LYS B CA 1
ATOM 3103 C C . LYS B 1 140 ? 18.953 -4.336 -20.141 1 98.62 140 LYS B C 1
ATOM 3105 O O . LYS B 1 140 ? 19.078 -5.5 -20.531 1 98.62 140 LYS B O 1
ATOM 3110 N N . MET B 1 141 ? 18.188 -3.947 -19.172 1 98.75 141 MET B N 1
ATOM 3111 C CA . MET B 1 141 ? 17.312 -4.926 -18.531 1 98.75 141 MET B CA 1
ATOM 3112 C C . MET B 1 141 ? 16.344 -5.535 -19.547 1 98.75 141 MET B C 1
ATOM 3114 O O . MET B 1 141 ? 16.141 -6.746 -19.562 1 98.75 141 MET B O 1
ATOM 3118 N N . ARG B 1 142 ? 15.758 -4.695 -20.375 1 98.69 142 ARG B N 1
ATOM 3119 C CA . ARG B 1 142 ? 14.805 -5.133 -21.391 1 98.69 142 ARG B CA 1
ATOM 3120 C C . ARG B 1 142 ? 15.484 -6.02 -22.422 1 98.69 142 ARG B C 1
ATOM 3122 O O . ARG B 1 142 ? 14.914 -7.023 -22.859 1 98.69 142 ARG B O 1
ATOM 3129 N N . GLU B 1 143 ? 16.641 -5.609 -22.812 1 98.69 143 GLU B N 1
ATOM 3130 C CA . GLU B 1 143 ? 17.406 -6.441 -23.734 1 98.69 143 GLU B CA 1
ATOM 3131 C C . GLU B 1 143 ? 17.656 -7.828 -23.141 1 98.69 143 GLU B C 1
ATOM 3133 O O . GLU B 1 143 ? 17.406 -8.836 -23.797 1 98.69 143 GLU B O 1
ATOM 3138 N N . ALA B 1 144 ? 18.141 -7.871 -21.938 1 98.81 144 ALA B N 1
ATOM 3139 C CA . ALA B 1 144 ? 18.422 -9.133 -21.25 1 98.81 144 ALA B CA 1
ATOM 3140 C C . ALA B 1 144 ? 17.156 -9.969 -21.109 1 98.81 144 ALA B C 1
ATOM 3142 O O . ALA B 1 144 ? 17.172 -11.188 -21.297 1 98.81 144 ALA B O 1
ATOM 3143 N N . ALA B 1 145 ? 16.047 -9.336 -20.75 1 98.88 145 ALA B N 1
ATOM 3144 C CA . ALA B 1 145 ? 14.766 -10.008 -20.609 1 98.88 145 ALA B CA 1
ATOM 3145 C C . ALA B 1 145 ? 14.375 -10.734 -21.891 1 98.88 145 ALA B C 1
ATOM 3147 O O . ALA B 1 145 ? 13.797 -11.82 -21.844 1 98.88 145 ALA B O 1
ATOM 3148 N N . GLY B 1 146 ? 14.648 -10.117 -22.984 1 98.75 146 GLY B N 1
ATOM 3149 C CA . GLY B 1 146 ? 14.336 -10.703 -24.281 1 98.75 146 GLY B CA 1
ATOM 3150 C C . GLY B 1 146 ? 14.938 -12.078 -24.484 1 98.75 146 GLY B C 1
ATOM 3151 O O . GLY B 1 146 ? 14.344 -12.93 -25.141 1 98.75 146 GLY B O 1
ATOM 3152 N N . TYR B 1 147 ? 16.094 -12.328 -23.906 1 98.75 147 TYR B N 1
ATOM 3153 C CA . TYR B 1 147 ? 16.797 -13.586 -24.094 1 98.75 147 TYR B CA 1
ATOM 3154 C C . TYR B 1 147 ? 16.141 -14.711 -23.312 1 98.75 147 TYR B C 1
ATOM 3156 O O . TYR B 1 147 ? 16.422 -15.891 -23.531 1 98.75 147 TYR B O 1
ATOM 3164 N N . LEU B 1 148 ? 15.289 -14.312 -22.391 1 98.81 148 LEU B N 1
ATOM 3165 C CA . LEU B 1 148 ? 14.633 -15.297 -21.531 1 98.81 148 LEU B CA 1
ATOM 3166 C C . LEU B 1 148 ? 13.297 -15.734 -22.141 1 98.81 148 LEU B C 1
ATOM 3168 O O . LEU B 1 148 ? 12.711 -16.734 -21.703 1 98.81 148 LEU B O 1
ATOM 3172 N N . ILE B 1 149 ? 12.781 -14.953 -23.078 1 98.88 149 ILE B N 1
ATOM 3173 C CA . ILE B 1 149 ? 11.508 -15.266 -23.703 1 98.88 149 ILE B CA 1
ATOM 3174 C C . ILE B 1 149 ? 11.656 -16.5 -24.578 1 98.88 149 ILE B C 1
ATOM 3176 O O . ILE B 1 149 ? 12.648 -16.641 -25.312 1 98.88 149 ILE B O 1
ATOM 3180 N N . GLY B 1 150 ? 10.688 -17.391 -24.562 1 98.69 150 GLY B N 1
ATOM 3181 C CA . GLY B 1 150 ? 10.711 -18.656 -25.281 1 98.69 150 GLY B CA 1
ATOM 3182 C C . GLY B 1 150 ? 10.891 -19.859 -24.391 1 98.69 150 GLY B C 1
ATOM 3183 O O . GLY B 1 150 ? 10.656 -19.781 -23.172 1 98.69 150 GLY B O 1
ATOM 3184 N N . THR B 1 151 ? 11.125 -20.984 -25.031 1 98.75 151 THR B N 1
ATOM 3185 C CA . THR B 1 151 ? 11.289 -22.25 -24.312 1 98.75 151 THR B CA 1
ATOM 3186 C C . THR B 1 151 ? 12.758 -22.484 -23.969 1 98.75 151 THR B C 1
ATOM 3188 O O . THR B 1 151 ? 13.609 -22.5 -24.859 1 98.75 151 THR B O 1
ATOM 3191 N N . HIS B 1 152 ? 13.055 -22.594 -22.703 1 98.75 152 HIS B N 1
ATOM 3192 C CA . HIS B 1 152 ? 14.422 -22.828 -22.25 1 98.75 152 HIS B CA 1
ATOM 3193 C C . HIS B 1 152 ? 14.445 -23.766 -21.047 1 98.75 152 HIS B C 1
ATOM 3195 O O . HIS B 1 152 ? 13.414 -24.047 -20.438 1 98.75 152 HIS B O 1
ATOM 3201 N N . ASP B 1 153 ? 15.602 -24.438 -20.844 1 98.31 153 ASP B N 1
ATOM 3202 C CA . ASP B 1 153 ? 15.898 -25.031 -19.547 1 98.31 153 ASP B CA 1
ATOM 3203 C C . ASP B 1 153 ? 16.266 -23.953 -18.516 1 98.31 153 ASP B C 1
ATOM 3205 O O . ASP B 1 153 ? 17.281 -23.281 -18.656 1 98.31 153 ASP B O 1
ATOM 3209 N N . PHE B 1 154 ? 15.469 -23.812 -17.484 1 98.5 154 PHE B N 1
ATOM 3210 C CA . PHE B 1 154 ? 15.641 -22.719 -16.531 1 98.5 154 PHE B CA 1
ATOM 3211 C C . PHE B 1 154 ? 16.312 -23.219 -15.266 1 98.5 154 PHE B C 1
ATOM 3213 O O . PHE B 1 154 ? 16.078 -22.703 -14.18 1 98.5 154 PHE B O 1
ATOM 3220 N N . THR B 1 155 ? 17.141 -24.234 -15.32 1 97.5 155 THR B N 1
ATOM 3221 C CA . THR B 1 155 ? 17.875 -24.781 -14.18 1 97.5 155 THR B CA 1
ATOM 3222 C C . THR B 1 155 ? 18.641 -23.672 -13.461 1 97.5 155 THR B C 1
ATOM 3224 O O . THR B 1 155 ? 18.656 -23.625 -12.227 1 97.5 155 THR B O 1
ATOM 3227 N N . SER B 1 156 ? 19.297 -22.75 -14.227 1 98.12 156 SER B N 1
ATOM 3228 C CA . SER B 1 156 ? 20.078 -21.672 -13.633 1 98.12 156 SER B CA 1
ATOM 3229 C C . SER B 1 156 ? 19.188 -20.688 -12.883 1 98.12 156 SER B C 1
ATOM 3231 O O . SER B 1 156 ? 19.672 -19.875 -12.086 1 98.12 156 SER B O 1
ATOM 3233 N N . PHE B 1 157 ? 17.906 -20.703 -13.203 1 98.31 157 PHE B N 1
ATOM 3234 C CA . PHE B 1 157 ? 16.953 -19.766 -12.625 1 98.31 157 PHE B CA 1
ATOM 3235 C C . PHE B 1 157 ? 15.969 -20.484 -11.711 1 98.31 157 PHE B C 1
ATOM 3237 O O . PHE B 1 157 ? 14.805 -20.094 -11.617 1 98.31 157 PHE B O 1
ATOM 3244 N N . CYS B 1 158 ? 16.344 -21.484 -11.164 1 96.56 158 CYS B N 1
ATOM 3245 C CA . CYS B 1 158 ? 15.57 -22.281 -10.227 1 96.56 158 CYS B CA 1
ATOM 3246 C C . CYS B 1 158 ? 16.344 -22.516 -8.945 1 96.56 158 CYS B C 1
ATOM 3248 O O . CYS B 1 158 ? 17.562 -22.703 -8.977 1 96.56 158 CYS B O 1
ATOM 3250 N N . ALA B 1 159 ? 15.586 -22.547 -7.844 1 93.56 159 ALA B N 1
ATOM 3251 C CA . ALA B 1 159 ? 16.25 -22.859 -6.578 1 93.56 159 ALA B CA 1
ATOM 3252 C C . ALA B 1 159 ? 16.969 -24.203 -6.652 1 93.56 159 ALA B C 1
ATOM 3254 O O . ALA B 1 159 ? 16.469 -25.156 -7.254 1 93.56 159 ALA B O 1
ATOM 3255 N N . ALA B 1 160 ? 18.156 -24.391 -6.008 1 84.69 160 ALA B N 1
ATOM 3256 C CA . ALA B 1 160 ? 19.016 -25.562 -6.102 1 84.69 160 ALA B CA 1
ATOM 3257 C C . ALA B 1 160 ? 18.359 -26.781 -5.453 1 84.69 160 ALA B C 1
ATOM 3259 O O . ALA B 1 160 ? 18.5 -27.906 -5.945 1 84.69 160 ALA B O 1
ATOM 3260 N N . ASN B 1 161 ? 17.672 -26.625 -4.387 1 81.75 161 ASN B N 1
ATOM 3261 C CA . ASN B 1 161 ? 17.141 -27.75 -3.623 1 81.75 161 ASN B CA 1
ATOM 3262 C C . ASN B 1 161 ? 15.727 -28.125 -4.074 1 81.75 161 ASN B C 1
ATOM 3264 O O . ASN B 1 161 ? 14.844 -28.344 -3.242 1 81.75 161 ASN B O 1
ATOM 3268 N N . THR B 1 162 ? 15.562 -28.219 -5.449 1 82.19 162 THR B N 1
ATOM 3269 C CA . THR B 1 162 ? 14.219 -28.562 -5.922 1 82.19 162 THR B CA 1
ATOM 3270 C C . THR B 1 162 ? 14.164 -30.016 -6.391 1 82.19 162 THR B C 1
ATOM 3272 O O . THR B 1 162 ? 15.156 -30.547 -6.898 1 82.19 162 THR B O 1
ATOM 3275 N N . GLU B 1 163 ? 13.047 -30.594 -6.238 1 83.81 163 GLU B N 1
ATOM 3276 C CA . GLU B 1 163 ? 12.852 -31.984 -6.609 1 83.81 163 GLU B CA 1
ATOM 3277 C C . GLU B 1 163 ? 12.43 -32.125 -8.07 1 83.81 163 GLU B C 1
ATOM 3279 O O . GLU B 1 163 ? 12.492 -33.219 -8.648 1 83.81 163 GLU B O 1
ATOM 3284 N N . VAL B 1 164 ? 12.078 -31.031 -8.648 1 86.12 164 VAL B N 1
ATOM 3285 C CA . VAL B 1 164 ? 11.586 -31.047 -10.023 1 86.12 164 VAL B CA 1
ATOM 3286 C C . VAL B 1 164 ? 12.711 -31.453 -10.969 1 86.12 164 VAL B C 1
ATOM 3288 O O . VAL B 1 164 ? 13.82 -30.906 -10.906 1 86.12 164 VAL B O 1
ATOM 3291 N N . GLN B 1 165 ? 12.477 -32.375 -11.852 1 87.62 165 GLN B N 1
ATOM 3292 C CA . GLN B 1 165 ? 13.484 -32.906 -12.758 1 87.62 165 GLN B CA 1
ATOM 3293 C C . GLN B 1 165 ? 13.508 -32.125 -14.07 1 87.62 165 GLN B C 1
ATOM 3295 O O . GLN B 1 165 ? 14.57 -31.656 -14.5 1 87.62 165 GLN B O 1
ATOM 3300 N N . ASP B 1 166 ? 12.328 -32 -14.617 1 93.5 166 ASP B N 1
ATOM 3301 C CA . ASP B 1 166 ? 12.219 -31.219 -15.852 1 93.5 166 ASP B CA 1
ATOM 3302 C C . ASP B 1 166 ? 12.102 -29.734 -15.555 1 93.5 166 ASP B C 1
ATOM 3304 O O . ASP B 1 166 ? 11.094 -29.281 -15.008 1 93.5 166 ASP B O 1
ATOM 3308 N N . LYS B 1 167 ? 13.094 -29.016 -15.945 1 96.81 167 LYS B N 1
ATOM 3309 C CA . LYS B 1 167 ? 13.117 -27.578 -15.617 1 96.81 167 LYS B CA 1
ATOM 3310 C C . LYS B 1 167 ? 12.961 -26.734 -16.875 1 96.81 167 LYS B C 1
ATOM 3312 O O . LYS B 1 167 ? 13.422 -25.594 -1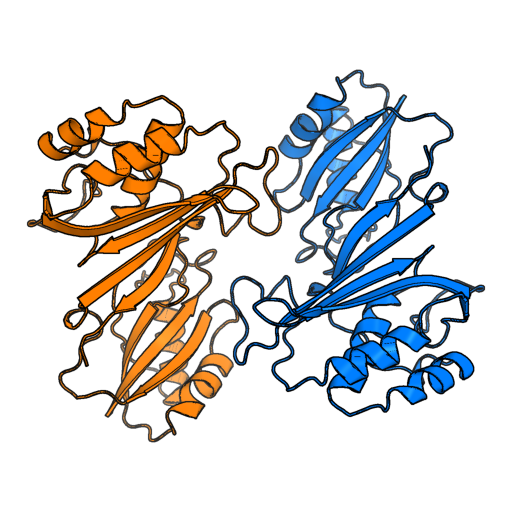6.922 1 96.81 167 LYS B O 1
ATOM 3317 N N . VAL B 1 168 ? 12.367 -27.375 -17.891 1 98.12 168 VAL B N 1
ATOM 3318 C CA . VAL B 1 168 ? 12.039 -26.641 -19.109 1 98.12 168 VAL B CA 1
ATOM 3319 C C . VAL B 1 168 ? 10.711 -25.906 -18.922 1 98.12 168 VAL B C 1
ATOM 3321 O O . VAL B 1 168 ? 9.734 -26.484 -18.453 1 98.12 168 VAL B O 1
ATOM 3324 N N . ARG B 1 169 ? 10.695 -24.688 -19.203 1 98.44 169 ARG B N 1
ATOM 3325 C CA . ARG B 1 169 ? 9.516 -23.828 -19.203 1 98.44 169 ARG B CA 1
ATOM 3326 C C . ARG B 1 169 ? 9.484 -22.922 -20.422 1 98.44 169 ARG B C 1
ATOM 3328 O O . ARG B 1 169 ? 10.5 -22.766 -21.109 1 98.44 169 ARG B O 1
ATOM 3335 N N . GLU B 1 170 ? 8.336 -22.375 -20.656 1 98.81 170 GLU B N 1
ATOM 3336 C CA . GLU B 1 170 ? 8.188 -21.375 -21.719 1 98.81 170 GLU B CA 1
ATOM 3337 C C . GLU B 1 170 ? 7.68 -20.047 -21.156 1 98.81 170 GLU B C 1
ATOM 3339 O O . GLU B 1 170 ? 6.637 -20 -20.5 1 98.81 170 GLU B O 1
ATOM 3344 N N . ILE B 1 171 ? 8.414 -19.016 -21.391 1 98.88 171 ILE B N 1
ATOM 3345 C CA . ILE B 1 171 ? 7.984 -17.656 -21.094 1 98.88 171 ILE B CA 1
ATOM 3346 C C . ILE B 1 171 ? 7.406 -17 -22.344 1 98.88 171 ILE B C 1
ATOM 3348 O O . ILE B 1 171 ? 8.078 -16.922 -23.375 1 98.88 171 ILE B O 1
ATOM 3352 N N . TYR B 1 172 ? 6.191 -16.562 -22.25 1 98.81 172 TYR B N 1
ATOM 3353 C CA . TYR B 1 172 ? 5.496 -15.945 -23.375 1 98.81 172 TYR B CA 1
ATOM 3354 C C . TYR B 1 172 ? 5.82 -14.461 -23.453 1 98.81 172 TYR B C 1
ATOM 3356 O O . TYR B 1 172 ? 5.973 -13.914 -24.547 1 98.81 172 TYR B O 1
ATOM 3364 N N . THR B 1 173 ? 5.809 -13.844 -22.344 1 98.69 173 THR B N 1
ATOM 3365 C CA . THR B 1 173 ? 6.074 -12.406 -22.25 1 98.69 173 THR B CA 1
ATOM 3366 C C . THR B 1 173 ? 6.938 -12.102 -21.031 1 98.69 173 THR B C 1
ATOM 3368 O O . THR B 1 173 ? 6.77 -12.711 -19.969 1 98.69 173 THR B O 1
ATOM 3371 N N . LEU B 1 174 ? 7.832 -11.211 -21.172 1 98.81 174 LEU B N 1
ATOM 3372 C CA . LEU B 1 174 ? 8.672 -10.672 -20.109 1 98.81 174 LEU B CA 1
ATOM 3373 C C . LEU B 1 174 ? 9.031 -9.211 -20.391 1 98.81 174 LEU B C 1
ATOM 3375 O O . LEU B 1 174 ? 9.836 -8.93 -21.281 1 98.81 174 LEU B O 1
ATOM 3379 N N . GLU B 1 175 ? 8.398 -8.383 -19.594 1 98.44 175 GLU B N 1
ATOM 3380 C CA . GLU B 1 175 ? 8.516 -6.957 -19.875 1 98.44 175 GLU B CA 1
ATOM 3381 C C . GLU B 1 175 ? 8.82 -6.172 -18.609 1 98.44 175 GLU B C 1
ATOM 3383 O O . GLU B 1 175 ? 8.383 -6.551 -17.516 1 98.44 175 GLU B O 1
ATOM 3388 N N . TRP B 1 176 ? 9.609 -5.141 -18.812 1 98.5 176 TRP B N 1
ATOM 3389 C CA . TRP B 1 176 ? 9.789 -4.133 -17.766 1 98.5 176 TRP B CA 1
ATOM 3390 C C . TRP B 1 176 ? 9.164 -2.807 -18.172 1 98.5 176 TRP B C 1
ATOM 3392 O O . TRP B 1 176 ? 9.438 -2.287 -19.266 1 98.5 176 TRP B O 1
ATOM 3402 N N . LYS B 1 177 ? 8.367 -2.297 -17.375 1 98.38 177 LYS B N 1
ATOM 3403 C CA . LYS B 1 177 ? 7.758 -0.997 -17.625 1 98.38 177 LYS B CA 1
ATOM 3404 C C . LYS B 1 177 ? 8.141 0.019 -16.562 1 98.38 177 LYS B C 1
ATOM 3406 O O . LYS B 1 177 ? 8.273 -0.33 -15.383 1 98.38 177 LYS B O 1
ATOM 3411 N N . ASN B 1 178 ? 8.273 1.258 -17.062 1 97.81 178 ASN B N 1
ATOM 3412 C CA . ASN B 1 178 ? 8.43 2.348 -16.109 1 97.81 178 ASN B CA 1
ATOM 3413 C C . ASN B 1 178 ? 7.109 2.688 -15.422 1 97.81 178 ASN B C 1
ATOM 3415 O O . ASN B 1 178 ? 6.066 2.762 -16.078 1 97.81 178 ASN B O 1
ATOM 3419 N N . VAL B 1 179 ? 7.207 2.816 -14.125 1 96.69 179 VAL B N 1
ATOM 3420 C CA . VAL B 1 179 ? 6.07 3.324 -13.359 1 96.69 179 VAL B CA 1
ATOM 3421 C C . VAL B 1 179 ? 6.488 4.562 -12.57 1 96.69 179 VAL B C 1
ATOM 3423 O O . VAL B 1 179 ? 7.637 5.004 -12.656 1 96.69 179 VAL B O 1
ATOM 3426 N N . SER B 1 180 ? 5.559 5.184 -11.844 1 92.81 180 SER B N 1
ATOM 3427 C CA . SER B 1 180 ? 5.785 6.48 -11.211 1 92.81 180 SER B CA 1
ATOM 3428 C C . SER B 1 180 ? 6.965 6.426 -10.242 1 92.81 180 SER B C 1
ATOM 3430 O O . SER B 1 180 ? 7.742 7.383 -10.148 1 92.81 180 SER B O 1
ATOM 3432 N N . ASP B 1 181 ? 7.164 5.297 -9.633 1 95.06 181 ASP B N 1
ATOM 3433 C CA . ASP B 1 181 ? 8.172 5.266 -8.57 1 95.06 181 ASP B CA 1
ATOM 3434 C C . ASP B 1 181 ? 9.25 4.23 -8.875 1 95.06 181 ASP B C 1
ATOM 3436 O O . ASP B 1 181 ? 9.992 3.818 -7.977 1 95.06 181 ASP B O 1
ATOM 3440 N N . GLY B 1 182 ? 9.305 3.801 -10.117 1 97.56 182 GLY B N 1
ATOM 3441 C CA . GLY B 1 182 ? 10.32 2.816 -10.445 1 97.56 182 GLY B CA 1
ATOM 3442 C C . GLY B 1 182 ? 9.969 1.962 -11.648 1 97.56 182 GLY B C 1
ATOM 3443 O O . GLY B 1 182 ? 9.656 2.486 -12.719 1 97.56 182 GLY B O 1
ATOM 3444 N N . LEU B 1 183 ? 10.117 0.631 -11.422 1 98.56 183 LEU B N 1
ATOM 3445 C CA . LEU B 1 183 ? 9.891 -0.312 -12.516 1 98.56 183 LEU B CA 1
ATOM 3446 C C . LEU B 1 183 ? 8.969 -1.441 -12.07 1 98.56 183 LEU B C 1
ATOM 3448 O O . LEU B 1 183 ? 8.883 -1.751 -10.875 1 98.56 183 LEU B O 1
ATOM 3452 N N . GLU B 1 184 ? 8.336 -2.018 -12.992 1 98.88 184 GLU B N 1
ATOM 3453 C CA . GLU B 1 184 ? 7.523 -3.215 -12.781 1 98.88 184 GLU B CA 1
ATOM 3454 C C . GLU B 1 184 ? 7.793 -4.262 -13.859 1 98.88 184 GLU B C 1
ATOM 3456 O O . GLU B 1 184 ? 7.762 -3.957 -15.047 1 98.88 184 GLU B O 1
ATOM 3461 N N . MET B 1 185 ? 8.078 -5.434 -13.406 1 98.88 185 MET B N 1
ATOM 3462 C CA . MET B 1 185 ? 8.25 -6.566 -14.305 1 98.88 185 MET B CA 1
ATOM 3463 C C . MET B 1 185 ? 6.945 -7.34 -14.469 1 98.88 185 MET B C 1
ATOM 3465 O O . MET B 1 185 ? 6.262 -7.621 -13.484 1 98.88 185 MET B O 1
ATOM 3469 N N . ARG B 1 186 ? 6.559 -7.586 -15.641 1 98.88 186 ARG B N 1
ATOM 3470 C CA . ARG B 1 186 ? 5.469 -8.5 -15.969 1 98.88 186 ARG B CA 1
ATOM 3471 C C . ARG B 1 186 ? 5.988 -9.734 -16.703 1 98.88 186 ARG B C 1
ATOM 3473 O O . ARG B 1 186 ? 6.645 -9.617 -17.734 1 98.88 186 ARG B O 1
ATOM 3480 N N . VAL B 1 187 ? 5.734 -10.906 -16.172 1 98.94 187 VAL B N 1
ATOM 3481 C CA . VAL B 1 187 ? 6.172 -12.148 -16.797 1 98.94 187 VAL B CA 1
ATOM 3482 C C . VAL B 1 187 ? 5.004 -13.125 -16.875 1 98.94 187 VAL B C 1
ATOM 3484 O O . VAL B 1 187 ? 4.25 -13.281 -15.914 1 98.94 187 VAL B O 1
ATOM 3487 N N . ARG B 1 188 ? 4.816 -13.648 -18.016 1 98.88 188 ARG B N 1
ATOM 3488 C CA . ARG B 1 188 ? 3.785 -14.656 -18.266 1 98.88 188 ARG B CA 1
ATOM 3489 C C . ARG B 1 188 ? 4.371 -15.883 -18.953 1 98.88 188 ARG B C 1
ATOM 3491 O O . ARG B 1 188 ? 5.184 -15.758 -19.859 1 98.88 188 ARG B O 1
ATOM 3498 N N . GLY B 1 189 ? 4.004 -16.969 -18.484 1 98.69 189 GLY B N 1
ATOM 3499 C CA . GLY B 1 189 ? 4.484 -18.234 -19.047 1 98.69 189 GLY B CA 1
ATOM 3500 C C . GLY B 1 189 ? 3.613 -19.422 -18.672 1 98.69 189 GLY B C 1
ATOM 3501 O O . GLY B 1 189 ? 2.576 -19.25 -18.031 1 98.69 189 GLY B O 1
ATOM 3502 N N . ASN B 1 190 ? 4.004 -20.594 -19.078 1 97.69 190 ASN B N 1
ATOM 3503 C CA . ASN B 1 190 ? 3.205 -21.797 -18.875 1 97.69 190 ASN B CA 1
ATOM 3504 C C . ASN B 1 190 ? 3.391 -22.359 -17.469 1 97.69 190 ASN B C 1
ATOM 3506 O O . ASN B 1 190 ? 2.689 -23.281 -17.078 1 97.69 190 ASN B O 1
ATOM 3510 N N . GLY B 1 191 ? 4.262 -21.828 -16.797 1 96.12 191 GLY B N 1
ATOM 3511 C CA . GLY B 1 191 ? 4.598 -22.219 -15.445 1 96.12 191 GLY B CA 1
ATOM 3512 C C . GLY B 1 191 ? 5.965 -21.734 -15 1 96.12 191 GLY B C 1
ATOM 3513 O O . GLY B 1 191 ? 6.793 -21.359 -15.828 1 96.12 191 GLY B O 1
ATOM 3514 N N . PHE B 1 192 ? 6.137 -21.781 -13.734 1 97.56 192 PHE B N 1
ATOM 3515 C CA . PHE B 1 192 ? 7.402 -21.281 -13.203 1 97.56 192 PHE B CA 1
ATOM 3516 C C . PHE B 1 192 ? 7.938 -22.219 -12.117 1 97.56 192 PHE B C 1
ATOM 3518 O O . PHE B 1 192 ? 7.164 -22.781 -11.336 1 97.56 192 PHE B O 1
ATOM 3525 N N . LEU B 1 193 ? 9.195 -22.328 -12.07 1 97 193 LEU B N 1
ATOM 3526 C CA . LEU B 1 193 ? 9.875 -23.141 -11.07 1 97 193 LEU B CA 1
ATOM 3527 C C . LEU B 1 193 ? 10.016 -22.375 -9.75 1 97 193 LEU B C 1
ATOM 3529 O O . LEU B 1 193 ? 9.711 -21.188 -9.68 1 97 193 LEU B O 1
ATOM 3533 N N . TYR B 1 194 ? 10.477 -23.203 -8.734 1 96.12 194 TYR B N 1
ATOM 3534 C CA . TYR B 1 194 ? 10.68 -22.625 -7.41 1 96.12 194 TYR B CA 1
ATOM 3535 C C . TYR B 1 194 ? 11.672 -21.469 -7.461 1 96.12 194 TYR B C 1
ATOM 3537 O O . TYR B 1 194 ? 12.805 -21.641 -7.91 1 96.12 194 TYR B O 1
ATOM 3545 N N . ASN B 1 195 ? 11.25 -20.234 -7.07 1 97.56 195 ASN B N 1
ATOM 3546 C CA . ASN B 1 195 ? 12.023 -19 -6.988 1 97.56 195 ASN B CA 1
ATOM 3547 C C . ASN B 1 195 ? 12.352 -18.438 -8.375 1 97.56 195 ASN B C 1
ATOM 3549 O O . ASN B 1 195 ? 13.062 -17.438 -8.5 1 97.56 195 ASN B O 1
ATOM 3553 N N . MET B 1 196 ? 11.812 -19.016 -9.352 1 98.38 196 MET B N 1
ATOM 3554 C CA . MET B 1 196 ? 12.227 -18.688 -10.719 1 98.38 196 MET B CA 1
ATOM 3555 C C . MET B 1 196 ? 12.023 -17.219 -11.023 1 98.38 196 MET B C 1
ATOM 3557 O O . MET B 1 196 ? 12.953 -16.531 -11.438 1 98.38 196 MET B O 1
ATOM 3561 N N . VAL B 1 197 ? 10.836 -16.703 -10.758 1 98.88 197 VAL B N 1
ATOM 3562 C CA . VAL B 1 197 ? 10.5 -15.328 -11.102 1 98.88 197 VAL B CA 1
ATOM 3563 C C . VAL B 1 197 ? 11.375 -14.367 -10.305 1 98.88 197 VAL B C 1
ATOM 3565 O O . VAL B 1 197 ? 11.852 -13.359 -10.836 1 98.88 197 VAL B O 1
ATOM 3568 N N . ARG B 1 198 ? 11.625 -14.664 -9.07 1 98.88 198 ARG B N 1
ATOM 3569 C CA . ARG B 1 198 ? 12.438 -13.805 -8.219 1 98.88 198 ARG B CA 1
ATOM 3570 C C . ARG B 1 198 ? 13.906 -13.836 -8.641 1 98.88 198 ARG B C 1
ATOM 3572 O O . ARG B 1 198 ? 14.609 -12.828 -8.547 1 98.88 198 ARG B O 1
ATOM 3579 N N . ILE B 1 199 ? 14.367 -14.992 -9.055 1 98.81 199 ILE B N 1
ATOM 3580 C CA . ILE B 1 199 ? 15.742 -15.094 -9.539 1 98.81 199 ILE B CA 1
ATOM 3581 C C . ILE B 1 199 ? 15.875 -14.336 -10.859 1 98.81 199 ILE B C 1
ATOM 3583 O O . ILE B 1 199 ? 16.875 -13.641 -11.086 1 98.81 199 ILE B O 1
ATOM 3587 N N . ILE B 1 200 ? 14.859 -14.453 -11.695 1 98.88 200 ILE B N 1
ATOM 3588 C CA . ILE B 1 200 ? 14.836 -13.68 -12.938 1 98.88 200 ILE B CA 1
ATOM 3589 C C . ILE B 1 200 ? 14.875 -12.188 -12.617 1 98.88 200 ILE B C 1
ATOM 3591 O O . ILE B 1 200 ? 15.711 -11.453 -13.148 1 98.88 200 ILE B O 1
ATOM 3595 N N . ALA B 1 201 ? 14.023 -11.766 -11.711 1 98.88 201 ALA B N 1
ATOM 3596 C CA . ALA B 1 201 ? 13.984 -10.359 -11.312 1 98.88 201 ALA B CA 1
ATOM 3597 C C . ALA B 1 201 ? 15.328 -9.906 -10.766 1 98.88 201 ALA B C 1
ATOM 3599 O O . ALA B 1 201 ? 15.859 -8.875 -11.18 1 98.88 201 ALA B O 1
ATOM 3600 N N . GLY B 1 202 ? 15.859 -10.688 -9.852 1 98.81 202 GLY B N 1
ATOM 3601 C CA . GLY B 1 202 ? 17.156 -10.352 -9.266 1 98.81 202 GLY B CA 1
ATOM 3602 C C . GLY B 1 202 ? 18.266 -10.258 -10.297 1 98.81 202 GLY B C 1
ATOM 3603 O O . GLY B 1 202 ? 19.078 -9.336 -10.25 1 98.81 202 GLY B O 1
ATOM 3604 N N . THR B 1 203 ? 18.312 -11.219 -11.195 1 98.94 203 THR B N 1
ATOM 3605 C CA . THR B 1 203 ? 19.328 -11.242 -12.242 1 98.94 203 THR B CA 1
ATOM 3606 C C . THR B 1 203 ? 19.203 -10.016 -13.141 1 98.94 203 THR B C 1
ATOM 3608 O O . THR B 1 203 ? 20.203 -9.359 -13.438 1 98.94 203 THR B O 1
ATOM 3611 N N . LEU B 1 204 ? 18 -9.703 -13.539 1 98.88 204 LEU B N 1
ATOM 3612 C CA . LEU B 1 204 ? 17.797 -8.578 -14.453 1 98.88 204 LEU B CA 1
ATOM 3613 C C . LEU B 1 204 ? 18.094 -7.254 -13.75 1 98.88 204 LEU B C 1
ATOM 3615 O O . LEU B 1 204 ? 18.578 -6.309 -14.383 1 98.88 204 LEU B O 1
ATOM 3619 N N . LEU B 1 205 ? 17.812 -7.145 -12.445 1 98.81 205 LEU B N 1
ATOM 3620 C CA . LEU B 1 205 ? 18.203 -5.969 -11.68 1 98.81 205 LEU B CA 1
ATOM 3621 C C . LEU B 1 205 ? 19.719 -5.816 -11.656 1 98.81 205 LEU B C 1
ATOM 3623 O O . LEU B 1 205 ? 20.234 -4.699 -11.75 1 98.81 205 LEU B O 1
ATOM 3627 N N . GLU B 1 206 ? 20.406 -6.922 -11.547 1 98.69 206 GLU B N 1
ATOM 3628 C CA . GLU B 1 206 ? 21.875 -6.887 -11.539 1 98.69 206 GLU B CA 1
ATOM 3629 C C . GLU B 1 206 ? 22.422 -6.543 -12.922 1 98.69 206 GLU B C 1
ATOM 3631 O O . GLU B 1 206 ? 23.484 -5.93 -13.039 1 98.69 206 GLU B O 1
ATOM 3636 N N . VAL B 1 207 ? 21.703 -6.91 -13.977 1 98.75 207 VAL B N 1
ATOM 3637 C CA . VAL B 1 207 ? 22.047 -6.422 -15.305 1 98.75 207 VAL B CA 1
ATOM 3638 C C . VAL B 1 207 ? 21.891 -4.906 -15.359 1 98.75 207 VAL B C 1
ATOM 3640 O O . VAL B 1 207 ? 22.797 -4.191 -15.805 1 98.75 207 VAL B O 1
ATOM 3643 N N . GLY B 1 208 ? 20.766 -4.434 -14.938 1 98.56 208 GLY B N 1
ATOM 3644 C CA . GLY B 1 208 ? 20.484 -3.006 -14.953 1 98.56 208 GLY B CA 1
ATOM 3645 C C . GLY B 1 208 ? 21.484 -2.189 -14.156 1 98.56 208 GLY B C 1
ATOM 3646 O O . GLY B 1 208 ? 21.766 -1.039 -14.5 1 98.56 208 GLY B O 1
ATOM 3647 N N . SER B 1 209 ? 21.984 -2.801 -13.078 1 98.06 209 SER B N 1
ATOM 3648 C CA . SER B 1 209 ? 22.922 -2.092 -12.219 1 98.06 209 SER B CA 1
ATOM 3649 C C . SER B 1 209 ? 24.359 -2.232 -12.727 1 98.06 209 SER B C 1
ATOM 3651 O O . SER B 1 209 ? 25.297 -1.676 -12.141 1 98.06 209 SER B O 1
ATOM 3653 N N . GLY B 1 210 ? 24.547 -3.061 -13.758 1 98.06 210 GLY B N 1
ATOM 3654 C CA . GLY B 1 210 ? 25.828 -3.127 -14.43 1 98.06 210 GLY B CA 1
ATOM 3655 C C . GLY B 1 210 ? 26.672 -4.316 -14 1 98.06 210 GLY B C 1
ATOM 3656 O O . GLY B 1 210 ? 27.797 -4.496 -14.477 1 98.06 210 GLY B O 1
ATOM 3657 N N . LYS B 1 211 ? 26.172 -5.086 -13.125 1 97.88 211 LYS B N 1
ATOM 3658 C CA . LYS B 1 211 ? 26.922 -6.246 -12.664 1 97.88 211 LYS B CA 1
ATOM 3659 C C . LYS B 1 211 ? 27.094 -7.266 -13.781 1 97.88 211 LYS B C 1
ATOM 3661 O O . LYS B 1 211 ? 28.141 -7.91 -13.883 1 97.88 211 LYS B O 1
ATOM 3666 N N . PHE B 1 212 ? 26.031 -7.445 -14.57 1 98.31 212 PHE B N 1
ATOM 3667 C CA . PHE B 1 212 ? 26.047 -8.383 -15.695 1 98.31 212 PHE B CA 1
ATOM 3668 C C . PHE B 1 212 ? 25.812 -7.656 -17.016 1 98.31 212 PHE B C 1
ATOM 3670 O O . PHE B 1 212 ? 25.062 -6.676 -17.047 1 98.31 212 PHE B O 1
ATOM 3677 N N . HIS B 1 213 ? 26.453 -8.133 -18.031 1 98.38 213 HIS B N 1
ATOM 3678 C CA . HIS B 1 213 ? 26.078 -7.742 -19.391 1 98.38 213 HIS B CA 1
ATOM 3679 C C . HIS B 1 213 ? 24.844 -8.508 -19.859 1 98.38 213 HIS B C 1
ATOM 3681 O O . HIS B 1 213 ? 24.672 -9.688 -19.547 1 98.38 213 HIS B O 1
ATOM 3687 N N . PRO B 1 214 ? 23.953 -7.855 -20.656 1 98.5 214 PRO B N 1
ATOM 3688 C CA . PRO B 1 214 ? 22.734 -8.531 -21.125 1 98.5 214 PRO B CA 1
ATOM 3689 C C . PRO B 1 214 ? 23.031 -9.867 -21.797 1 98.5 214 PRO B C 1
ATOM 3691 O O . PRO B 1 214 ? 22.312 -10.844 -21.578 1 98.5 214 PRO B O 1
ATOM 3694 N N . ASP B 1 215 ? 24.094 -10 -22.5 1 97.75 215 ASP B N 1
ATOM 3695 C CA . ASP B 1 215 ? 24.422 -11.195 -23.266 1 97.75 215 ASP B CA 1
ATOM 3696 C C . ASP B 1 215 ? 24.75 -12.367 -22.344 1 97.75 215 ASP B C 1
ATOM 3698 O O . ASP B 1 215 ? 24.75 -13.516 -22.781 1 97.75 215 ASP B O 1
ATOM 3702 N N . GLU B 1 216 ? 25.031 -12.047 -21.156 1 98.44 216 GLU B N 1
ATOM 3703 C CA . GLU B 1 216 ? 25.406 -13.102 -20.203 1 98.44 216 GLU B CA 1
ATOM 3704 C C . GLU B 1 216 ? 24.203 -13.984 -19.859 1 98.44 216 GLU B C 1
ATOM 3706 O O . GLU B 1 216 ? 24.375 -15.094 -19.344 1 98.44 216 GLU B O 1
ATOM 3711 N N . ILE B 1 217 ? 23.031 -13.469 -20.156 1 98.62 217 ILE B N 1
ATOM 3712 C CA . ILE B 1 217 ? 21.828 -14.258 -19.906 1 98.62 217 ILE B CA 1
ATOM 3713 C C . ILE B 1 217 ? 21.891 -15.562 -20.703 1 98.62 217 ILE B C 1
ATOM 3715 O O . ILE B 1 217 ? 21.531 -16.625 -20.188 1 98.62 217 ILE B O 1
ATOM 3719 N N . LYS B 1 218 ? 22.344 -15.516 -21.938 1 98.25 218 LYS B N 1
ATOM 3720 C CA . LYS B 1 218 ? 22.469 -16.703 -22.797 1 98.25 218 LYS B CA 1
ATOM 3721 C C . LYS B 1 218 ? 23.406 -17.734 -22.156 1 98.25 218 LYS B C 1
ATOM 3723 O O . LYS B 1 218 ? 23.094 -18.922 -22.141 1 98.25 218 LYS B O 1
ATOM 3728 N N . ALA B 1 219 ? 24.484 -17.203 -21.672 1 98.25 219 ALA B N 1
ATOM 3729 C CA . ALA B 1 219 ? 25.453 -18.078 -21.016 1 98.25 219 ALA B CA 1
ATOM 3730 C C . ALA B 1 219 ? 24.859 -18.688 -19.734 1 98.25 219 ALA B C 1
ATOM 3732 O O . ALA B 1 219 ? 25.141 -19.844 -19.406 1 98.25 219 ALA B O 1
ATOM 3733 N N . MET B 1 220 ? 24.109 -17.891 -19.016 1 98.56 220 MET B N 1
ATOM 3734 C CA . MET B 1 220 ? 23.453 -18.375 -17.797 1 98.56 220 MET B CA 1
ATOM 3735 C C . MET B 1 220 ? 22.5 -19.516 -18.125 1 98.56 220 MET B C 1
ATOM 3737 O O . MET B 1 220 ? 22.5 -20.547 -17.438 1 98.56 220 MET B O 1
ATOM 3741 N N . LEU B 1 221 ? 21.688 -19.344 -19.188 1 98.25 221 LEU B N 1
ATOM 3742 C CA . LEU B 1 221 ? 20.75 -20.375 -19.625 1 98.25 221 LEU B CA 1
ATOM 3743 C C . LEU B 1 221 ? 21.5 -21.641 -20.016 1 98.25 221 LEU B C 1
ATOM 3745 O O . LEU B 1 221 ? 21.078 -22.75 -19.641 1 98.25 221 LEU B O 1
ATOM 3749 N N . ALA B 1 222 ? 22.625 -21.516 -20.656 1 98 222 ALA B N 1
ATOM 3750 C CA . ALA B 1 222 ? 23.406 -22.641 -21.141 1 98 222 ALA B CA 1
ATOM 3751 C C . ALA B 1 222 ? 24.109 -23.375 -20 1 98 222 ALA B C 1
ATOM 3753 O O . ALA B 1 222 ? 24.328 -24.578 -20.062 1 98 222 ALA B O 1
ATOM 3754 N N . ALA B 1 223 ? 24.406 -22.703 -18.953 1 97.75 223 ALA B N 1
ATOM 3755 C CA . ALA B 1 223 ? 25.203 -23.25 -17.859 1 97.75 223 ALA B CA 1
ATOM 3756 C C . ALA B 1 223 ? 24.422 -24.297 -17.078 1 97.75 223 ALA B C 1
ATOM 3758 O O . ALA B 1 223 ? 25.016 -25.219 -16.516 1 97.75 223 ALA B O 1
ATOM 3759 N N . ARG B 1 224 ? 23.125 -24.109 -16.969 1 96.31 224 ARG B N 1
ATOM 3760 C CA . ARG B 1 224 ? 22.25 -24.984 -16.188 1 96.31 224 ARG B CA 1
ATOM 3761 C C . ARG B 1 224 ? 22.812 -25.188 -14.781 1 96.31 224 ARG B C 1
ATOM 3763 O O . ARG B 1 224 ? 22.906 -26.312 -14.297 1 96.31 224 ARG B O 1
ATOM 3770 N N . ASN B 1 225 ? 23.172 -24.109 -14.195 1 95.81 225 ASN B N 1
ATOM 3771 C CA . ASN B 1 225 ? 23.766 -24 -12.859 1 95.81 225 ASN B CA 1
ATOM 3772 C C . ASN B 1 225 ? 23.266 -22.766 -12.117 1 95.81 225 ASN B C 1
ATOM 3774 O O . ASN B 1 225 ? 23.5 -21.641 -12.547 1 95.81 225 ASN B O 1
ATOM 3778 N N . ARG B 1 226 ? 22.656 -23.016 -11 1 96.69 226 ARG B N 1
ATOM 3779 C CA . ARG B 1 226 ? 22.031 -21.938 -10.242 1 96.69 226 ARG B CA 1
ATOM 3780 C C . ARG B 1 226 ? 23.047 -20.844 -9.906 1 96.69 226 ARG B C 1
ATOM 3782 O O . ARG B 1 226 ? 22.703 -19.672 -9.844 1 96.69 226 ARG B O 1
ATOM 3789 N N . GLU B 1 227 ? 24.297 -21.109 -9.773 1 96.56 227 GLU B N 1
ATOM 3790 C CA . GLU B 1 227 ? 25.328 -20.156 -9.375 1 96.56 227 GLU B CA 1
ATOM 3791 C C . GLU B 1 227 ? 25.672 -19.188 -10.508 1 96.56 227 GLU B C 1
ATOM 3793 O O . GLU B 1 227 ? 26.344 -18.188 -10.289 1 96.56 227 GLU B O 1
ATOM 3798 N N . ALA B 1 228 ? 25.188 -19.516 -11.656 1 97.5 228 ALA B N 1
ATOM 3799 C CA . ALA B 1 228 ? 25.516 -18.703 -12.82 1 97.5 228 ALA B CA 1
ATOM 3800 C C . ALA B 1 228 ? 24.625 -17.453 -12.875 1 97.5 228 ALA B C 1
ATOM 3802 O O . ALA B 1 228 ? 25.016 -16.453 -13.469 1 97.5 228 ALA B O 1
ATOM 3803 N N . ALA B 1 229 ? 23.406 -17.516 -12.32 1 97.88 229 ALA B N 1
ATOM 3804 C CA . ALA B 1 229 ? 22.438 -16.406 -12.383 1 97.88 229 ALA B CA 1
ATOM 3805 C C . ALA B 1 229 ? 22.578 -15.5 -11.156 1 97.88 229 ALA B C 1
ATOM 3807 O O . ALA B 1 229 ? 23.453 -15.711 -10.312 1 97.88 229 ALA B O 1
ATOM 3808 N N . GLY B 1 230 ? 21.828 -14.477 -11.172 1 97.94 230 GLY B N 1
ATOM 3809 C CA . GLY B 1 230 ? 21.906 -13.477 -10.125 1 97.94 230 GLY B CA 1
ATOM 3810 C C . GLY B 1 230 ? 21.203 -13.891 -8.844 1 97.94 230 GLY B C 1
ATOM 3811 O O . GLY B 1 230 ? 20.781 -15.047 -8.711 1 97.94 230 GLY B O 1
ATOM 3812 N N . LYS B 1 231 ? 21.172 -12.984 -7.879 1 97.81 231 LYS B N 1
ATOM 3813 C CA . LYS B 1 231 ? 20.562 -13.234 -6.57 1 97.81 231 LYS B CA 1
ATOM 3814 C C . LYS B 1 231 ? 19.062 -13.406 -6.676 1 97.81 231 LYS B C 1
ATOM 3816 O O . LYS B 1 231 ? 18.453 -12.977 -7.66 1 97.81 231 LYS B O 1
ATOM 3821 N N . THR B 1 232 ? 18.469 -14.07 -5.723 1 98.31 232 THR B N 1
ATOM 3822 C CA . THR B 1 232 ? 17.016 -14.156 -5.594 1 98.31 232 THR B CA 1
ATOM 3823 C C . THR B 1 232 ? 16.453 -12.852 -5.035 1 98.31 232 THR B C 1
ATOM 3825 O O . THR B 1 232 ? 16.766 -12.461 -3.91 1 98.31 232 THR B O 1
ATOM 3828 N N . ALA B 1 233 ? 15.641 -12.164 -5.789 1 98.75 233 ALA B N 1
ATOM 3829 C CA . ALA B 1 233 ? 15.078 -10.883 -5.363 1 98.75 233 ALA B CA 1
ATOM 3830 C C . ALA B 1 233 ? 14.141 -11.062 -4.172 1 98.75 233 ALA B C 1
ATOM 3832 O O . ALA B 1 233 ? 13.57 -12.141 -3.979 1 98.75 233 ALA B O 1
ATOM 3833 N N . PRO B 1 234 ? 13.984 -10.023 -3.32 1 98.69 234 PRO B N 1
ATOM 3834 C CA . PRO B 1 234 ? 13.094 -10.109 -2.156 1 98.69 234 PRO B CA 1
ATOM 3835 C C . PRO B 1 234 ? 11.68 -10.531 -2.521 1 98.69 234 PRO B C 1
ATOM 3837 O O . PRO B 1 234 ? 11.172 -10.156 -3.582 1 98.69 234 PRO B O 1
ATOM 3840 N N . SER B 1 235 ? 11.023 -11.227 -1.615 1 98.75 235 SER B N 1
ATOM 3841 C CA . SER B 1 235 ? 9.727 -11.828 -1.903 1 98.75 235 SER B CA 1
ATOM 3842 C C . SER B 1 235 ? 8.625 -10.773 -1.952 1 98.75 235 SER B C 1
ATOM 3844 O O . SER B 1 235 ? 7.672 -10.898 -2.723 1 98.75 235 SER B O 1
ATOM 3846 N N . HIS B 1 236 ? 8.75 -9.727 -1.174 1 98.62 236 HIS B N 1
ATOM 3847 C CA . HIS B 1 236 ? 7.641 -8.789 -0.978 1 98.62 236 HIS B CA 1
ATOM 3848 C C . HIS B 1 236 ? 7.41 -7.945 -2.223 1 98.62 236 HIS B C 1
ATOM 3850 O O . HIS B 1 236 ? 6.438 -7.188 -2.293 1 98.62 236 HIS B O 1
ATOM 3856 N N . GLY B 1 237 ? 8.258 -8.023 -3.215 1 98.81 237 GLY B N 1
ATOM 3857 C CA . GLY B 1 237 ? 8.031 -7.352 -4.484 1 98.81 237 GLY B CA 1
ATOM 3858 C C . GLY B 1 237 ? 7.234 -8.195 -5.465 1 98.81 237 GLY B C 1
ATOM 3859 O O . GLY B 1 237 ? 6.797 -7.695 -6.508 1 98.81 237 GLY B O 1
ATOM 3860 N N . LEU B 1 238 ? 6.996 -9.43 -5.188 1 98.94 238 LEU B N 1
ATOM 3861 C CA . LEU B 1 238 ? 6.43 -10.367 -6.152 1 98.94 238 LEU B CA 1
ATOM 3862 C C . LEU B 1 238 ? 4.938 -10.57 -5.902 1 98.94 238 LEU B C 1
ATOM 3864 O O . LEU B 1 238 ? 4.512 -10.711 -4.758 1 98.94 238 LEU B O 1
ATOM 3868 N N . TYR B 1 239 ? 4.195 -10.586 -7.008 1 98.94 239 TYR B N 1
ATOM 3869 C CA . TYR B 1 239 ? 2.756 -10.828 -6.992 1 98.94 239 TYR B CA 1
ATOM 3870 C C . TYR B 1 239 ? 2.367 -11.906 -7.996 1 98.94 239 TYR B C 1
ATOM 3872 O O . TYR B 1 239 ? 2.736 -11.836 -9.172 1 98.94 239 TYR B O 1
ATOM 3880 N N . LEU B 1 240 ? 1.656 -12.93 -7.531 1 98.94 240 LEU B N 1
ATOM 3881 C CA . LEU B 1 240 ? 0.851 -13.672 -8.492 1 98.94 240 LEU B CA 1
ATOM 3882 C C . LEU B 1 240 ? -0.322 -12.828 -8.984 1 98.94 240 LEU B C 1
ATOM 3884 O O . LEU B 1 240 ? -1.249 -12.547 -8.227 1 98.94 240 LEU B O 1
ATOM 3888 N N . TRP B 1 241 ? -0.288 -12.547 -10.234 1 98.75 241 TRP B N 1
ATOM 3889 C CA . TRP B 1 241 ? -1.179 -11.5 -10.727 1 98.75 241 TRP B CA 1
ATOM 3890 C C . TRP B 1 241 ? -2.457 -12.094 -11.305 1 98.75 241 TRP B C 1
ATOM 3892 O O . TRP B 1 241 ? -3.559 -11.625 -11.008 1 98.75 241 TRP B O 1
ATOM 3902 N N . GLU B 1 242 ? -2.275 -13.109 -12.078 1 98.69 242 GLU B N 1
ATOM 3903 C CA . GLU B 1 242 ? -3.418 -13.703 -12.758 1 98.69 242 GLU B CA 1
ATOM 3904 C C . GLU B 1 242 ? -3.098 -15.117 -13.234 1 98.69 242 GLU B C 1
ATOM 3906 O O . GLU B 1 242 ? -1.967 -15.406 -13.633 1 98.69 242 GLU B O 1
ATOM 3911 N N . VAL B 1 243 ? -4.023 -15.953 -13.141 1 98.75 243 VAL B N 1
ATOM 3912 C CA . VAL B 1 243 ? -3.932 -17.312 -13.648 1 98.75 243 VAL B CA 1
ATOM 3913 C C . VAL B 1 243 ? -4.934 -17.516 -14.789 1 98.75 243 VAL B C 1
ATOM 3915 O O . VAL B 1 243 ? -6.094 -17.109 -14.672 1 98.75 243 VAL B O 1
ATOM 3918 N N . PHE B 1 244 ? -4.465 -18.125 -15.852 1 98.44 244 PHE B N 1
ATOM 3919 C CA . PHE B 1 244 ? -5.293 -18.266 -17.047 1 98.44 244 PHE B CA 1
ATOM 3920 C C . PHE B 1 244 ? -5.66 -19.734 -17.281 1 98.44 244 PHE B C 1
ATOM 3922 O O . PHE B 1 244 ? -4.809 -20.609 -17.172 1 98.44 244 PHE B O 1
ATOM 3929 N N . TYR B 1 245 ? -6.926 -19.859 -17.609 1 97.81 245 TYR B N 1
ATOM 3930 C CA . TYR B 1 245 ? -7.465 -21.172 -17.953 1 97.81 245 TYR B CA 1
ATOM 3931 C C . TYR B 1 245 ? -8.156 -21.125 -19.312 1 97.81 245 TYR B C 1
ATOM 3933 O O . TYR B 1 245 ? -8.523 -20.062 -19.797 1 97.81 245 TYR B O 1
ATOM 3941 N N . ASP B 1 246 ? -8.305 -22.234 -20.125 1 89.56 246 ASP B N 1
ATOM 3942 C CA . ASP B 1 246 ? -9.047 -22.281 -21.391 1 89.56 246 ASP B CA 1
ATOM 3943 C C . ASP B 1 246 ? -10.539 -22.109 -21.156 1 89.56 246 ASP B C 1
ATOM 3945 O O . ASP B 1 246 ? -11.227 -21.469 -21.953 1 89.56 246 ASP B O 1
ATOM 3949 N N . ASN B 1 247 ? -11.203 -23.016 -20.375 1 67.31 247 ASN B N 1
ATOM 3950 C CA . ASN B 1 247 ? -12.656 -23 -20.203 1 67.31 247 ASN B CA 1
ATOM 3951 C C . ASN B 1 247 ? -13.047 -22.641 -18.781 1 67.31 247 ASN B C 1
ATOM 3953 O O . ASN B 1 247 ? -12.312 -22.922 -17.828 1 67.31 247 ASN B O 1
#

Organism: Bacillus pumilus (strain SAFR-032) (NCBI:txid315750)

Sequence (494 aa):
MKVKCTVSYDGTHFKGYQVQPGQRTVQTEIESALAKMHKQDELVPIVASGRTDSGVHAKGQVIHFDTPLSIPMERWPFALNSLLPDDIRVLKAEEVDESFHARFSVVSKEYRYKVSTETHQNVFTRQYACHFPYRLDADKMREAAGYLIGTHDFTSFCAANTEVQDKVREIYTLEWKNVSDGLEMRVRGNGFLYNMVRIIAGTLLEVGSGKFHPDEIKAMLAARNREAAGKTAPSHGLYLWEVFYDNMKVKCTVSYDGTHFKGYQVQPGQRTVQTEIESALAKMHKQDELVPIVASGRTDSGVHAKGQVIHFDTPLSIPMERWPFALNSLLPDDIRVLKAEEVDESFHARFSVVSKEYRYKVSTETHQNVFTRQYACHFPYRLDADKMREAAGYLIGTHDFTSFCAANTEVQDKVREIYTLEWKNVSDGLEMRVRGNGFLYNMVRIIAGTLLEVGSGKFHPDEIKAMLAARNREAAGKTAPSHGLYLWEVFYDN

Nearest PDB structures (foldseek):
  1vs3-assembly1_B  TM=9.257E-01  e=2.416E-31  Thermus thermophilus HB8
  2nr0-assembly1_B  TM=9.667E-01  e=1.961E-28  Escherichia coli K-12
  2nre-assembly1_A-2  TM=9.565E-01  e=1.138E-24  Escherichia coli K-12
  9enc-assembly1_A  TM=8.743E-01  e=4.568E-21  Homo sapiens
  7r9f-assembly1_A-2  TM=7.990E-01  e=3.943E-18  Saccharomyces cerevisiae

pLDDT: mean 97.39, std 3.16, range [66.94, 98.94]

InterPro domains:
  IPR001406 Pseudouridine synthase I, TruA [MF_00171] (1-245)
  IPR001406 Pseudouridine synthase I, TruA [PIRSF001430] (1-247)
  IPR001406 Pseudouridine synthase I, TruA [PTHR11142] (2-245)
  IPR001406 Pseudouridine synthase I, TruA [TIGR00071] (2-240)
  IPR001406 Pseudouridine synthase I, TruA [cd02570] (5-245)
  IPR020094 Pseudouridine synthase TruA/RsuA/RluB/E/F, N-terminal [G3DSA:3.30.70.580] (1-106)
  IPR020095 Pseudouridine synthase I, TruA, C-terminal [G3DSA:3.30.70.660] (107-243)
  IPR020097 Pseudouridine synthase I, TruA, alpha/beta domain [PF01416] (7-104)
  IPR020097 Pseudouridine synthase I, TruA, alpha/beta domain [PF01416] (144-246)
  IPR020103 Pseudouridine synthase, catalytic domain superfamily [SSF55120] (1-247)